Protein AF-0000000067348324 (afdb_homodimer)

Foldseek 3Di:
DPDPPCPVQNAFQWDADPVQWIWGWDDQVPDIATQAIHNHRVLSLLSNQLLCLLLVHDPVRHGDPVDDHSVRSVVSRDHHDDDDPVSVVVNVVSVVVSVVSSVVSVVVVVVCVVCVVVVVVVVVVVVVVVVVVVVVVVVLVVLLVLLVVQVVCVVVVHDRPQDPPNVSNVCSCVVDVVPPDDPPVPPPPPPD/DPDPPCPVQNAFQWDADPVQWIWGWDDQVPDIATQAIHNHRVLSLLSNQLLCLLLVHDPVRHGDPVDDHSVRSVVSRDHHDDDDPVSVVVNVVSVVVSVVSSVVSVVVVVVCVVCVVVVVVVVVVVVVVVVVVVVVVVVLVVLLVLLVVQVVCVVVVHDRPQDPPNPSNVCSCVVDVVPPDDPPVPPPPPPD

InterPro domains:
  IPR001471 AP2/ERF domain [PS51032] (10-65)
  IPR001471 AP2/ERF domain [SM00380] (10-71)
  IPR016177 DNA-binding domain superfamily [SSF54171] (9-65)
  IPR036955 AP2/ERF domain superfamily [G3DSA:3.30.730.10] (10-66)
  IPR050913 AP2/ERF ethylene-responsive transcription factor [PTHR31194] (11-127)

Sequence (384 aa):
MPPRRRGASGFHGVRERPNGWYSAEIRAGDVRLGLGTFRSAREAARAYDAAAWRLDRPRSQMNFWDVFTREEAQRLAPPPRLITDMDRADHARRQRRLLVAEEDERAMAEWRRRHPEDVDAEHAYWAERTARRRSERADRRQRKAVANEQCDIVSAGGRSFFTSDDERWDDDWLSTSDDTDEDDDGDGSDLEMPPRRRGASGFHGVRERPNGWYSAEIRAGDVRLGLGTFRSAREAARAYDAAAWRLDRPRSQMNFWDVFTREEAQRLAPPPRLITDMDRADHARRQRRLLVAEEDERAMAEWRRRHPEDVDAEHAYWAERTARRRSERADRRQRKAVANEQCDIVSAGGRSFFTSDDERWDDDWLSTSDDTDEDDDGDGSDLE

Structure (mmCIF, N/CA/C/O backbone):
data_AF-0000000067348324-model_v1
#
loop_
_entity.id
_entity.type
_entity.pdbx_description
1 polymer 'AP2/ERF domain-containing protein'
#
loop_
_atom_site.group_PDB
_atom_site.id
_atom_site.type_symbol
_atom_site.label_atom_id
_atom_site.label_alt_id
_atom_site.label_comp_id
_atom_site.label_asym_id
_atom_site.label_entity_id
_atom_site.label_seq_id
_atom_site.pdbx_PDB_ins_code
_atom_site.Cartn_x
_atom_site.Cartn_y
_atom_site.Cartn_z
_atom_site.occupancy
_atom_site.B_iso_or_equiv
_atom_site.auth_seq_id
_atom_site.auth_comp_id
_atom_site.auth_asym_id
_atom_site.auth_atom_id
_atom_site.pdbx_PDB_model_num
ATOM 1 N N . MET A 1 1 ? -13.977 1.644 -15.547 1 30.59 1 MET A N 1
ATOM 2 C CA . MET A 1 1 ? -13.82 1.517 -14.102 1 30.59 1 MET A CA 1
ATOM 3 C C . MET A 1 1 ? -14.219 2.805 -13.391 1 30.59 1 MET A C 1
ATOM 5 O O . MET A 1 1 ? -13.797 3.893 -13.781 1 30.59 1 MET A O 1
ATOM 9 N N . PRO A 1 2 ? -15.281 2.789 -12.758 1 34.06 2 PRO A N 1
ATOM 10 C CA . PRO A 1 2 ? -15.602 4.109 -12.211 1 34.06 2 PRO A CA 1
ATOM 11 C C . PRO A 1 2 ? -14.398 4.777 -11.547 1 34.06 2 PRO A C 1
ATOM 13 O O . PRO A 1 2 ? -13.477 4.094 -11.102 1 34.06 2 PRO A O 1
ATOM 16 N N . PRO A 1 3 ? -14.117 5.941 -11.867 1 39 3 PRO A N 1
ATOM 17 C CA . PRO A 1 3 ? -13.023 6.664 -11.211 1 39 3 PRO A CA 1
ATOM 18 C C . PRO A 1 3 ? -12.883 6.305 -9.734 1 39 3 PRO A C 1
ATOM 20 O O . PRO A 1 3 ? -13.883 5.988 -9.078 1 39 3 PRO A O 1
ATOM 23 N N . ARG A 1 4 ? -11.852 5.586 -9.312 1 44.06 4 ARG A N 1
ATOM 24 C CA . ARG A 1 4 ? -11.57 5.359 -7.902 1 44.06 4 ARG A CA 1
ATOM 25 C C . ARG A 1 4 ? -12.023 6.543 -7.055 1 44.06 4 ARG A C 1
ATOM 27 O O . ARG A 1 4 ? -11.914 7.695 -7.48 1 44.06 4 ARG A O 1
ATOM 34 N N . ARG A 1 5 ? -12.906 6.348 -6.25 1 45.56 5 ARG A N 1
ATOM 35 C CA . ARG A 1 5 ? -13.438 7.316 -5.297 1 45.56 5 ARG A CA 1
ATOM 36 C C . ARG A 1 5 ? -12.312 8.133 -4.664 1 45.56 5 ARG A C 1
ATOM 38 O O . ARG A 1 5 ? -11.305 7.574 -4.223 1 45.56 5 ARG A O 1
ATOM 45 N N . ARG A 1 6 ? -12.062 9.336 -5.207 1 53.19 6 ARG A N 1
ATOM 46 C CA . ARG A 1 6 ? -11.289 10.344 -4.5 1 53.19 6 ARG A CA 1
ATOM 47 C C . ARG A 1 6 ? -11.492 10.242 -2.992 1 53.19 6 ARG A C 1
ATOM 49 O O . ARG A 1 6 ? -12.617 10.023 -2.527 1 53.19 6 ARG A O 1
ATOM 56 N N . GLY A 1 7 ? -10.461 9.609 -2.35 1 54.41 7 GLY A N 1
ATOM 57 C CA . GLY A 1 7 ? -10.625 9.57 -0.904 1 54.41 7 GLY A CA 1
ATOM 58 C C . GLY A 1 7 ? -11.273 10.82 -0.341 1 54.41 7 GLY A C 1
ATOM 59 O O . GLY A 1 7 ? -11.773 11.664 -1.095 1 54.41 7 GLY A O 1
ATOM 60 N N . ALA A 1 8 ? -11.414 10.898 0.952 1 60.25 8 ALA A N 1
ATOM 61 C CA . ALA A 1 8 ? -11.992 12.008 1.71 1 60.25 8 ALA A CA 1
ATOM 62 C C . ALA A 1 8 ? -11.336 13.328 1.334 1 60.25 8 ALA A C 1
ATOM 64 O O . ALA A 1 8 ? -11.914 14.398 1.544 1 60.25 8 ALA A O 1
ATOM 65 N N . SER A 1 9 ? -10.148 13.289 0.543 1 69.25 9 SER A N 1
ATOM 66 C CA . SER A 1 9 ? -9.438 14.523 0.234 1 69.25 9 SER A CA 1
ATOM 67 C C . SER A 1 9 ? -9.898 15.109 -1.099 1 69.25 9 SER A C 1
ATOM 69 O O . SER A 1 9 ? -9.703 16.297 -1.362 1 69.25 9 SER A O 1
ATOM 71 N N . GLY A 1 10 ? -10.477 14.211 -1.983 1 82.69 10 GLY A N 1
ATOM 72 C CA . GLY A 1 10 ? -10.875 14.648 -3.312 1 82.69 10 GLY A CA 1
ATOM 73 C C . GLY A 1 10 ? -9.75 14.57 -4.328 1 82.69 10 GLY A C 1
ATOM 74 O O . GLY A 1 10 ? -9.938 14.914 -5.496 1 82.69 10 GLY A O 1
ATOM 75 N N . PHE A 1 11 ? -8.57 14.219 -3.859 1 93.38 11 PHE A N 1
ATOM 76 C CA . PHE A 1 11 ? -7.414 14.172 -4.738 1 93.38 11 PHE A CA 1
ATOM 77 C C . PHE A 1 11 ? -6.898 12.742 -4.879 1 93.38 11 PHE A C 1
ATOM 79 O O . PHE A 1 11 ? -6.98 11.953 -3.934 1 93.38 11 PHE A O 1
ATOM 86 N N . HIS A 1 12 ? -6.316 12.477 -6.082 1 93.56 12 HIS A N 1
ATOM 87 C CA . HIS A 1 12 ? -5.633 11.211 -6.277 1 93.56 12 HIS A CA 1
ATOM 88 C C . HIS A 1 12 ? -4.461 11.055 -5.309 1 93.56 12 HIS A C 1
ATOM 90 O O . HIS A 1 12 ? -3.65 11.969 -5.164 1 93.56 12 HIS A O 1
ATOM 96 N N . GLY A 1 13 ? -4.48 9.883 -4.648 1 95.5 13 GLY A N 1
ATOM 97 C CA . GLY A 1 13 ? -3.303 9.508 -3.885 1 95.5 13 GLY A CA 1
ATOM 98 C C . GLY A 1 13 ? -3.137 10.312 -2.609 1 95.5 13 GLY A C 1
ATOM 99 O O . GLY A 1 13 ? -2.041 10.375 -2.049 1 95.5 13 GLY A O 1
ATOM 100 N N . VAL A 1 14 ? -4.18 11.031 -2.184 1 95.75 14 VAL A N 1
ATOM 101 C CA . VAL A 1 14 ? -4.074 11.891 -1.009 1 95.75 14 VAL A CA 1
ATOM 102 C C . VAL A 1 14 ? -5.074 11.438 0.054 1 95.75 14 VAL A C 1
ATOM 104 O O . VAL A 1 14 ? -6.227 11.125 -0.26 1 95.75 14 VAL A O 1
ATOM 107 N N . ARG A 1 15 ? -4.594 11.359 1.315 1 92.75 15 ARG A N 1
ATOM 108 C CA . ARG A 1 15 ? -5.453 11.008 2.439 1 92.75 15 ARG A CA 1
ATOM 109 C C . ARG A 1 15 ? -5.238 11.953 3.615 1 92.75 15 ARG A C 1
ATOM 111 O O . ARG A 1 15 ? -4.109 12.352 3.898 1 92.75 15 ARG A O 1
ATOM 118 N N . GLU A 1 16 ? -6.273 12.266 4.219 1 89 16 GLU A N 1
ATOM 119 C CA . GLU A 1 16 ? -6.176 13.055 5.445 1 89 16 GLU A CA 1
ATOM 120 C C . GLU A 1 16 ? -5.895 12.164 6.652 1 89 16 GLU A C 1
ATOM 122 O O . GLU A 1 16 ? -6.527 11.125 6.824 1 89 16 GLU A O 1
ATOM 127 N N . ARG A 1 17 ? -4.957 12.633 7.457 1 85.62 17 ARG A N 1
ATOM 128 C CA . ARG A 1 17 ? -4.617 11.914 8.68 1 85.62 17 ARG A CA 1
ATOM 129 C C . ARG A 1 17 ? -5.387 12.477 9.875 1 85.62 17 ARG A C 1
ATOM 131 O O . ARG A 1 17 ? -5.871 13.609 9.836 1 85.62 17 ARG A O 1
ATOM 138 N N . PRO A 1 18 ? -5.504 11.695 10.93 1 75.94 18 PRO A N 1
ATOM 139 C CA . PRO A 1 18 ? -6.27 12.148 12.086 1 75.94 18 PRO A CA 1
ATOM 140 C C . PRO A 1 18 ? -5.695 13.414 12.719 1 75.94 18 PRO A C 1
ATOM 142 O O . PRO A 1 18 ? -6.434 14.211 13.305 1 75.94 18 PRO A O 1
ATOM 145 N N . ASN A 1 19 ? -4.434 13.578 12.57 1 78.38 19 ASN A N 1
ATOM 146 C CA . ASN A 1 19 ? -3.783 14.742 13.156 1 78.38 19 ASN A CA 1
ATOM 147 C C . ASN A 1 19 ? -3.953 15.977 12.289 1 78.38 19 ASN A C 1
ATOM 149 O O . ASN A 1 19 ? -3.408 17.047 12.594 1 78.38 19 ASN A O 1
ATOM 153 N N . GLY A 1 20 ? -4.609 15.805 11.133 1 81.5 20 GLY A N 1
ATOM 154 C CA . GLY A 1 20 ? -4.922 16.953 10.305 1 81.5 20 GLY A CA 1
ATOM 155 C C . GLY A 1 20 ? -3.963 17.125 9.141 1 81.5 20 GLY A C 1
ATOM 156 O O . GLY A 1 20 ? -4.168 18 8.281 1 81.5 20 GLY A O 1
ATOM 157 N N . TRP A 1 21 ? -2.934 16.359 9.195 1 89.06 21 TRP A N 1
ATOM 158 C CA . TRP A 1 21 ? -1.999 16.406 8.078 1 89.06 21 TRP A CA 1
ATOM 159 C C . TRP A 1 21 ? -2.471 15.523 6.93 1 89.06 21 TRP A C 1
ATOM 161 O O . TRP A 1 21 ? -3.387 14.711 7.102 1 89.06 21 TRP A O 1
ATOM 171 N N . TYR A 1 22 ? -1.864 15.781 5.793 1 93 22 TYR A N 1
ATOM 172 C CA . TYR A 1 22 ? -2.236 15.039 4.598 1 93 22 TYR A CA 1
ATOM 173 C C . TYR A 1 22 ? -1.067 14.203 4.094 1 93 22 TYR A C 1
ATOM 175 O O . TYR A 1 22 ? 0.064 14.688 4.012 1 93 22 TYR A O 1
ATOM 183 N N . SER A 1 23 ? -1.379 12.922 3.85 1 94.62 23 SER A N 1
ATOM 184 C CA . SER A 1 23 ? -0.349 12.039 3.307 1 94.62 23 SER A CA 1
ATOM 185 C C . SER A 1 23 ? -0.545 11.812 1.812 1 94.62 23 SER A C 1
ATOM 187 O O . SER A 1 23 ? -1.676 11.82 1.321 1 94.62 23 SER A O 1
ATOM 189 N N . ALA A 1 24 ? 0.521 11.75 1.067 1 96.56 24 ALA A N 1
ATOM 190 C CA . ALA A 1 24 ? 0.492 11.414 -0.354 1 96.56 24 ALA A CA 1
ATOM 191 C C . ALA A 1 24 ? 1.174 10.078 -0.617 1 96.56 24 ALA A C 1
ATOM 193 O O . ALA A 1 24 ? 2.182 9.75 0.015 1 96.56 24 ALA A O 1
ATOM 194 N N . GLU A 1 25 ? 0.601 9.32 -1.509 1 96.75 25 GLU A N 1
ATOM 195 C CA . GLU A 1 25 ? 1.168 8.039 -1.915 1 96.75 25 GLU A CA 1
ATOM 196 C C . GLU A 1 25 ? 0.892 7.754 -3.389 1 96.75 25 GLU A C 1
ATOM 198 O O . GLU A 1 25 ? -0.066 8.281 -3.959 1 96.75 25 GLU A O 1
ATOM 203 N N . ILE A 1 26 ? 1.76 6.941 -3.975 1 96.75 26 ILE A N 1
ATOM 204 C CA . ILE A 1 26 ? 1.554 6.582 -5.375 1 96.75 26 ILE A CA 1
ATOM 205 C C . ILE A 1 26 ? 1.932 5.117 -5.594 1 96.75 26 ILE A C 1
ATOM 207 O O . ILE A 1 26 ? 2.893 4.625 -4.996 1 96.75 26 ILE A O 1
ATOM 211 N N . ARG A 1 27 ? 1.142 4.477 -6.418 1 94.75 27 ARG A N 1
ATOM 212 C CA . ARG A 1 27 ? 1.419 3.088 -6.781 1 94.75 27 ARG A CA 1
ATOM 213 C C . ARG A 1 27 ? 2.303 3.014 -8.023 1 94.75 27 ARG A C 1
ATOM 215 O O . ARG A 1 27 ? 2.105 3.768 -8.977 1 94.75 27 ARG A O 1
ATOM 222 N N . ALA A 1 28 ? 3.322 2.213 -7.973 1 93.75 28 ALA A N 1
ATOM 223 C CA . ALA A 1 28 ? 4.18 1.882 -9.109 1 93.75 28 ALA A CA 1
ATOM 224 C C . ALA A 1 28 ? 4.348 0.372 -9.25 1 93.75 28 ALA A C 1
ATOM 226 O O . ALA A 1 28 ? 5.195 -0.229 -8.586 1 93.75 28 ALA A O 1
ATOM 227 N N . GLY A 1 29 ? 3.545 -0.166 -10.172 1 88.12 29 GLY A N 1
ATOM 228 C CA . GLY A 1 29 ? 3.539 -1.617 -10.258 1 88.12 29 GLY A CA 1
ATOM 229 C C . GLY A 1 29 ? 3.016 -2.291 -9.008 1 88.12 29 GLY A C 1
ATOM 230 O O . GLY A 1 29 ? 1.903 -2.004 -8.562 1 88.12 29 GLY A O 1
ATOM 231 N N . ASP A 1 30 ? 3.893 -3.109 -8.414 1 88.94 30 ASP A N 1
ATOM 232 C CA . ASP A 1 30 ? 3.445 -3.855 -7.238 1 88.94 30 ASP A CA 1
ATOM 233 C C . ASP A 1 30 ? 3.951 -3.209 -5.949 1 88.94 30 ASP A C 1
ATOM 235 O O . ASP A 1 30 ? 4.066 -3.875 -4.918 1 88.94 30 ASP A O 1
ATOM 239 N N . VAL A 1 31 ? 4.281 -1.9 -6.113 1 94.38 31 VAL A N 1
ATOM 240 C CA . VAL A 1 31 ? 4.754 -1.185 -4.93 1 94.38 31 VAL A CA 1
ATOM 241 C C . VAL A 1 31 ? 3.924 0.08 -4.727 1 94.38 31 VAL A C 1
ATOM 243 O O . VAL A 1 31 ? 3.529 0.735 -5.695 1 94.38 31 VAL A O 1
ATOM 246 N N . ARG A 1 32 ? 3.672 0.386 -3.48 1 95.44 32 ARG A N 1
ATOM 247 C CA . ARG A 1 32 ? 3.082 1.66 -3.082 1 95.44 32 ARG A CA 1
ATOM 248 C C . ARG A 1 32 ? 4.086 2.512 -2.312 1 95.44 32 ARG A C 1
ATOM 250 O O . ARG A 1 32 ? 4.645 2.064 -1.309 1 95.44 32 ARG A O 1
ATOM 257 N N . LEU A 1 33 ? 4.301 3.668 -2.816 1 96.94 33 LEU A N 1
ATOM 258 C CA . LEU A 1 33 ? 5.324 4.547 -2.264 1 96.94 33 LEU A CA 1
ATOM 259 C C . LEU A 1 33 ? 4.691 5.715 -1.514 1 96.94 33 LEU A C 1
ATOM 261 O O . LEU A 1 33 ? 3.83 6.41 -2.055 1 96.94 33 LEU A O 1
ATOM 265 N N . GLY A 1 34 ? 5.121 5.844 -0.309 1 96.19 34 GLY A N 1
ATOM 266 C CA . GLY A 1 34 ? 4.781 7.066 0.398 1 96.19 34 GLY A CA 1
ATOM 267 C C . GLY A 1 34 ? 5.59 8.266 -0.057 1 96.19 34 GLY A C 1
ATOM 268 O O . GLY A 1 34 ? 6.801 8.164 -0.266 1 96.19 34 GLY A O 1
ATOM 269 N N . LEU A 1 35 ? 4.906 9.352 -0.191 1 96.75 35 LEU A N 1
ATOM 270 C CA . LEU A 1 35 ? 5.578 10.531 -0.724 1 96.75 35 LEU A CA 1
ATOM 271 C C . LEU A 1 35 ? 5.777 11.578 0.364 1 96.75 35 LEU A C 1
ATOM 273 O O . LEU A 1 35 ? 6.441 12.594 0.139 1 96.75 35 LEU A O 1
ATOM 277 N N . GLY A 1 36 ? 5.16 11.344 1.53 1 94.81 36 GLY A N 1
ATOM 278 C CA . GLY A 1 36 ? 5.344 12.258 2.645 1 94.81 36 GLY A CA 1
ATOM 279 C C . GLY A 1 36 ? 4.035 12.805 3.189 1 94.81 36 GLY A C 1
ATOM 280 O O . GLY A 1 36 ? 2.957 12.383 2.766 1 94.81 36 GLY A O 1
ATOM 281 N N . THR A 1 37 ? 4.23 13.617 4.203 1 93.56 37 THR A N 1
ATOM 282 C CA . THR A 1 37 ? 3.104 14.273 4.859 1 93.56 37 THR A CA 1
ATOM 283 C C . THR A 1 37 ? 3.162 15.781 4.66 1 93.56 37 THR A C 1
ATOM 285 O O . THR A 1 37 ? 4.238 16.391 4.727 1 93.56 37 THR A O 1
ATOM 288 N N . PHE A 1 38 ? 1.957 16.344 4.473 1 95.31 38 PHE A N 1
ATOM 289 C CA . PHE A 1 38 ? 1.865 17.75 4.102 1 95.31 38 PHE A CA 1
ATOM 290 C C . PHE A 1 38 ? 0.803 18.469 4.93 1 95.31 38 PHE A C 1
ATOM 292 O O . PHE A 1 38 ? -0.027 17.812 5.574 1 95.31 38 PHE A O 1
ATOM 299 N N . ARG A 1 39 ? 0.81 19.812 4.84 1 90.88 39 ARG A N 1
ATOM 300 C CA . ARG A 1 39 ? -0.092 20.609 5.66 1 90.88 39 ARG A CA 1
ATOM 301 C C . ARG A 1 39 ? -1.47 20.719 5.012 1 90.88 39 ARG A C 1
ATOM 303 O O . ARG A 1 39 ? -2.479 20.859 5.707 1 90.88 39 ARG A O 1
ATOM 310 N N . SER A 1 40 ? -1.436 20.609 3.684 1 93.44 40 SER A N 1
ATOM 311 C CA . SER A 1 40 ? -2.703 20.766 2.977 1 93.44 40 SER A CA 1
ATOM 312 C C . SER A 1 40 ? -2.873 19.672 1.921 1 93.44 40 SER A C 1
ATOM 314 O O . SER A 1 40 ? -1.89 19.094 1.462 1 93.44 40 SER A O 1
ATOM 316 N N . ALA A 1 41 ? -4.125 19.438 1.619 1 94.25 41 ALA A N 1
ATOM 317 C CA . ALA A 1 41 ? -4.438 18.453 0.582 1 94.25 41 ALA A CA 1
ATOM 318 C C . ALA A 1 41 ? -3.832 18.859 -0.758 1 94.25 41 ALA A C 1
ATOM 320 O O . ALA A 1 41 ? -3.359 18.016 -1.516 1 94.25 41 ALA A O 1
ATOM 321 N N . ARG A 1 42 ? -3.867 20.125 -0.981 1 95.06 42 ARG A N 1
ATOM 322 C CA . ARG A 1 42 ? -3.34 20.641 -2.24 1 95.06 42 ARG A CA 1
ATOM 323 C C . ARG A 1 42 ? -1.847 20.359 -2.365 1 95.06 42 ARG A C 1
ATOM 325 O O . ARG A 1 42 ? -1.375 19.953 -3.426 1 95.06 42 ARG A O 1
ATOM 332 N N . GLU A 1 43 ? -1.141 20.578 -1.312 1 96.62 43 GLU A N 1
ATOM 333 C CA . GLU A 1 43 ? 0.294 20.297 -1.319 1 96.62 43 G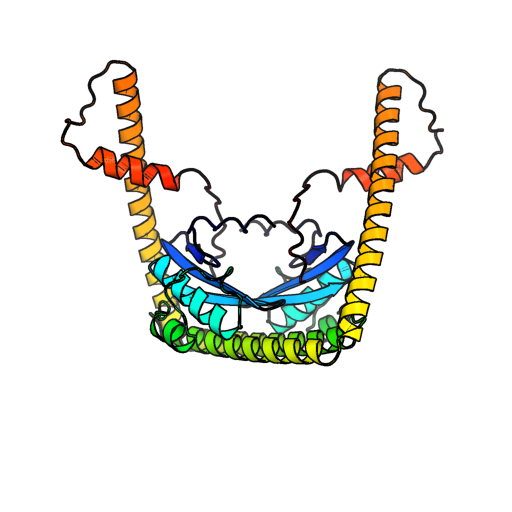LU A CA 1
ATOM 334 C C . GLU A 1 43 ? 0.578 18.828 -1.543 1 96.62 43 GLU A C 1
ATOM 336 O O . GLU A 1 43 ? 1.46 18.469 -2.326 1 96.62 43 GLU A O 1
ATOM 341 N N . ALA A 1 44 ? -0.123 17.969 -0.861 1 97.44 44 ALA A N 1
ATOM 342 C CA . ALA A 1 44 ? 0.021 16.531 -1.038 1 97.44 44 ALA A CA 1
ATOM 343 C C . ALA A 1 44 ? -0.294 16.125 -2.473 1 97.44 44 ALA A C 1
ATOM 345 O O . ALA A 1 44 ? 0.389 15.266 -3.047 1 97.44 44 ALA A O 1
ATOM 346 N N . ALA A 1 45 ? -1.296 16.766 -3.027 1 97.25 45 ALA A N 1
ATOM 347 C CA . ALA A 1 45 ? -1.71 16.469 -4.395 1 97.25 45 ALA A CA 1
ATOM 348 C C . ALA A 1 45 ? -0.631 16.875 -5.395 1 97.25 45 ALA A C 1
ATOM 350 O O . ALA A 1 45 ? -0.404 16.172 -6.391 1 97.25 45 ALA A O 1
ATOM 351 N N . ARG A 1 46 ? -0.024 17.969 -5.086 1 97.5 46 ARG A N 1
ATOM 352 C CA . ARG A 1 46 ? 1.064 18.406 -5.949 1 97.5 46 ARG A CA 1
ATOM 353 C C . ARG A 1 46 ? 2.236 17.438 -5.895 1 97.5 46 ARG A C 1
ATOM 355 O O . ARG A 1 46 ? 2.873 17.156 -6.914 1 97.5 46 ARG A O 1
ATOM 362 N N . ALA A 1 47 ? 2.504 16.969 -4.715 1 97.56 47 ALA A N 1
ATOM 363 C CA . ALA A 1 47 ? 3.555 15.961 -4.57 1 97.56 47 ALA A CA 1
ATOM 364 C C . ALA A 1 47 ? 3.215 14.695 -5.352 1 97.56 47 ALA A C 1
ATOM 366 O O . ALA A 1 47 ? 4.082 14.109 -6.004 1 97.56 47 ALA A O 1
ATOM 367 N N . TYR A 1 48 ? 1.967 14.289 -5.328 1 97.88 48 TYR A N 1
ATOM 368 C CA . TYR A 1 48 ? 1.499 13.141 -6.094 1 97.88 48 TYR A CA 1
ATOM 369 C C . TYR A 1 48 ? 1.711 13.367 -7.59 1 97.88 48 TYR A C 1
ATOM 371 O O . TYR A 1 48 ? 2.24 12.492 -8.281 1 97.88 48 TYR A O 1
ATOM 379 N N . ASP A 1 49 ? 1.34 14.5 -8.039 1 98 49 ASP A N 1
ATOM 380 C CA . ASP A 1 49 ? 1.452 14.789 -9.469 1 98 49 ASP A CA 1
ATOM 381 C C . ASP A 1 49 ? 2.912 14.781 -9.914 1 98 49 ASP A C 1
ATOM 383 O O . ASP A 1 49 ? 3.229 14.312 -11.008 1 98 49 ASP A O 1
ATOM 387 N N . ALA A 1 50 ? 3.746 15.359 -9.141 1 97.94 50 ALA A N 1
ATOM 388 C CA . ALA A 1 50 ? 5.168 15.352 -9.469 1 97.94 50 ALA A CA 1
ATOM 389 C C . ALA A 1 50 ? 5.688 13.922 -9.609 1 97.94 50 ALA A C 1
ATOM 391 O O . ALA A 1 50 ? 6.438 13.617 -10.539 1 97.94 50 ALA A O 1
ATOM 392 N N . ALA A 1 51 ? 5.34 13.055 -8.688 1 97.75 51 ALA A N 1
ATOM 393 C CA . ALA A 1 51 ? 5.734 11.648 -8.758 1 97.75 51 ALA A CA 1
ATOM 394 C C . ALA A 1 51 ? 5.086 10.961 -9.961 1 97.75 51 ALA A C 1
ATOM 396 O O . ALA A 1 51 ? 5.707 10.117 -10.602 1 97.75 51 ALA A O 1
ATOM 397 N N . ALA A 1 52 ? 3.857 11.312 -10.258 1 97.19 52 ALA A N 1
ATOM 398 C CA . ALA A 1 52 ? 3.139 10.742 -11.391 1 97.19 52 ALA A CA 1
ATOM 399 C C . ALA A 1 52 ? 3.854 11.055 -12.703 1 97.19 52 ALA A C 1
ATOM 401 O O . ALA A 1 52 ? 3.973 10.188 -13.57 1 97.19 52 ALA A O 1
ATOM 402 N N . TRP A 1 53 ? 4.305 12.297 -12.82 1 96.94 53 TRP A N 1
ATOM 403 C CA . TRP A 1 53 ? 5.062 12.688 -14 1 96.94 53 TRP A CA 1
ATOM 404 C C . TRP A 1 53 ? 6.336 11.852 -14.133 1 96.94 53 TRP A C 1
ATOM 406 O O . TRP A 1 53 ? 6.68 11.406 -15.227 1 96.94 53 TRP A O 1
ATOM 416 N N . ARG A 1 54 ? 7.008 11.578 -13.062 1 96.31 54 ARG A N 1
ATOM 417 C CA . ARG A 1 54 ? 8.242 10.797 -13.07 1 96.31 54 ARG A CA 1
ATOM 418 C C . ARG A 1 54 ? 7.973 9.367 -13.523 1 96.31 54 ARG A C 1
ATOM 420 O O . ARG A 1 54 ? 8.82 8.742 -14.164 1 96.31 54 ARG A O 1
ATOM 427 N N . LEU A 1 55 ? 6.84 8.867 -13.188 1 96.19 55 LEU A N 1
ATOM 428 C CA . LEU A 1 55 ? 6.488 7.484 -13.5 1 96.19 55 LEU A CA 1
ATOM 429 C C . LEU A 1 55 ? 5.762 7.398 -14.836 1 96.19 55 LEU A C 1
ATOM 431 O O . LEU A 1 55 ? 5.227 6.348 -15.195 1 96.19 55 LEU A O 1
ATOM 435 N N . ASP A 1 56 ? 5.621 8.516 -15.539 1 94.44 56 ASP A N 1
ATOM 436 C CA . ASP A 1 56 ? 5.012 8.617 -16.859 1 94.44 56 ASP A CA 1
ATOM 437 C C . ASP A 1 56 ? 3.549 8.172 -16.828 1 94.44 56 ASP A C 1
ATOM 439 O O . ASP A 1 56 ? 3.098 7.43 -17.703 1 94.44 56 ASP A O 1
ATOM 443 N N . ARG A 1 57 ? 2.836 8.656 -15.852 1 94.56 57 ARG A N 1
ATOM 444 C CA . ARG A 1 57 ? 1.41 8.359 -15.75 1 94.56 57 ARG A CA 1
ATOM 445 C C . ARG A 1 57 ? 0.606 9.195 -16.734 1 94.56 57 ARG A C 1
ATOM 447 O O . ARG A 1 57 ? 1.014 10.297 -17.109 1 94.56 57 ARG A O 1
ATOM 454 N N . PRO A 1 58 ? -0.485 8.586 -17.203 1 93.31 58 PRO A N 1
ATOM 455 C CA . PRO A 1 58 ? -1.35 9.383 -18.062 1 93.31 58 PRO A CA 1
ATOM 456 C C . PRO A 1 58 ? -1.973 10.578 -17.359 1 93.31 58 PRO A C 1
ATOM 458 O O . PRO A 1 58 ? -2.111 10.562 -16.125 1 93.31 58 PRO A O 1
ATOM 461 N N . ARG A 1 59 ? -2.412 11.555 -18.047 1 93.5 59 ARG A N 1
ATOM 462 C CA . ARG A 1 59 ? -2.953 12.797 -17.5 1 93.5 59 ARG A CA 1
ATOM 463 C C . ARG A 1 59 ? -4.23 12.531 -16.703 1 93.5 59 ARG A C 1
ATOM 465 O O . ARG A 1 59 ? -4.535 13.258 -15.758 1 93.5 59 ARG A O 1
ATOM 472 N N . SER A 1 60 ? -4.926 11.484 -17.047 1 92.5 60 SER A N 1
ATOM 473 C CA . SER A 1 60 ? -6.176 11.141 -16.375 1 92.5 60 SER A CA 1
ATOM 474 C C . SER A 1 60 ? -5.93 10.742 -14.93 1 92.5 60 SER A C 1
ATOM 476 O O . SER A 1 60 ? -6.859 10.727 -14.117 1 92.5 60 SER A O 1
ATOM 478 N N . GLN A 1 61 ? -4.688 10.461 -14.586 1 92.62 61 GLN A N 1
ATOM 479 C CA . GLN A 1 61 ? -4.359 10.047 -13.227 1 92.62 61 GLN A CA 1
ATOM 480 C C . GLN A 1 61 ? -3.73 11.188 -12.438 1 92.62 61 GLN A C 1
ATOM 482 O O . GLN A 1 61 ? -3.176 10.969 -11.359 1 92.62 61 GLN A O 1
ATOM 487 N N . MET A 1 62 ? -3.777 12.352 -12.977 1 94.75 62 MET A N 1
ATOM 488 C CA . MET A 1 62 ? -3.162 13.492 -12.312 1 94.75 62 MET A CA 1
ATOM 489 C C . MET A 1 62 ? -4.227 14.422 -11.727 1 94.75 62 MET A C 1
ATOM 491 O O . MET A 1 62 ? -5.387 14.383 -12.141 1 94.75 62 MET A O 1
ATOM 495 N N . ASN A 1 63 ? -3.854 15.18 -10.828 1 95.31 63 ASN A N 1
ATOM 496 C CA . ASN A 1 63 ? -4.809 16 -10.094 1 95.31 63 ASN A CA 1
ATOM 497 C C . ASN A 1 63 ? -4.945 17.391 -10.711 1 95.31 63 ASN A C 1
ATOM 499 O O . ASN A 1 63 ? -6.031 17.969 -10.695 1 95.31 63 ASN A O 1
ATOM 503 N N . PHE A 1 64 ? -3.896 17.938 -11.195 1 95.06 64 PHE A N 1
ATOM 504 C CA . PHE A 1 64 ? -3.9 19.312 -11.695 1 95.06 64 PHE A CA 1
ATOM 505 C C . PHE A 1 64 ? -3.615 19.328 -13.195 1 95.06 64 PHE A C 1
ATOM 507 O O . PHE A 1 64 ? -2.631 18.75 -13.656 1 95.06 64 PHE A O 1
ATOM 514 N N . TRP A 1 65 ? -4.418 20.031 -13.891 1 91.94 65 TRP A N 1
ATOM 515 C CA . TRP A 1 65 ? -4.324 20.031 -15.352 1 91.94 65 TRP A CA 1
ATOM 516 C C . TRP A 1 65 ? -3.57 21.266 -15.844 1 91.94 65 TRP A C 1
ATOM 518 O O . TRP A 1 65 ? -3.328 21.406 -17.047 1 91.94 65 TRP A O 1
ATOM 528 N N . ASP A 1 66 ? -3.156 22.078 -14.93 1 91.75 66 ASP A N 1
ATOM 529 C CA . ASP A 1 66 ? -2.447 23.297 -15.289 1 91.75 66 ASP A CA 1
ATOM 530 C C . ASP A 1 66 ? -0.948 23.047 -15.422 1 91.75 66 ASP A C 1
ATOM 532 O O . ASP A 1 66 ? -0.174 23.984 -15.656 1 91.75 66 ASP A O 1
ATOM 536 N N . VAL A 1 67 ? -0.471 21.844 -15.266 1 91.5 67 VAL A N 1
ATOM 537 C CA . VAL A 1 67 ? 0.94 21.484 -15.359 1 91.5 67 VAL A CA 1
ATOM 538 C C . VAL A 1 67 ? 1.171 20.609 -16.578 1 91.5 67 VAL A C 1
ATOM 540 O O . VAL A 1 67 ? 0.513 19.578 -16.75 1 91.5 67 VAL A O 1
ATOM 543 N N . PHE A 1 68 ? 2.176 21.031 -17.406 1 91.44 68 PHE A N 1
ATOM 544 C CA . PHE A 1 68 ? 2.275 20.359 -18.703 1 91.44 68 PHE A CA 1
ATOM 545 C C . PHE A 1 68 ? 3.617 19.641 -18.828 1 91.44 68 PHE A C 1
ATOM 547 O O . PHE A 1 68 ? 3.84 18.922 -19.797 1 91.44 68 PHE A O 1
ATOM 554 N N . THR A 1 69 ? 4.527 19.938 -17.891 1 95 69 THR A N 1
ATOM 555 C CA . THR A 1 69 ? 5.828 19.281 -17.984 1 95 69 THR A CA 1
ATOM 556 C C . THR A 1 69 ? 6.242 18.688 -16.641 1 95 69 THR A C 1
ATOM 558 O O . THR A 1 69 ? 5.773 19.125 -15.594 1 95 69 THR A O 1
ATOM 561 N N . ARG A 1 70 ? 7.133 17.672 -16.734 1 94.94 70 ARG A N 1
ATOM 562 C CA . ARG A 1 70 ? 7.723 17.047 -15.562 1 94.94 70 ARG A CA 1
ATOM 563 C C . ARG A 1 70 ? 8.469 18.062 -14.711 1 94.94 70 ARG A C 1
ATOM 565 O O . ARG A 1 70 ? 8.336 18.062 -13.484 1 94.94 70 ARG A O 1
ATOM 572 N N . GLU A 1 71 ? 9.25 18.875 -15.352 1 96 71 GLU A N 1
ATOM 573 C CA . GLU A 1 71 ? 10.047 19.891 -14.664 1 96 71 GLU A CA 1
ATOM 574 C C . GLU A 1 71 ? 9.164 20.859 -13.891 1 96 71 GLU A C 1
ATOM 576 O O . GLU A 1 71 ? 9.469 21.219 -12.75 1 96 71 GLU A O 1
ATOM 581 N N . GLU A 1 72 ? 8.125 21.25 -14.555 1 96.31 72 GLU A N 1
ATOM 582 C CA . GLU A 1 72 ? 7.191 22.172 -13.906 1 96.31 72 GLU A CA 1
ATOM 583 C C . GLU A 1 72 ? 6.523 21.531 -12.695 1 96.31 72 GLU A C 1
ATOM 585 O O . GLU A 1 72 ? 6.375 22.156 -11.648 1 96.31 72 GLU A O 1
ATOM 590 N N . ALA A 1 73 ? 6.117 20.281 -12.844 1 96.62 73 ALA A N 1
ATOM 591 C CA . ALA A 1 73 ? 5.484 19.547 -11.742 1 96.62 73 ALA A CA 1
ATOM 592 C C . ALA A 1 73 ? 6.418 19.438 -10.547 1 96.62 73 ALA A C 1
ATOM 594 O O . ALA A 1 73 ? 5.992 19.625 -9.398 1 96.62 73 ALA A O 1
ATOM 595 N N . GLN A 1 74 ? 7.711 19.203 -10.82 1 95.31 74 GLN A N 1
ATOM 596 C CA . GLN A 1 74 ? 8.703 19.062 -9.758 1 95.31 74 GLN A CA 1
ATOM 597 C C . GLN A 1 74 ? 8.945 20.391 -9.055 1 95.31 74 GLN A C 1
ATOM 599 O O . GLN A 1 74 ? 9.148 20.422 -7.836 1 95.31 74 GLN A O 1
ATOM 604 N N . ARG A 1 75 ? 8.898 21.438 -9.766 1 95.25 75 ARG A N 1
ATOM 605 C CA . ARG A 1 75 ? 9.109 22.766 -9.203 1 95.25 75 ARG A CA 1
ATOM 606 C C . ARG A 1 75 ? 7.953 23.172 -8.289 1 95.25 75 ARG A C 1
ATOM 608 O O . ARG A 1 75 ? 8.156 23.812 -7.258 1 95.25 75 ARG A O 1
ATOM 615 N N . LEU A 1 76 ? 6.785 22.75 -8.672 1 94.69 76 LEU A N 1
ATOM 616 C CA . LEU A 1 76 ? 5.578 23.156 -7.953 1 94.69 76 LEU A CA 1
ATOM 617 C C . LEU A 1 76 ? 5.348 22.266 -6.742 1 94.69 76 LEU A C 1
ATOM 619 O O . LEU A 1 76 ? 4.555 22.594 -5.859 1 94.69 76 LEU A O 1
ATOM 623 N N . ALA A 1 77 ? 5.992 21.078 -6.672 1 94.94 77 ALA A N 1
ATOM 624 C CA . ALA A 1 77 ? 5.809 20.141 -5.566 1 94.94 77 ALA A CA 1
ATOM 625 C C . ALA A 1 77 ? 6.555 20.609 -4.32 1 94.94 77 ALA A C 1
ATOM 627 O O . ALA A 1 77 ? 7.777 20.766 -4.344 1 94.94 77 ALA A O 1
ATOM 628 N N . PRO A 1 78 ? 5.801 20.844 -3.297 1 91.94 78 PRO A N 1
ATOM 629 C CA . PRO A 1 78 ? 6.484 21.25 -2.062 1 91.94 78 PRO A CA 1
ATOM 630 C C . PRO A 1 78 ? 7.176 20.078 -1.372 1 91.94 78 PRO A C 1
ATOM 632 O O . PRO A 1 78 ? 6.801 18.922 -1.582 1 91.94 78 PRO A O 1
ATOM 635 N N . PRO A 1 79 ? 8.219 20.438 -0.608 1 90.25 79 PRO A N 1
ATOM 636 C CA . PRO A 1 79 ? 8.766 19.359 0.232 1 90.25 79 PRO A CA 1
ATOM 637 C C . PRO A 1 79 ? 7.801 18.922 1.325 1 90.25 79 PRO A C 1
ATOM 639 O O . PRO A 1 79 ? 6.945 19.703 1.752 1 90.25 79 PRO A O 1
ATOM 642 N N . PRO A 1 80 ? 7.906 17.656 1.705 1 93.38 80 PRO A N 1
ATOM 643 C CA . PRO A 1 80 ? 7.109 17.219 2.855 1 93.38 80 PRO A CA 1
ATOM 644 C C . PRO A 1 80 ? 7.555 17.859 4.16 1 93.38 80 PRO A C 1
ATOM 646 O O . PRO A 1 80 ? 8.5 18.656 4.168 1 93.38 80 PRO A O 1
ATOM 649 N N . ARG A 1 81 ? 6.773 17.578 5.133 1 84.88 81 ARG A N 1
ATOM 650 C CA . ARG A 1 81 ? 7.133 18.078 6.461 1 84.88 81 ARG A CA 1
ATOM 651 C C . ARG A 1 81 ? 8.477 17.516 6.906 1 84.88 81 ARG A C 1
ATOM 653 O O . ARG A 1 81 ? 8.641 16.297 7.016 1 84.88 81 ARG A O 1
ATOM 660 N N . LEU A 1 82 ? 9.461 18.438 7.117 1 86.62 82 LEU A N 1
ATOM 661 C CA . LEU A 1 82 ? 10.797 18.031 7.559 1 86.62 82 LEU A CA 1
ATOM 662 C C . LEU A 1 82 ? 11.18 18.75 8.852 1 86.62 82 LEU A C 1
ATOM 664 O O . LEU A 1 82 ? 11.906 19.75 8.82 1 86.62 82 LEU A O 1
ATOM 668 N N . ILE A 1 83 ? 10.734 18.219 9.93 1 78.44 83 ILE A N 1
ATOM 669 C CA . ILE A 1 83 ? 10.922 18.875 11.219 1 78.44 83 ILE A CA 1
ATOM 670 C C . ILE A 1 83 ? 12.227 18.406 11.859 1 78.44 83 ILE A C 1
ATOM 672 O O . ILE A 1 83 ? 13.008 19.234 12.352 1 78.44 83 ILE A O 1
ATOM 676 N N . THR A 1 84 ? 12.5 17.141 11.781 1 80.56 84 THR A N 1
ATOM 677 C CA . THR A 1 84 ? 13.672 16.562 12.43 1 80.56 84 THR A CA 1
ATOM 678 C C . THR A 1 84 ? 14.68 16.062 11.391 1 80.56 84 THR A C 1
ATOM 680 O O . THR A 1 84 ? 14.367 16 10.195 1 80.56 84 THR A O 1
ATOM 683 N N . ASP A 1 85 ? 15.859 15.781 11.852 1 83.75 85 ASP A N 1
ATOM 684 C CA . ASP A 1 85 ? 16.875 15.195 10.984 1 83.75 85 ASP A CA 1
ATOM 685 C C . ASP A 1 85 ? 16.438 13.82 10.484 1 83.75 85 ASP A C 1
ATOM 687 O O . ASP A 1 85 ? 16.781 13.414 9.375 1 83.75 85 ASP A O 1
ATOM 691 N N . MET A 1 86 ? 15.688 13.25 11.266 1 82.12 86 MET A N 1
ATOM 692 C CA . MET A 1 86 ? 15.148 11.953 10.867 1 82.12 86 MET A CA 1
ATOM 693 C C . MET A 1 86 ? 14.195 12.102 9.68 1 82.12 86 MET A C 1
ATOM 695 O O . MET A 1 86 ? 14.227 11.289 8.75 1 82.12 86 MET A O 1
ATOM 699 N N . ASP A 1 87 ? 13.469 13.117 9.734 1 84.12 87 ASP A N 1
ATOM 700 C CA . ASP A 1 87 ? 12.555 13.383 8.625 1 84.12 87 ASP A CA 1
ATOM 701 C C . ASP A 1 87 ? 13.328 13.594 7.32 1 84.12 87 ASP A C 1
ATOM 703 O O . ASP A 1 87 ? 12.922 13.109 6.266 1 84.12 87 ASP A O 1
ATOM 707 N N . ARG A 1 88 ? 14.344 14.281 7.508 1 88.19 88 ARG A N 1
ATOM 708 C CA . ARG A 1 88 ? 15.164 14.578 6.336 1 88.19 88 ARG A CA 1
ATOM 709 C C . ARG A 1 88 ? 15.789 13.312 5.77 1 88.19 88 ARG A C 1
ATOM 711 O O . ARG A 1 88 ? 15.836 13.125 4.551 1 88.19 88 ARG A O 1
ATOM 718 N N . ALA A 1 89 ? 16.266 12.516 6.668 1 86.94 89 ALA A N 1
ATOM 719 C CA . ALA A 1 89 ? 16.844 11.242 6.242 1 86.94 89 ALA A CA 1
ATOM 720 C C . ALA A 1 89 ? 15.789 10.359 5.574 1 86.94 89 ALA A C 1
ATOM 722 O O . ALA A 1 89 ? 16.062 9.727 4.551 1 86.94 89 ALA A O 1
ATOM 723 N N . ASP A 1 90 ? 14.625 10.375 6.109 1 87.75 90 ASP A N 1
ATOM 724 C CA . ASP A 1 90 ? 13.523 9.594 5.547 1 87.75 90 ASP A CA 1
ATOM 725 C C . ASP A 1 90 ? 13.125 10.117 4.168 1 87.75 90 ASP A C 1
ATOM 727 O O . ASP A 1 90 ? 12.82 9.336 3.27 1 87.75 90 ASP A O 1
ATOM 731 N N . HIS A 1 91 ? 13.117 11.359 4.078 1 91.88 91 HIS A N 1
ATOM 732 C CA . HIS A 1 91 ? 12.773 11.961 2.793 1 91.88 91 HIS A CA 1
ATOM 733 C C . HIS A 1 91 ? 13.789 11.578 1.721 1 91.88 91 HIS A C 1
ATOM 735 O O . HIS A 1 91 ? 13.414 11.297 0.581 1 91.88 91 HIS A O 1
ATOM 741 N N . ALA A 1 92 ? 15.023 11.578 2.107 1 92.19 92 ALA A N 1
ATOM 742 C CA . ALA A 1 92 ? 16.078 11.164 1.172 1 92.19 92 ALA A CA 1
ATOM 743 C C . ALA A 1 92 ? 15.859 9.727 0.71 1 92.19 92 ALA A C 1
ATOM 745 O O . ALA A 1 92 ? 16.047 9.414 -0.469 1 92.19 92 ALA A O 1
ATOM 746 N N . ARG A 1 93 ? 15.469 8.93 1.6 1 91.69 93 ARG A N 1
ATOM 747 C CA . ARG A 1 93 ? 15.211 7.531 1.271 1 91.69 93 ARG A CA 1
ATOM 748 C C . ARG A 1 93 ? 14.008 7.402 0.345 1 91.69 93 ARG A C 1
ATOM 750 O O . ARG A 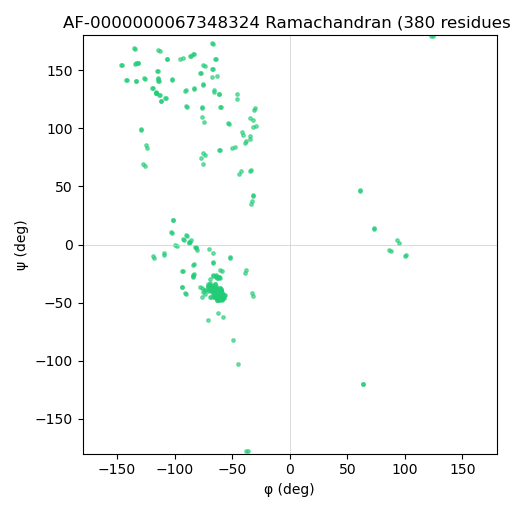1 93 ? 14.016 6.598 -0.585 1 91.69 93 ARG A O 1
ATOM 757 N N . ARG A 1 94 ? 12.969 8.188 0.564 1 93 94 ARG A N 1
ATOM 758 C CA . ARG A 1 94 ? 11.789 8.203 -0.302 1 93 94 ARG A CA 1
ATOM 759 C C . ARG A 1 94 ? 12.172 8.562 -1.733 1 93 94 ARG A C 1
ATOM 761 O O . ARG A 1 94 ? 11.695 7.945 -2.684 1 93 94 ARG A O 1
ATOM 768 N N . GLN A 1 95 ? 13.031 9.516 -1.796 1 92.88 95 GLN A N 1
ATOM 769 C CA . GLN A 1 95 ? 13.477 9.953 -3.117 1 92.88 95 GLN A CA 1
ATOM 770 C C . GLN A 1 95 ? 14.242 8.836 -3.834 1 92.88 95 GLN A C 1
ATOM 772 O O . GLN A 1 95 ? 14.078 8.648 -5.039 1 92.88 95 GLN A O 1
ATOM 777 N N . ARG A 1 96 ? 15 8.117 -3.117 1 92.62 96 ARG A N 1
ATOM 778 C CA . ARG A 1 96 ? 15.75 7 -3.689 1 92.62 96 ARG A CA 1
ATOM 779 C C . ARG A 1 96 ? 14.805 5.902 -4.172 1 92.62 96 ARG A C 1
ATOM 781 O O . ARG A 1 96 ? 14.977 5.367 -5.27 1 92.62 96 ARG A O 1
ATOM 788 N N . ARG A 1 97 ? 13.852 5.617 -3.357 1 93.62 97 ARG A N 1
ATOM 789 C CA . ARG A 1 97 ? 12.891 4.582 -3.725 1 93.62 97 ARG A CA 1
ATOM 790 C C . ARG A 1 97 ? 12.094 4.992 -4.957 1 93.62 97 ARG A C 1
ATOM 792 O O . ARG A 1 97 ? 11.789 4.156 -5.812 1 93.62 97 ARG A O 1
ATOM 799 N N . LEU A 1 98 ? 11.781 6.234 -4.992 1 94.38 98 LEU A N 1
ATOM 800 C CA . LEU A 1 98 ? 11.07 6.738 -6.16 1 94.38 98 LEU A CA 1
ATOM 801 C C . LEU A 1 98 ? 11.93 6.625 -7.414 1 94.38 98 LEU A C 1
ATOM 803 O O . LEU A 1 98 ? 11.422 6.301 -8.492 1 94.38 98 LEU A O 1
ATOM 807 N N . LEU A 1 99 ? 13.195 6.895 -7.293 1 94.25 99 LEU A N 1
ATOM 808 C CA . LEU A 1 99 ? 14.117 6.754 -8.414 1 94.25 99 LEU A CA 1
ATOM 809 C C . LEU A 1 99 ? 14.172 5.309 -8.891 1 94.25 99 LEU A C 1
ATOM 811 O O . LEU A 1 99 ? 14.156 5.047 -10.094 1 94.25 99 LEU A O 1
ATOM 815 N N . VAL A 1 100 ? 14.242 4.418 -7.953 1 92.94 100 VAL A N 1
ATOM 816 C CA . VAL A 1 100 ? 14.266 2.996 -8.289 1 92.94 100 VAL A CA 1
ATOM 817 C C . VAL A 1 100 ? 12.969 2.611 -9.008 1 92.94 100 VAL A C 1
ATOM 819 O O . VAL A 1 100 ? 13 1.897 -10.008 1 92.94 100 VAL A O 1
ATOM 822 N N . ALA A 1 101 ? 11.883 3.062 -8.5 1 94.38 101 ALA A N 1
ATOM 823 C CA . ALA A 1 101 ? 10.594 2.771 -9.117 1 94.38 101 ALA A CA 1
ATOM 824 C C . ALA A 1 101 ? 10.523 3.322 -10.531 1 94.38 101 ALA A C 1
ATOM 826 O O . ALA A 1 101 ? 9.969 2.678 -11.43 1 94.38 101 ALA A O 1
ATOM 827 N N . GLU A 1 102 ? 11.023 4.484 -10.719 1 94.88 102 GLU A N 1
ATOM 828 C CA . GLU A 1 102 ? 11.07 5.113 -12.039 1 94.88 102 GLU A CA 1
ATOM 829 C C . GLU A 1 102 ? 11.852 4.254 -13.031 1 94.88 102 GLU A C 1
ATOM 831 O O . GLU A 1 102 ? 11.383 4.004 -14.141 1 94.88 102 GLU A O 1
ATOM 836 N N . GLU A 1 103 ? 12.969 3.822 -12.609 1 94 103 GLU A N 1
ATOM 837 C CA . GLU A 1 103 ? 13.805 2.979 -13.453 1 94 103 GLU A CA 1
ATOM 838 C C . GLU A 1 103 ? 13.117 1.653 -13.773 1 94 103 GLU A C 1
ATOM 840 O O . GLU A 1 103 ? 13.172 1.172 -14.906 1 94 103 GLU A O 1
ATOM 845 N N . ASP A 1 104 ? 12.539 1.131 -12.773 1 92.88 104 ASP A N 1
ATOM 846 C CA . ASP A 1 104 ? 11.836 -0.136 -12.945 1 92.88 104 ASP A CA 1
ATOM 847 C C . ASP A 1 104 ? 10.695 0.004 -13.953 1 92.88 104 ASP A C 1
ATOM 849 O O . ASP A 1 104 ? 10.516 -0.855 -14.82 1 92.88 104 ASP A O 1
ATOM 853 N N . GLU A 1 105 ? 9.945 1.051 -13.797 1 92.56 105 GLU A N 1
ATOM 854 C CA . GLU A 1 105 ? 8.828 1.28 -14.711 1 92.56 105 GLU A CA 1
ATOM 855 C C . GLU A 1 105 ? 9.312 1.438 -16.141 1 92.56 105 GLU A C 1
ATOM 857 O O . GLU A 1 105 ? 8.703 0.906 -17.078 1 92.56 105 GLU A O 1
ATOM 862 N N . ARG A 1 106 ? 10.328 2.137 -16.312 1 92.94 106 ARG A N 1
ATOM 863 C CA . ARG A 1 106 ? 10.906 2.326 -17.641 1 92.94 106 ARG A CA 1
ATOM 864 C C . ARG A 1 106 ? 11.375 1.001 -18.234 1 92.94 106 ARG A C 1
ATOM 866 O O . ARG A 1 106 ? 11.125 0.707 -19.406 1 92.94 106 ARG A O 1
ATOM 873 N N . ALA A 1 107 ? 12.094 0.274 -17.422 1 91 107 ALA A N 1
ATOM 874 C CA . ALA A 1 107 ? 12.617 -1.019 -17.859 1 91 107 ALA A CA 1
ATOM 875 C C . ALA A 1 107 ? 11.484 -1.964 -18.25 1 91 107 ALA A C 1
ATOM 877 O O . ALA A 1 107 ? 11.578 -2.674 -19.25 1 91 107 ALA A O 1
ATOM 878 N N . MET A 1 108 ? 10.477 -1.948 -17.5 1 88.75 108 MET A N 1
ATOM 879 C CA . MET A 1 108 ? 9.352 -2.838 -17.75 1 88.75 108 MET A CA 1
ATOM 880 C C . MET A 1 108 ? 8.594 -2.406 -19 1 88.75 108 MET A C 1
ATOM 882 O O . MET A 1 108 ? 8.125 -3.248 -19.766 1 88.75 108 MET A O 1
ATOM 886 N N . ALA A 1 109 ? 8.445 -1.131 -19.156 1 89.44 109 ALA A N 1
ATOM 887 C CA . ALA A 1 109 ? 7.809 -0.615 -20.359 1 89.44 109 ALA A CA 1
ATOM 888 C C . ALA A 1 109 ? 8.594 -1.019 -21.609 1 89.44 109 ALA A C 1
ATOM 890 O O . ALA A 1 109 ? 8.008 -1.427 -22.609 1 89.44 109 ALA A O 1
ATOM 891 N N . GLU A 1 110 ? 9.867 -0.873 -21.516 1 91.44 110 GLU A N 1
ATOM 892 C CA . GLU A 1 110 ? 10.727 -1.28 -22.625 1 91.44 110 GLU A CA 1
ATOM 893 C C . GLU A 1 110 ? 10.617 -2.779 -22.891 1 91.44 110 GLU A C 1
ATOM 895 O O . GLU A 1 110 ? 10.586 -3.209 -24.047 1 91.44 110 GLU A O 1
ATOM 900 N N . TRP A 1 111 ? 10.656 -3.547 -21.844 1 89.12 111 TRP A N 1
ATOM 901 C CA . TRP A 1 111 ? 10.523 -4.996 -21.984 1 89.12 111 TRP A CA 1
ATOM 902 C C . TRP A 1 111 ? 9.234 -5.363 -22.703 1 89.12 111 TRP A C 1
ATOM 904 O O . TRP A 1 111 ? 9.25 -6.184 -23.625 1 89.12 111 TRP A O 1
ATOM 914 N N . ARG A 1 112 ? 8.141 -4.758 -22.391 1 87.75 112 ARG A N 1
ATOM 915 C CA . ARG A 1 112 ? 6.84 -5.02 -23 1 87.75 112 ARG A CA 1
ATOM 916 C C . ARG A 1 112 ? 6.848 -4.641 -24.484 1 87.75 112 ARG A C 1
ATOM 918 O O . ARG A 1 112 ? 6.223 -5.312 -25.297 1 87.75 112 ARG A O 1
ATOM 925 N N . ARG A 1 113 ? 7.496 -3.551 -24.75 1 91.31 113 ARG A N 1
ATOM 926 C CA . ARG A 1 113 ? 7.594 -3.104 -26.125 1 91.31 113 ARG A CA 1
ATOM 927 C C . ARG A 1 113 ? 8.391 -4.094 -26.969 1 91.31 113 ARG A C 1
ATOM 929 O O . ARG A 1 113 ? 8.039 -4.371 -28.109 1 91.31 113 ARG A O 1
ATOM 936 N N . ARG A 1 114 ? 9.383 -4.652 -26.406 1 92.12 114 ARG A N 1
ATOM 937 C CA . ARG A 1 114 ? 10.297 -5.527 -27.141 1 92.12 114 ARG A CA 1
ATOM 938 C C . ARG A 1 114 ? 9.75 -6.949 -27.219 1 92.12 114 ARG A C 1
ATOM 940 O O . ARG A 1 114 ? 10.102 -7.703 -28.125 1 92.12 114 ARG A O 1
ATOM 947 N N . HIS A 1 115 ? 8.922 -7.328 -26.266 1 91.31 115 HIS A N 1
ATOM 948 C CA . HIS A 1 115 ? 8.43 -8.695 -26.188 1 91.31 115 HIS A CA 1
ATOM 949 C C . HIS A 1 115 ? 6.906 -8.734 -26.141 1 91.31 115 HIS A C 1
ATOM 951 O O . HIS A 1 115 ? 6.324 -9.219 -25.172 1 91.31 115 HIS A O 1
ATOM 957 N N . PRO A 1 116 ? 6.309 -8.344 -27.25 1 89.25 116 PRO A N 1
ATOM 958 C CA . PRO A 1 116 ? 4.844 -8.336 -27.25 1 89.25 116 PRO A CA 1
ATOM 959 C C . PRO A 1 116 ? 4.246 -9.734 -27.141 1 89.25 116 PRO A C 1
ATOM 961 O O . PRO A 1 116 ? 3.131 -9.898 -26.625 1 89.25 116 PRO A O 1
ATOM 964 N N . GLU A 1 117 ? 4.957 -10.68 -27.562 1 88.94 117 GLU A N 1
ATOM 965 C CA . GLU A 1 117 ? 4.484 -12.062 -27.484 1 88.94 117 GLU A CA 1
ATOM 966 C C . GLU A 1 117 ? 4.324 -12.508 -26.031 1 88.94 117 GLU A C 1
ATOM 968 O O . GLU A 1 117 ? 3.414 -13.281 -25.719 1 88.94 117 GLU A O 1
ATOM 973 N N . ASP A 1 118 ? 5.191 -12.055 -25.234 1 85.5 118 ASP A N 1
ATOM 974 C CA . ASP A 1 118 ? 5.109 -12.406 -23.812 1 85.5 118 ASP A CA 1
ATOM 975 C C . ASP A 1 118 ? 3.875 -11.789 -23.172 1 85.5 118 ASP A C 1
ATOM 977 O O . ASP A 1 118 ? 3.215 -12.422 -22.344 1 85.5 118 ASP A O 1
ATOM 981 N N . VAL A 1 119 ? 3.607 -10.625 -23.547 1 83.06 119 VAL A N 1
ATOM 982 C CA . VAL A 1 119 ? 2.436 -9.93 -23.016 1 83.06 119 VAL A CA 1
ATOM 983 C C . VAL A 1 119 ? 1.167 -10.672 -23.422 1 83.06 119 VAL A C 1
ATOM 985 O O . VAL A 1 119 ? 0.277 -10.891 -22.594 1 83.06 119 VAL A O 1
ATOM 988 N N . ASP A 1 120 ? 1.118 -11.055 -24.594 1 87.81 120 ASP A N 1
ATOM 989 C CA . ASP A 1 120 ? -0.038 -11.781 -25.094 1 87.81 120 ASP A CA 1
ATOM 990 C C . ASP A 1 120 ? -0.207 -13.117 -24.375 1 87.81 120 ASP A C 1
ATOM 992 O O . ASP A 1 120 ? -1.326 -13.516 -24.047 1 87.81 120 ASP A O 1
ATOM 996 N N . ALA A 1 121 ? 0.898 -13.781 -24.234 1 85.31 121 ALA A N 1
ATOM 997 C CA . ALA A 1 121 ? 0.872 -15.07 -23.562 1 85.31 121 ALA A CA 1
ATOM 998 C C . ALA A 1 121 ? 0.343 -14.93 -22.141 1 85.31 121 ALA A C 1
ATOM 1000 O O . ALA A 1 121 ? -0.428 -15.773 -21.672 1 85.31 121 ALA A O 1
ATOM 1001 N N . GLU A 1 122 ? 0.729 -13.914 -21.469 1 82.12 122 GLU A N 1
ATOM 1002 C CA . GLU A 1 122 ? 0.268 -13.656 -20.109 1 82.12 122 GLU A CA 1
ATOM 1003 C C . GLU A 1 122 ? -1.229 -13.359 -20.078 1 82.12 122 GLU A C 1
ATOM 1005 O O . GLU A 1 122 ? -1.954 -13.891 -19.234 1 82.12 122 GLU A O 1
ATOM 1010 N N . HIS A 1 123 ? -1.613 -12.578 -20.938 1 84.88 123 HIS A N 1
ATOM 1011 C CA . HIS A 1 123 ? -3.033 -12.25 -21.031 1 84.88 123 HIS A CA 1
ATOM 1012 C C . HIS A 1 123 ? -3.871 -13.5 -21.266 1 84.88 123 HIS A C 1
ATOM 1014 O O . HIS A 1 123 ? -4.934 -13.672 -20.672 1 84.88 123 HIS A O 1
ATOM 1020 N N . ALA A 1 124 ? -3.43 -14.297 -22.188 1 86.25 124 ALA A N 1
ATOM 1021 C CA . ALA A 1 124 ? -4.129 -15.539 -22.531 1 86.25 124 ALA A CA 1
ATOM 1022 C C . ALA A 1 124 ? -4.215 -16.453 -21.312 1 86.25 124 ALA A C 1
ATOM 1024 O O . ALA A 1 124 ? -5.266 -17.062 -21.062 1 86.25 124 ALA A O 1
ATOM 1025 N N . TYR A 1 125 ? -3.143 -16.531 -20.641 1 82.44 125 TYR A N 1
ATOM 1026 C CA . TYR A 1 125 ? -3.09 -17.375 -19.469 1 82.44 125 TYR A CA 1
ATOM 1027 C C . TYR A 1 125 ? -4.109 -16.922 -18.422 1 82.44 125 TYR A C 1
ATOM 1029 O O . TYR A 1 125 ? -4.859 -17.75 -17.891 1 82.44 125 TYR A O 1
ATOM 1037 N N . TRP A 1 126 ? -4.113 -15.617 -18.172 1 83.25 126 TRP A N 1
ATOM 1038 C CA . TRP A 1 126 ? -5.008 -15.102 -17.141 1 83.25 126 TRP A CA 1
ATOM 1039 C C . TRP A 1 126 ? -6.461 -15.172 -17.594 1 83.25 126 TRP A C 1
ATOM 1041 O O . TRP A 1 126 ? -7.363 -15.398 -16.781 1 83.25 126 TRP A O 1
ATOM 1051 N N . ALA A 1 127 ? -6.684 -14.969 -18.797 1 86.12 127 ALA A N 1
ATOM 1052 C CA . ALA A 1 127 ? -8.039 -15.094 -19.328 1 86.12 127 ALA A CA 1
ATOM 1053 C C . ALA A 1 127 ? -8.57 -16.516 -19.141 1 86.12 127 ALA A C 1
ATOM 1055 O O . ALA A 1 127 ? -9.719 -16.703 -18.734 1 86.12 127 ALA A O 1
ATOM 1056 N N . GLU A 1 128 ? -7.781 -17.422 -19.453 1 86.62 128 GLU A N 1
ATOM 1057 C CA . GLU A 1 128 ? -8.164 -18.812 -19.297 1 86.62 128 GLU A CA 1
ATOM 1058 C C . GLU A 1 128 ? -8.406 -19.156 -17.828 1 86.62 128 GLU A C 1
ATOM 1060 O O . GLU A 1 128 ? -9.391 -19.828 -17.484 1 86.62 128 GLU A O 1
ATOM 1065 N N . ARG A 1 129 ? -7.516 -18.719 -17.047 1 82.94 129 ARG A N 1
ATOM 1066 C CA . ARG A 1 129 ? -7.625 -19 -15.625 1 82.94 129 ARG A CA 1
ATOM 1067 C C . ARG A 1 129 ? -8.875 -18.375 -15.031 1 82.94 129 ARG A C 1
ATOM 1069 O O . ARG A 1 129 ? -9.57 -18.984 -14.219 1 82.94 129 ARG A O 1
ATOM 1076 N N . THR A 1 130 ? -9.078 -17.141 -15.367 1 84.12 130 THR A N 1
ATOM 1077 C CA . THR A 1 130 ? -10.266 -16.438 -14.906 1 84.12 130 THR A CA 1
ATOM 1078 C C . THR A 1 130 ? -11.531 -17.156 -15.367 1 84.12 130 THR A C 1
ATOM 1080 O O . THR A 1 130 ? -12.484 -17.297 -14.602 1 84.12 130 THR A O 1
ATOM 1083 N N . ALA A 1 131 ? -11.57 -17.594 -16.594 1 88.81 131 ALA A N 1
ATOM 1084 C CA . ALA A 1 131 ? -12.711 -18.328 -17.141 1 88.81 131 ALA A CA 1
ATOM 1085 C C . ALA A 1 131 ? -12.945 -19.625 -16.359 1 88.81 131 ALA A C 1
ATOM 1087 O O . ALA A 1 131 ? -14.078 -19.953 -16.031 1 88.81 131 ALA A O 1
ATOM 1088 N N . ARG A 1 132 ? -11.883 -20.266 -16.109 1 86.75 132 ARG A N 1
ATOM 1089 C CA . ARG A 1 132 ? -11.969 -21.516 -15.367 1 86.75 132 ARG A CA 1
ATOM 1090 C C . ARG A 1 132 ? -12.523 -21.281 -13.969 1 86.75 132 ARG A C 1
ATOM 1092 O O . ARG A 1 132 ? -13.398 -22.031 -13.508 1 86.75 132 ARG A O 1
ATOM 1099 N N . ARG A 1 133 ? -12.023 -20.266 -13.305 1 84.5 133 ARG A N 1
ATOM 1100 C CA . ARG A 1 133 ? -12.469 -19.953 -11.953 1 84.5 133 ARG A CA 1
ATOM 1101 C C . ARG A 1 133 ? -13.938 -19.531 -11.938 1 84.5 133 ARG A C 1
ATOM 1103 O O . ARG A 1 133 ? -14.68 -19.891 -11.023 1 84.5 133 ARG A O 1
ATOM 1110 N N . ARG A 1 134 ? -14.281 -18.75 -12.867 1 84.12 134 ARG A N 1
ATOM 1111 C CA . ARG A 1 134 ? -15.672 -18.328 -12.977 1 84.12 134 ARG A CA 1
ATOM 1112 C C . ARG A 1 134 ? -16.609 -19.531 -13.133 1 84.12 134 ARG A C 1
ATOM 1114 O O . ARG A 1 134 ? -17.672 -19.578 -12.531 1 84.12 134 ARG A O 1
ATOM 1121 N N . SER A 1 135 ? -16.25 -20.422 -13.961 1 88.12 135 SER A N 1
ATOM 1122 C CA . SER A 1 135 ? -17.016 -21.641 -14.156 1 88.12 135 SER A CA 1
ATOM 1123 C C . SER A 1 135 ? -17.125 -22.438 -12.859 1 88.12 135 SER A C 1
ATOM 1125 O O . SER A 1 135 ? -18.203 -22.922 -12.516 1 88.12 135 SER A O 1
ATOM 1127 N N . GLU A 1 136 ? -15.977 -22.562 -12.18 1 84.06 136 GLU A N 1
ATOM 1128 C CA . GLU A 1 136 ? -15.945 -23.281 -10.906 1 84.06 136 GLU A CA 1
ATOM 1129 C C . GLU A 1 136 ? -16.859 -22.609 -9.883 1 84.06 136 GLU A C 1
ATOM 1131 O O . GLU A 1 136 ? -17.578 -23.281 -9.141 1 84.06 136 GLU A O 1
ATOM 1136 N N . ARG A 1 137 ? -16.812 -21.312 -9.859 1 82.06 137 ARG A N 1
ATOM 1137 C CA . ARG A 1 137 ? -17.641 -20.562 -8.922 1 82.06 137 ARG A CA 1
ATOM 1138 C C . ARG A 1 137 ? -19.109 -20.688 -9.266 1 82.06 137 ARG A C 1
ATOM 1140 O O . ARG A 1 137 ? -19.953 -20.797 -8.375 1 82.06 137 ARG A O 1
ATOM 1147 N N . ALA A 1 138 ? -19.438 -20.656 -10.523 1 84.75 138 ALA A N 1
ATOM 1148 C CA . ALA A 1 138 ? -20.828 -20.844 -10.977 1 84.75 138 ALA A CA 1
ATOM 1149 C C . ALA A 1 138 ? -21.359 -22.219 -10.57 1 84.75 138 ALA A C 1
ATOM 1151 O O . ALA A 1 138 ? -22.5 -22.328 -10.117 1 84.75 138 ALA A O 1
ATOM 1152 N N . ASP A 1 139 ? -20.516 -23.109 -10.766 1 86.56 139 ASP A N 1
ATOM 1153 C CA . ASP A 1 139 ? -20.891 -24.469 -10.383 1 86.56 139 ASP A CA 1
ATOM 1154 C C . ASP A 1 139 ? -21.141 -24.562 -8.875 1 86.56 139 ASP A C 1
ATOM 1156 O O . ASP A 1 139 ? -22.109 -25.188 -8.438 1 86.56 139 ASP A O 1
ATOM 1160 N N . ARG A 1 140 ? -20.281 -23.953 -8.133 1 80.75 140 ARG A N 1
ATOM 1161 C CA . ARG A 1 140 ? -20.438 -23.953 -6.68 1 80.75 140 ARG A CA 1
ATOM 1162 C C . ARG A 1 140 ? -21.703 -23.234 -6.25 1 80.75 140 ARG A C 1
ATOM 1164 O O . ARG A 1 140 ? -22.422 -23.703 -5.355 1 80.75 140 ARG A O 1
ATOM 1171 N N . ARG A 1 141 ? -21.891 -22.125 -6.863 1 81.88 141 ARG A N 1
ATOM 1172 C CA . ARG A 1 141 ? -23.094 -21.359 -6.57 1 81.88 141 ARG A CA 1
ATOM 1173 C C . ARG A 1 141 ? -24.344 -22.172 -6.891 1 81.88 141 ARG A C 1
ATOM 1175 O O . ARG A 1 141 ? -25.328 -22.141 -6.145 1 81.88 141 ARG A O 1
ATOM 1182 N N . GLN A 1 142 ? -24.297 -22.859 -7.996 1 85.06 142 GLN A N 1
ATOM 1183 C CA . GLN A 1 142 ? -25.422 -23.703 -8.391 1 85.06 142 GLN A CA 1
ATOM 1184 C C . GLN A 1 142 ? -25.641 -24.828 -7.383 1 85.06 142 GLN A C 1
ATOM 1186 O O . GLN A 1 142 ? -26.781 -25.094 -6.984 1 85.06 142 GLN A O 1
ATOM 1191 N N . ARG A 1 143 ? -24.547 -25.406 -6.984 1 82.38 143 ARG A N 1
ATOM 1192 C CA . ARG A 1 143 ? -24.641 -26.484 -6.004 1 82.38 143 ARG A CA 1
ATOM 1193 C C . ARG A 1 143 ? -25.188 -25.984 -4.676 1 82.38 143 ARG A C 1
ATOM 1195 O O . ARG A 1 143 ? -26.031 -26.625 -4.051 1 82.38 143 ARG A O 1
ATOM 1202 N N . LYS A 1 144 ? -24.719 -24.844 -4.324 1 79.88 144 LYS A N 1
ATOM 1203 C CA . LYS A 1 144 ? -25.219 -24.234 -3.09 1 79.88 144 LYS A CA 1
ATOM 1204 C C . LYS A 1 144 ? -26.703 -23.891 -3.195 1 79.88 144 LYS A C 1
ATOM 1206 O O . LYS A 1 144 ? -27.453 -24.109 -2.248 1 79.88 144 LYS A O 1
ATOM 1211 N N . ALA A 1 145 ? -27.031 -23.328 -4.328 1 82.19 145 ALA A N 1
ATOM 1212 C CA . ALA A 1 145 ? -28.438 -22.984 -4.555 1 82.19 145 ALA A CA 1
ATOM 1213 C C . ALA A 1 145 ? -29.328 -24.234 -4.477 1 82.19 145 ALA A C 1
ATOM 1215 O O . ALA A 1 145 ? -30.391 -24.188 -3.867 1 82.19 145 ALA A O 1
ATOM 1216 N N . VAL A 1 146 ? -28.859 -25.266 -5.055 1 81.31 146 VAL A N 1
ATOM 1217 C CA . VAL A 1 146 ? -29.594 -26.531 -5.023 1 81.31 146 VAL A CA 1
ATOM 1218 C C . VAL A 1 146 ? -29.688 -27.047 -3.588 1 81.31 146 VAL A C 1
ATOM 1220 O O . VAL A 1 146 ? -30.734 -27.5 -3.15 1 81.31 146 VAL A O 1
ATOM 1223 N N . ALA A 1 147 ? -28.578 -26.938 -2.887 1 79 147 ALA A N 1
ATOM 1224 C CA . ALA A 1 147 ? -28.562 -27.375 -1.493 1 79 147 ALA A CA 1
ATOM 1225 C C . ALA A 1 147 ? -29.531 -26.562 -0.646 1 79 147 ALA A C 1
ATOM 1227 O O . ALA A 1 147 ? -30.266 -27.109 0.174 1 79 147 ALA A O 1
ATOM 1228 N N . ASN A 1 148 ? -29.484 -25.297 -0.813 1 80.56 148 ASN A N 1
ATOM 1229 C CA . ASN A 1 148 ? -30.391 -24.422 -0.081 1 80.56 148 ASN A CA 1
ATOM 1230 C C . ASN A 1 148 ? -31.844 -24.734 -0.405 1 80.56 148 ASN A C 1
ATOM 1232 O O . ASN A 1 148 ? -32.688 -24.734 0.483 1 80.56 148 ASN A O 1
ATOM 1236 N N . GLU A 1 149 ? -32.125 -24.969 -1.677 1 80.94 149 GLU A N 1
ATOM 1237 C CA . GLU A 1 149 ? -33.469 -25.328 -2.102 1 80.94 149 GLU A CA 1
ATOM 1238 C C . GLU A 1 149 ? -33.938 -26.625 -1.441 1 80.94 149 GLU A C 1
ATOM 1240 O O . GLU A 1 149 ? -35.062 -26.734 -0.993 1 80.94 149 GLU A O 1
ATOM 1245 N N . GLN A 1 150 ? -33.031 -27.516 -1.346 1 79.31 150 GLN A N 1
ATOM 1246 C CA . GLN A 1 150 ? -33.344 -28.797 -0.719 1 79.31 150 GLN A CA 1
ATOM 1247 C C . GLN A 1 150 ? -33.594 -28.625 0.78 1 79.31 150 GLN A C 1
ATOM 1249 O O . GLN A 1 150 ? -34.438 -29.281 1.356 1 79.31 150 GLN A O 1
ATOM 1254 N N . CYS A 1 151 ? -32.781 -27.781 1.354 1 79.94 151 CYS A N 1
ATOM 1255 C CA . CYS A 1 151 ? -33 -27.5 2.77 1 79.94 151 CYS A CA 1
ATOM 1256 C C . CYS A 1 151 ? -34.375 -26.891 3.008 1 79.94 151 CYS A C 1
ATOM 1258 O O . CYS A 1 151 ? -35.062 -27.25 3.971 1 79.94 151 CYS A O 1
ATOM 1260 N N . ASP A 1 152 ? -34.719 -26.031 2.129 1 81.31 152 ASP A N 1
ATOM 1261 C CA . ASP A 1 152 ? -36.031 -25.406 2.227 1 81.31 152 ASP A CA 1
ATOM 1262 C C . ASP A 1 152 ? -37.156 -26.453 2.066 1 81.31 152 ASP A C 1
ATOM 1264 O O . ASP A 1 152 ? -38.156 -26.406 2.783 1 81.31 152 ASP A O 1
ATOM 1268 N N . ILE A 1 153 ? -36.938 -27.375 1.168 1 80.44 153 ILE A N 1
ATOM 1269 C CA . ILE A 1 153 ? -37.938 -28.422 0.914 1 80.44 153 ILE A CA 1
ATOM 1270 C C . ILE A 1 153 ? -38.062 -29.312 2.152 1 80.44 153 ILE A C 1
ATOM 1272 O O . ILE A 1 153 ? -39.188 -29.609 2.572 1 80.44 153 ILE A O 1
ATOM 1276 N N . VAL A 1 154 ? -37 -29.531 2.801 1 78.88 154 VAL A N 1
ATOM 1277 C CA . VAL A 1 154 ? -37.031 -30.391 3.984 1 78.88 154 VAL A CA 1
ATOM 1278 C C . VAL A 1 154 ? -37.656 -29.641 5.152 1 78.88 154 VAL A C 1
ATOM 1280 O O . VAL A 1 154 ? -38.438 -30.203 5.918 1 78.88 154 VAL A O 1
ATOM 1283 N N . SER A 1 155 ? -37.281 -28.469 5.207 1 82.75 155 SER A N 1
ATOM 1284 C CA . SER A 1 155 ? -37.844 -27.656 6.273 1 82.75 155 SER A CA 1
ATOM 1285 C C . SER A 1 155 ? -39.375 -27.531 6.113 1 82.75 155 SER A C 1
ATOM 1287 O O . SER A 1 155 ? -40.094 -27.375 7.098 1 82.75 155 SER A O 1
ATOM 1289 N N . ALA A 1 156 ? -39.781 -27.609 4.926 1 86.25 156 ALA A N 1
ATOM 1290 C CA . ALA A 1 156 ? -41.219 -27.516 4.637 1 86.25 156 ALA A CA 1
ATOM 1291 C C . ALA A 1 156 ? -41.875 -28.891 4.668 1 86.25 156 ALA A C 1
ATOM 1293 O O . ALA A 1 156 ? -43.062 -29.031 4.336 1 86.25 156 ALA A O 1
ATOM 1294 N N . GLY A 1 157 ? -41.188 -29.844 5.074 1 82.31 157 GLY A N 1
ATOM 1295 C CA . GLY A 1 157 ? -41.75 -31.172 5.27 1 82.31 157 GLY A CA 1
ATOM 1296 C C . GLY A 1 157 ? -41.594 -32.062 4.062 1 82.31 157 GLY A C 1
ATOM 1297 O O . GLY A 1 157 ? -42.156 -33.156 4.012 1 82.31 157 GLY A O 1
ATOM 1298 N N . GLY A 1 158 ? -40.938 -31.531 3.104 1 78.69 158 GLY A N 1
ATOM 1299 C CA . GLY A 1 158 ? -40.75 -32.312 1.892 1 78.69 158 GLY A CA 1
ATOM 1300 C C . GLY A 1 158 ? -39.531 -33.219 1.96 1 78.69 158 GLY A C 1
ATOM 1301 O O . GLY A 1 158 ? -38.844 -33.281 2.982 1 78.69 158 GLY A O 1
ATOM 1302 N N . ARG A 1 159 ? -39.5 -34.219 1.062 1 73.69 159 ARG A N 1
ATOM 1303 C CA . ARG A 1 159 ? -38.375 -35.125 1.012 1 73.69 159 ARG A CA 1
ATOM 1304 C C . ARG A 1 159 ? -37.281 -34.625 0.072 1 73.69 159 ARG A C 1
ATOM 1306 O O . ARG A 1 159 ? -37.562 -34.188 -1.048 1 73.69 159 ARG A O 1
ATOM 1313 N N . SER A 1 160 ? -36.125 -34.375 0.592 1 66.38 160 SER A N 1
ATOM 1314 C CA . SER A 1 160 ? -35 -33.969 -0.214 1 66.38 160 SER A CA 1
ATOM 1315 C C . SER A 1 160 ? -34.531 -35.062 -1.157 1 66.38 160 SER A C 1
ATOM 1317 O O . SER A 1 160 ? -34.719 -36.25 -0.855 1 66.38 160 SER A O 1
ATOM 1319 N N . PHE A 1 161 ? -34.344 -34.75 -2.361 1 68.56 161 PHE A N 1
ATOM 1320 C CA . PHE A 1 161 ? -33.844 -35.812 -3.232 1 68.56 161 PHE A CA 1
ATOM 1321 C C . PHE A 1 161 ? -32.438 -36.219 -2.848 1 68.56 161 PHE A C 1
ATOM 1323 O O . PHE A 1 161 ? -31.859 -37.156 -3.406 1 68.56 161 PHE A O 1
ATOM 1330 N N . PHE A 1 162 ? -31.859 -35.531 -1.982 1 63.16 162 PHE A N 1
ATOM 1331 C CA . PHE A 1 162 ? -30.531 -35.906 -1.531 1 63.16 162 PHE A CA 1
ATOM 1332 C C . PHE A 1 162 ? -30.594 -37.125 -0.619 1 63.16 162 PHE A C 1
ATOM 1334 O O . PHE A 1 162 ? -31.453 -37.188 0.275 1 63.16 162 PHE A O 1
ATOM 1341 N N . THR A 1 163 ? -30.203 -38.25 -1.108 1 55.91 163 THR A N 1
ATOM 1342 C CA . THR A 1 163 ? -30.188 -39.438 -0.248 1 55.91 163 THR A CA 1
ATOM 1343 C C . THR A 1 163 ? -29.203 -39.25 0.905 1 55.91 163 THR A C 1
ATOM 1345 O O . THR A 1 163 ? -28.328 -38.375 0.846 1 55.91 163 THR A O 1
ATOM 1348 N N . SER A 1 164 ? -29.453 -39.781 2.154 1 52.12 164 SER A N 1
ATOM 1349 C CA . SER A 1 164 ? -28.625 -39.719 3.361 1 52.12 164 SER A CA 1
ATOM 1350 C C . SER A 1 164 ? -27.141 -39.719 3.021 1 52.12 164 SER A C 1
ATOM 1352 O O . SER A 1 164 ? -26.344 -39.156 3.768 1 52.12 164 SER A O 1
ATOM 1354 N N . ASP A 1 165 ? -26.719 -40.5 2.107 1 48.12 165 ASP A N 1
ATOM 1355 C CA . ASP A 1 165 ? -25.328 -40.75 1.729 1 48.12 165 ASP A CA 1
ATOM 1356 C C . ASP A 1 165 ? -24.797 -39.688 0.786 1 48.12 165 ASP A C 1
ATOM 1358 O O . ASP A 1 165 ? -23.703 -39.812 0.237 1 48.12 165 ASP A O 1
ATOM 1362 N N . ASP A 1 166 ? -25.578 -38.781 0.427 1 51.28 166 ASP A N 1
ATOM 1363 C CA . ASP A 1 166 ? -25.109 -37.844 -0.569 1 51.28 166 ASP A CA 1
ATOM 1364 C C . ASP A 1 166 ? -24.125 -36.844 0.047 1 51.28 166 ASP A C 1
ATOM 1366 O O . ASP A 1 166 ? -24.516 -36.031 0.898 1 51.28 166 ASP A O 1
ATOM 1370 N N . GLU A 1 167 ? -22.906 -37.219 0.258 1 48.5 167 GLU A N 1
ATOM 1371 C CA . GLU A 1 167 ? -21.734 -36.5 0.732 1 48.5 167 GLU A CA 1
ATOM 1372 C C . GLU A 1 167 ? -21.688 -35.062 0.165 1 48.5 167 GLU A C 1
ATOM 1374 O O . GLU A 1 167 ? -20.844 -34.25 0.558 1 48.5 167 GLU A O 1
ATOM 1379 N N . ARG A 1 168 ? -22.328 -34.906 -0.854 1 51.5 168 ARG A N 1
ATOM 1380 C CA . ARG A 1 168 ? -22.312 -33.562 -1.444 1 51.5 168 ARG A CA 1
ATOM 1381 C C . ARG A 1 168 ? -22.891 -32.531 -0.479 1 51.5 168 ARG A C 1
ATOM 1383 O O . ARG A 1 168 ? -22.859 -31.344 -0.746 1 51.5 168 ARG A O 1
ATOM 1390 N N . TRP A 1 169 ? -23.703 -33.062 0.454 1 50.09 169 TRP A N 1
ATOM 1391 C CA . TRP A 1 169 ? -24.25 -32.125 1.422 1 50.09 169 TRP A CA 1
ATOM 1392 C C . TRP A 1 169 ? -23.141 -31.391 2.178 1 50.09 169 TRP A C 1
ATOM 1394 O O . TR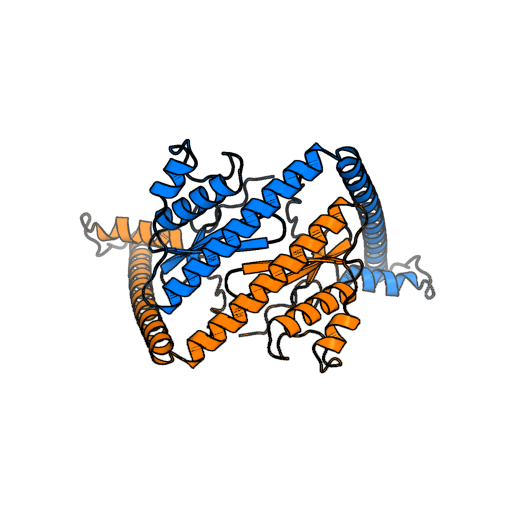P A 1 169 ? -23.203 -30.172 2.346 1 50.09 169 TRP A O 1
ATOM 1404 N N . ASP A 1 170 ? -22.391 -32.25 2.887 1 48.06 170 ASP A N 1
ATOM 1405 C CA . ASP A 1 170 ? -21.438 -31.672 3.824 1 48.06 170 ASP A CA 1
ATOM 1406 C C . ASP A 1 170 ? -20.438 -30.781 3.104 1 48.06 170 ASP A C 1
ATOM 1408 O O . ASP A 1 170 ? -20.094 -29.703 3.596 1 48.06 170 ASP A O 1
ATOM 1412 N N . ASP A 1 171 ? -20 -31.266 2.029 1 49.59 171 ASP A N 1
ATOM 1413 C CA . ASP A 1 171 ? -18.938 -30.516 1.354 1 49.59 171 ASP A CA 1
ATOM 1414 C C . ASP A 1 171 ? -19.5 -29.266 0.664 1 49.59 171 ASP A C 1
ATOM 1416 O O . ASP A 1 171 ? -18.844 -28.234 0.613 1 49.59 171 ASP A O 1
ATOM 1420 N N . ASP A 1 172 ? -20.641 -29.359 0.074 1 46.22 172 ASP A N 1
ATOM 1421 C CA . ASP A 1 172 ? -21.234 -28.219 -0.614 1 46.22 172 ASP A CA 1
ATOM 1422 C C . ASP A 1 172 ? -21.656 -27.141 0.38 1 46.22 172 ASP A C 1
ATOM 1424 O O . ASP A 1 172 ? -21.516 -25.953 0.11 1 46.22 172 ASP A O 1
ATOM 1428 N N . TRP A 1 173 ? -22.328 -27.625 1.472 1 47.72 173 TRP A N 1
ATOM 1429 C CA . TRP A 1 173 ? -22.672 -26.625 2.473 1 47.72 173 TRP A CA 1
ATOM 1430 C C . TRP A 1 173 ? -21.406 -26 3.072 1 47.72 173 TRP A C 1
ATOM 1432 O O . TRP A 1 173 ? -21.359 -24.797 3.318 1 47.72 173 TRP A O 1
ATOM 1442 N N . LEU A 1 174 ? -20.469 -26.75 3.457 1 47.75 174 LEU A N 1
ATOM 1443 C CA . LEU A 1 174 ? -19.281 -26.25 4.117 1 47.75 174 LEU A CA 1
ATOM 1444 C C . LEU A 1 174 ? -18.469 -25.375 3.168 1 47.75 174 LEU A C 1
ATOM 1446 O O . LEU A 1 174 ? -17.859 -24.375 3.594 1 47.75 174 LEU A O 1
ATOM 1450 N N . SER A 1 175 ? -18.359 -25.828 1.95 1 47.59 175 SER A N 1
ATOM 1451 C CA . SER A 1 175 ? -17.531 -25 1.072 1 47.59 175 SER A CA 1
ATOM 1452 C C . SER A 1 175 ? -18.234 -23.688 0.74 1 47.59 175 SER A C 1
ATOM 1454 O O . SER A 1 175 ? -17.578 -22.703 0.4 1 47.59 175 SER A O 1
ATOM 1456 N N . THR A 1 176 ? -19.578 -23.719 0.62 1 44.06 176 THR A N 1
ATOM 1457 C CA . THR A 1 176 ? -20.312 -22.516 0.22 1 44.06 176 THR A CA 1
ATOM 1458 C C . THR A 1 176 ? -20.453 -21.562 1.396 1 44.06 176 THR A C 1
ATOM 1460 O O . THR A 1 176 ? -20.75 -20.375 1.206 1 44.06 176 THR A O 1
ATOM 1463 N N . SER A 1 177 ? -20.641 -22.094 2.559 1 41.94 177 SER A N 1
ATOM 1464 C CA . SER A 1 177 ? -20.938 -21.188 3.656 1 41.94 177 SER A CA 1
ATOM 1465 C C . SER A 1 177 ? -19.812 -20.172 3.861 1 41.94 177 SER A C 1
ATOM 1467 O O . SER A 1 177 ? -20.016 -19.125 4.477 1 41.94 177 SER A O 1
ATOM 1469 N N . ASP A 1 178 ? -18.609 -20.625 3.783 1 39.41 178 ASP A N 1
ATOM 1470 C CA . ASP A 1 178 ? -17.594 -19.641 4.184 1 39.41 178 ASP A CA 1
ATOM 1471 C C . ASP A 1 178 ? -17.5 -18.516 3.166 1 39.41 178 ASP A C 1
ATOM 1473 O O . ASP A 1 178 ? -16.844 -17.5 3.428 1 39.41 178 ASP A O 1
ATOM 1477 N N . ASP A 1 179 ? -17.797 -18.812 1.846 1 39.19 179 ASP A N 1
ATOM 1478 C CA . ASP A 1 179 ? -17.469 -17.781 0.858 1 39.19 179 ASP A CA 1
ATOM 1479 C C . ASP A 1 179 ? -18.609 -16.797 0.698 1 39.19 179 ASP A C 1
ATOM 1481 O O . ASP A 1 179 ? -18.672 -16.062 -0.292 1 39.19 179 ASP A O 1
ATOM 1485 N N . THR A 1 180 ? -19.703 -16.922 1.421 1 35.09 180 THR A N 1
ATOM 1486 C CA . THR A 1 180 ? -20.812 -16.078 0.977 1 35.09 180 THR A CA 1
ATOM 1487 C C . THR A 1 180 ? -20.359 -14.641 0.786 1 35.09 180 THR A C 1
ATOM 1489 O O . THR A 1 180 ? -20.703 -14 -0.212 1 35.09 180 THR A O 1
ATOM 1492 N N . ASP A 1 181 ? -20.297 -13.812 1.941 1 33.34 181 ASP A N 1
ATOM 1493 C CA . ASP A 1 181 ? -20.891 -12.477 1.851 1 33.34 181 ASP A CA 1
ATOM 1494 C C . ASP A 1 181 ? -20.062 -11.57 0.955 1 33.34 181 ASP A C 1
ATOM 1496 O O . ASP A 1 181 ? -20.562 -10.594 0.398 1 33.34 181 ASP A O 1
ATOM 1500 N N . GLU A 1 182 ? -18.719 -11.195 1.317 1 32.88 182 GLU A N 1
ATOM 1501 C CA . GLU A 1 182 ? -18.438 -9.82 0.913 1 32.88 182 GLU A CA 1
ATOM 1502 C C . GLU A 1 182 ? -18.172 -9.734 -0.586 1 32.88 182 GLU A C 1
ATOM 1504 O O . GLU A 1 182 ? -17.172 -10.281 -1.08 1 32.88 182 GLU A O 1
ATOM 1509 N N . ASP A 1 183 ? -19.141 -9.82 -1.466 1 31.36 183 ASP A N 1
ATOM 1510 C CA . ASP A 1 183 ? -19.109 -9.305 -2.834 1 31.36 183 ASP A CA 1
ATOM 1511 C C . ASP A 1 183 ? -18.266 -8.039 -2.934 1 31.36 183 ASP A C 1
ATOM 1513 O O . ASP A 1 183 ? -18.766 -6.934 -2.732 1 31.36 183 ASP A O 1
ATOM 1517 N N . ASP A 1 184 ? -17.172 -7.891 -2.244 1 30.06 184 ASP A N 1
ATOM 1518 C CA . ASP A 1 184 ? -16.531 -6.66 -2.686 1 30.06 184 ASP A CA 1
ATOM 1519 C C . ASP A 1 184 ? -16.156 -6.734 -4.164 1 30.06 184 ASP A C 1
ATOM 1521 O O . ASP A 1 184 ? -15.359 -7.582 -4.566 1 30.06 184 ASP A O 1
ATOM 1525 N N . ASP A 1 185 ? -17.094 -6.5 -5.082 1 28.97 185 ASP A N 1
ATOM 1526 C CA . ASP A 1 185 ? -16.844 -6.121 -6.469 1 28.97 185 ASP A CA 1
ATOM 1527 C C . ASP A 1 185 ? -15.57 -5.285 -6.586 1 28.97 185 ASP A C 1
ATOM 1529 O O . ASP A 1 185 ? -15.609 -4.062 -6.453 1 28.97 185 ASP A O 1
ATOM 1533 N N . GLY A 1 186 ? -14.531 -5.68 -5.895 1 28.77 186 GLY A N 1
ATOM 1534 C CA . GLY A 1 186 ? -13.344 -4.902 -6.223 1 28.77 186 GLY A CA 1
ATOM 1535 C C . GLY A 1 186 ? -13.039 -4.871 -7.707 1 28.77 186 GLY A C 1
ATOM 1536 O O . GLY A 1 186 ? -13.117 -5.898 -8.383 1 28.77 186 GLY A O 1
ATOM 1537 N N . ASP A 1 187 ? -13.32 -3.748 -8.375 1 28.48 187 ASP A N 1
ATOM 1538 C CA . ASP A 1 187 ? -13.031 -3.283 -9.727 1 28.48 187 ASP A CA 1
ATOM 1539 C C . ASP A 1 187 ? -11.625 -3.707 -10.164 1 28.48 187 ASP A C 1
ATOM 1541 O O . ASP A 1 187 ? -10.648 -3.467 -9.453 1 28.48 187 ASP A O 1
ATOM 1545 N N . GLY A 1 188 ? -11.461 -4.906 -10.781 1 27.59 188 GLY A N 1
ATOM 1546 C CA . GLY A 1 188 ? -10.359 -5.359 -11.609 1 27.59 188 GLY A CA 1
ATOM 1547 C C . GLY A 1 188 ? -9.742 -4.25 -12.445 1 27.59 188 GLY A C 1
ATOM 1548 O O . GLY A 1 188 ? -10.344 -3.789 -13.414 1 27.59 188 GLY A O 1
ATOM 1549 N N . SER A 1 189 ? -9.148 -3.229 -11.812 1 30.17 189 SER A N 1
ATOM 1550 C CA . SER A 1 189 ? -8.328 -2.453 -12.734 1 30.17 189 SER A CA 1
ATOM 1551 C C . SER A 1 189 ? -7.398 -3.355 -13.539 1 30.17 189 SER A C 1
ATOM 1553 O O . SER A 1 189 ? -6.559 -4.059 -12.977 1 30.17 189 SER A O 1
ATOM 1555 N N . ASP A 1 190 ? -7.906 -3.953 -14.625 1 25.92 190 ASP A N 1
ATOM 1556 C CA . ASP A 1 190 ? -7.16 -4.527 -15.742 1 25.92 190 ASP A CA 1
ATOM 1557 C C . ASP A 1 190 ? -5.898 -3.719 -16.031 1 25.92 190 ASP A C 1
ATOM 1559 O O . ASP A 1 190 ? -5.965 -2.502 -16.219 1 25.92 190 ASP A O 1
ATOM 1563 N N . LEU A 1 191 ? -4.805 -4.109 -15.461 1 25.28 191 LEU A N 1
ATOM 1564 C CA . LEU A 1 191 ? -3.551 -3.777 -16.125 1 25.28 191 LEU A CA 1
ATOM 1565 C C . LEU A 1 191 ? -3.648 -4.031 -17.625 1 25.28 191 LEU A C 1
ATOM 1567 O O . LEU A 1 191 ? -3.754 -5.18 -18.062 1 25.28 191 LEU A O 1
ATOM 1571 N N . GLU A 1 192 ? -4.613 -3.314 -18.375 1 22.44 192 GLU A N 1
ATOM 1572 C CA . GLU A 1 192 ? -4.191 -3.227 -19.766 1 22.44 192 GLU A CA 1
ATOM 1573 C C . GLU A 1 192 ? -2.82 -2.572 -19.891 1 22.44 192 GLU A C 1
ATOM 1575 O O . GLU A 1 192 ? -2.504 -1.639 -19.156 1 22.44 192 GLU A O 1
ATOM 1580 N N . MET B 1 1 ? -3.975 -2.592 19.75 1 31.45 1 MET B N 1
ATOM 1581 C CA . MET B 1 1 ? -4.59 -2.498 18.438 1 31.45 1 MET B CA 1
ATOM 1582 C C . MET B 1 1 ? -5.211 -3.832 18.031 1 31.45 1 MET B C 1
ATOM 1584 O O . MET B 1 1 ? -4.562 -4.875 18.125 1 31.45 1 MET B O 1
ATOM 1588 N N . PRO B 1 2 ? -6.422 -3.885 18.062 1 33.62 2 PRO B N 1
ATOM 1589 C CA . PRO B 1 2 ? -6.891 -5.238 17.75 1 33.62 2 PRO B CA 1
ATOM 1590 C C . PRO B 1 2 ? -6.188 -5.84 16.531 1 33.62 2 PRO B C 1
ATOM 1592 O O . PRO B 1 2 ? -5.684 -5.105 15.68 1 33.62 2 PRO B O 1
ATOM 1595 N N . PRO B 1 3 ? -5.621 -6.965 16.656 1 40.22 3 PRO B N 1
ATOM 1596 C CA . PRO B 1 3 ? -4.973 -7.594 15.508 1 40.22 3 PRO B CA 1
ATOM 1597 C C . PRO B 1 3 ? -5.652 -7.254 14.188 1 40.22 3 PRO B C 1
ATOM 1599 O O . PRO B 1 3 ? -6.871 -7.074 14.141 1 40.22 3 PRO B O 1
ATOM 1602 N N . ARG B 1 4 ? -5.109 -6.418 13.305 1 42.22 4 ARG B N 1
ATOM 1603 C CA . ARG B 1 4 ? -5.633 -6.152 11.969 1 42.22 4 ARG B CA 1
ATOM 1604 C C . ARG B 1 4 ? -6.352 -7.371 11.406 1 42.22 4 ARG B C 1
ATOM 1606 O O . ARG B 1 4 ? -5.945 -8.508 11.656 1 42.22 4 ARG B O 1
ATOM 1613 N N . ARG B 1 5 ? -7.535 -7.227 11.18 1 46.56 5 ARG B N 1
ATOM 1614 C CA . ARG B 1 5 ? -8.422 -8.242 10.617 1 46.56 5 ARG B CA 1
ATOM 1615 C C . ARG B 1 5 ? -7.73 -9.016 9.5 1 46.56 5 ARG B C 1
ATOM 1617 O O . ARG B 1 5 ? -7.141 -8.422 8.594 1 46.56 5 ARG B O 1
ATOM 1624 N N . ARG B 1 6 ? -7.105 -10.211 9.836 1 53.84 6 ARG B N 1
ATOM 1625 C CA . ARG B 1 6 ? -6.746 -11.195 8.82 1 53.84 6 ARG B CA 1
ATOM 1626 C C . ARG B 1 6 ? -7.703 -11.133 7.637 1 53.84 6 ARG B C 1
ATOM 1628 O O . ARG B 1 6 ? -8.914 -11.039 7.816 1 53.84 6 ARG B O 1
ATOM 1635 N N . GLY B 1 7 ? -7.156 -10.453 6.555 1 56.06 7 GLY B N 1
ATOM 1636 C CA . GLY B 1 7 ? -8.023 -10.453 5.387 1 56.06 7 GLY B CA 1
ATOM 1637 C C . GLY B 1 7 ? -8.758 -11.766 5.188 1 56.06 7 GLY B C 1
ATOM 1638 O O . GLY B 1 7 ? -8.758 -12.625 6.074 1 56.06 7 GLY B O 1
ATOM 1639 N N . ALA B 1 8 ? -9.5 -11.898 4.195 1 61.69 8 ALA B N 1
ATOM 1640 C CA . ALA B 1 8 ? -10.297 -13.062 3.805 1 61.69 8 ALA B CA 1
ATOM 1641 C C . ALA B 1 8 ? -9.438 -14.328 3.768 1 61.69 8 ALA B C 1
ATOM 1643 O O . ALA B 1 8 ? -9.953 -15.438 3.84 1 61.69 8 ALA B O 1
ATOM 1644 N N . SER B 1 9 ? -8.016 -14.141 3.875 1 70.56 9 SER B N 1
ATOM 1645 C CA . SER B 1 9 ? -7.156 -15.312 3.752 1 70.56 9 SER B CA 1
ATOM 1646 C C . SER B 1 9 ? -6.832 -15.906 5.117 1 70.56 9 SER B C 1
ATOM 1648 O O . SER B 1 9 ? -6.43 -17.062 5.219 1 70.56 9 SER B O 1
ATOM 1650 N N . GLY B 1 10 ? -6.949 -15.031 6.18 1 83.31 10 GLY B N 1
ATOM 1651 C CA . GLY B 1 10 ? -6.586 -15.477 7.52 1 83.31 10 GLY B CA 1
ATOM 1652 C C . GLY B 1 10 ? -5.117 -15.281 7.832 1 83.31 10 GLY B C 1
ATOM 1653 O O . GL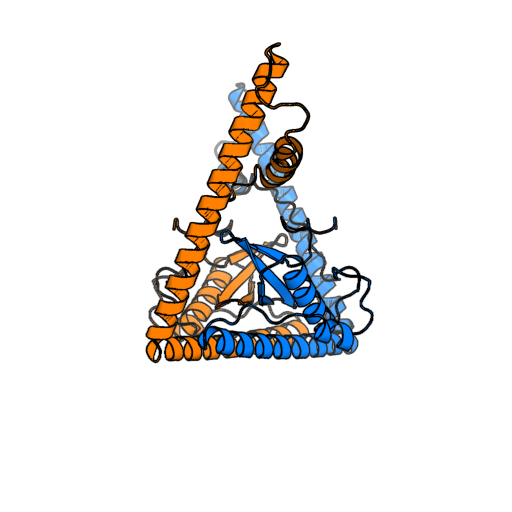Y B 1 10 ? -4.66 -15.617 8.93 1 83.31 10 GLY B O 1
ATOM 1654 N N . PHE B 1 11 ? -4.371 -14.859 6.844 1 93.69 11 PHE B N 1
ATOM 1655 C CA . PHE B 1 11 ? -2.934 -14.695 7.023 1 93.69 11 PHE B CA 1
ATOM 1656 C C . PHE B 1 11 ? -2.539 -13.227 6.918 1 93.69 11 PHE B C 1
ATOM 1658 O O . PHE B 1 11 ? -3.156 -12.461 6.168 1 93.69 11 PHE B O 1
ATOM 1665 N N . HIS B 1 12 ? -1.458 -12.891 7.668 1 93.56 12 HIS B N 1
ATOM 1666 C CA . HIS B 1 12 ? -0.882 -11.555 7.527 1 93.56 12 HIS B CA 1
ATOM 1667 C C . HIS B 1 12 ? -0.375 -11.328 6.109 1 93.56 12 HIS B C 1
ATOM 1669 O O . HIS B 1 12 ? 0.329 -12.172 5.551 1 93.56 12 HIS B O 1
ATOM 1675 N N . GLY B 1 13 ? -0.821 -10.18 5.574 1 95.44 13 GLY B N 1
ATOM 1676 C CA . GLY B 1 13 ? -0.227 -9.719 4.332 1 95.44 13 GLY B CA 1
ATOM 1677 C C . GLY B 1 13 ? -0.662 -10.531 3.125 1 95.44 13 GLY B C 1
ATOM 1678 O O . GLY B 1 13 ? -0.003 -10.508 2.084 1 95.44 13 GLY B O 1
ATOM 1679 N N . VAL B 1 14 ? -1.706 -11.359 3.268 1 95.94 14 VAL B N 1
ATOM 1680 C CA . VAL B 1 14 ? -2.137 -12.234 2.18 1 95.94 14 VAL B CA 1
ATOM 1681 C C . VAL B 1 14 ? -3.57 -11.891 1.779 1 95.94 14 VAL B C 1
ATOM 1683 O O . VAL B 1 14 ? -4.426 -11.68 2.641 1 95.94 14 VAL B O 1
ATOM 1686 N N . ARG B 1 15 ? -3.803 -11.797 0.448 1 93.12 15 ARG B N 1
ATOM 1687 C CA . ARG B 1 15 ? -5.141 -11.547 -0.075 1 93.12 15 ARG B CA 1
ATOM 1688 C C . ARG B 1 15 ? -5.469 -12.5 -1.222 1 93.12 15 ARG B C 1
ATOM 1690 O O . ARG B 1 15 ? -4.605 -12.805 -2.045 1 93.12 15 ARG B O 1
ATOM 1697 N N . GLU B 1 16 ? -6.641 -12.922 -1.235 1 89.31 16 GLU B N 1
ATOM 1698 C CA . GLU B 1 16 ? -7.109 -13.727 -2.359 1 89.31 16 GLU B CA 1
ATOM 1699 C C . GLU B 1 16 ? -7.559 -12.852 -3.521 1 89.31 16 GLU B C 1
ATOM 1701 O O . GLU B 1 16 ? -8.289 -11.875 -3.324 1 89.31 16 GLU B O 1
ATOM 1706 N N . ARG B 1 17 ? -7.105 -13.227 -4.691 1 85.81 17 ARG B N 1
ATOM 1707 C CA . ARG B 1 17 ? -7.496 -12.516 -5.902 1 85.81 17 ARG B CA 1
ATOM 1708 C C . ARG B 1 17 ? -8.719 -13.164 -6.547 1 85.81 17 ARG B C 1
ATOM 1710 O O . ARG B 1 17 ? -9.023 -14.32 -6.281 1 85.81 17 ARG B O 1
ATOM 1717 N N . PRO B 1 18 ? -9.406 -12.406 -7.398 1 76.25 18 PRO B N 1
ATOM 1718 C CA . PRO B 1 18 ? -10.617 -12.953 -8.016 1 76.25 18 PRO B CA 1
ATOM 1719 C C . PRO B 1 18 ? -10.344 -14.188 -8.875 1 76.25 18 PRO B C 1
ATOM 1721 O O . PRO B 1 18 ? -11.211 -15.055 -9.016 1 76.25 18 PRO B O 1
ATOM 1724 N N . ASN B 1 19 ? -9.172 -14.25 -9.391 1 78.81 19 ASN B N 1
ATOM 1725 C CA . ASN B 1 19 ? -8.82 -15.375 -10.25 1 78.81 19 ASN B CA 1
ATOM 1726 C C . ASN B 1 19 ? -8.422 -16.594 -9.43 1 78.81 19 ASN B C 1
ATOM 1728 O O . ASN B 1 19 ? -8.023 -17.625 -9.992 1 78.81 19 ASN B O 1
ATOM 1732 N N . GLY B 1 20 ? -8.398 -16.453 -8.117 1 81.94 20 GLY B N 1
ATOM 1733 C CA . GLY B 1 20 ? -8.148 -17.594 -7.258 1 81.94 20 GLY B CA 1
ATOM 1734 C C . GLY B 1 20 ? -6.719 -17.656 -6.746 1 81.94 20 GLY B C 1
ATOM 1735 O O . GLY B 1 20 ? -6.387 -18.516 -5.914 1 81.94 20 GLY B O 1
ATOM 1736 N N . TRP B 1 21 ? -5.945 -16.812 -7.301 1 89.38 21 TRP B N 1
ATOM 1737 C CA . TRP B 1 21 ? -4.57 -16.766 -6.816 1 89.38 21 TRP B CA 1
ATOM 1738 C C . TRP B 1 21 ? -4.465 -15.883 -5.57 1 89.38 21 TRP B C 1
ATOM 1740 O O . TRP B 1 21 ? -5.398 -15.156 -5.238 1 89.38 21 TRP B O 1
ATOM 1750 N N . TYR B 1 22 ? -3.34 -16.062 -4.898 1 93.12 22 TYR B N 1
ATOM 1751 C CA . TYR B 1 22 ? -3.117 -15.328 -3.662 1 93.12 22 TYR B CA 1
ATOM 1752 C C . TYR B 1 22 ? -1.932 -14.375 -3.797 1 93.12 22 TYR B C 1
ATOM 1754 O O . TYR B 1 22 ? -0.874 -14.766 -4.301 1 93.12 22 TYR B O 1
ATOM 1762 N N . SER B 1 23 ? -2.189 -13.133 -3.404 1 94.69 23 SER B N 1
ATOM 1763 C CA . SER B 1 23 ? -1.107 -12.156 -3.436 1 94.69 23 SER B CA 1
ATOM 1764 C C . SER B 1 23 ? -0.542 -11.906 -2.041 1 94.69 23 SER B C 1
ATOM 1766 O O . SER B 1 23 ? -1.264 -12.008 -1.046 1 94.69 23 SER B O 1
ATOM 1768 N N . ALA B 1 24 ? 0.746 -11.719 -1.938 1 96.56 24 ALA B N 1
ATOM 1769 C CA . ALA B 1 24 ? 1.408 -11.359 -0.687 1 96.56 24 ALA B CA 1
ATOM 1770 C C . ALA B 1 24 ? 2.016 -9.961 -0.77 1 96.56 24 ALA B C 1
ATOM 1772 O O . ALA B 1 24 ? 2.533 -9.562 -1.816 1 96.56 24 ALA B O 1
ATOM 1773 N N . GLU B 1 25 ? 1.908 -9.242 0.305 1 96.75 25 GLU B N 1
ATOM 1774 C CA . GLU B 1 25 ? 2.492 -7.91 0.401 1 96.75 25 GLU B CA 1
ATOM 1775 C C . GLU B 1 25 ? 2.979 -7.621 1.818 1 96.75 25 GLU B C 1
ATOM 1777 O O . GLU B 1 25 ? 2.49 -8.211 2.781 1 96.75 25 GLU B O 1
ATOM 1782 N N . ILE B 1 26 ? 3.959 -6.727 1.905 1 96.75 26 ILE B N 1
ATOM 1783 C CA . ILE B 1 26 ? 4.461 -6.359 3.225 1 96.75 26 ILE B CA 1
ATOM 1784 C C . ILE B 1 26 ? 4.773 -4.863 3.258 1 96.75 26 ILE B C 1
ATOM 1786 O O . ILE B 1 26 ? 5.262 -4.305 2.273 1 96.75 26 ILE B O 1
ATOM 1790 N N . ARG B 1 27 ? 4.457 -4.273 4.383 1 94.81 27 ARG B N 1
ATOM 1791 C CA . ARG B 1 27 ? 4.754 -2.861 4.586 1 94.81 27 ARG B CA 1
ATOM 1792 C C . ARG B 1 27 ? 6.133 -2.678 5.215 1 94.81 27 ARG B C 1
ATOM 1794 O O . ARG B 1 27 ? 6.508 -3.42 6.125 1 94.81 27 ARG B O 1
ATOM 1801 N N . ALA B 1 28 ? 6.914 -1.799 4.676 1 93.81 28 ALA B N 1
ATOM 1802 C CA . ALA B 1 28 ? 8.195 -1.372 5.227 1 93.81 28 ALA B CA 1
ATOM 1803 C C . ALA B 1 28 ? 8.281 0.15 5.297 1 93.81 28 ALA B C 1
ATOM 1805 O O . ALA B 1 28 ? 8.633 0.805 4.312 1 93.81 28 ALA B O 1
ATOM 1806 N N . GLY B 1 29 ? 8.023 0.639 6.508 1 88.06 29 GLY B N 1
ATOM 1807 C CA . GLY B 1 29 ? 7.938 2.086 6.617 1 88.06 29 GLY B CA 1
ATOM 1808 C C . GLY B 1 29 ? 6.793 2.682 5.816 1 88.06 29 GLY B C 1
ATOM 1809 O O . GLY B 1 29 ? 5.637 2.291 5.988 1 88.06 29 GLY B O 1
ATOM 1810 N N . ASP B 1 30 ? 7.18 3.559 4.887 1 88.88 30 ASP B N 1
ATOM 1811 C CA . ASP B 1 30 ? 6.137 4.234 4.117 1 88.88 30 ASP B CA 1
ATOM 1812 C C . ASP B 1 30 ? 5.977 3.602 2.738 1 88.88 30 ASP B C 1
ATOM 1814 O O . ASP B 1 30 ? 5.496 4.246 1.806 1 88.88 30 ASP B O 1
ATOM 1818 N N . VAL B 1 31 ? 6.469 2.33 2.682 1 94.31 31 VAL B N 1
ATOM 1819 C CA . VAL B 1 31 ? 6.344 1.628 1.408 1 94.31 31 VAL B CA 1
ATOM 1820 C C . VAL B 1 31 ? 5.629 0.296 1.621 1 94.31 31 VAL B C 1
ATOM 1822 O O . VAL B 1 31 ? 5.82 -0.363 2.646 1 94.31 31 VAL B O 1
ATOM 1825 N N . ARG B 1 32 ? 4.809 -0.048 0.664 1 95.44 32 ARG B N 1
ATOM 1826 C CA . ARG B 1 32 ? 4.207 -1.375 0.588 1 95.44 32 ARG B CA 1
ATOM 1827 C C . ARG B 1 32 ? 4.754 -2.156 -0.602 1 95.44 32 ARG B C 1
ATOM 1829 O O . ARG B 1 32 ? 4.691 -1.688 -1.74 1 95.44 32 ARG B O 1
ATOM 1836 N N . LEU B 1 33 ? 5.277 -3.281 -0.295 1 96.94 33 LEU B N 1
ATOM 1837 C CA . LEU B 1 33 ? 5.953 -4.086 -1.309 1 96.94 33 LEU B CA 1
ATOM 1838 C C . LEU B 1 33 ? 5.129 -5.32 -1.66 1 96.94 33 LEU B C 1
ATOM 1840 O O . LEU B 1 33 ? 4.727 -6.078 -0.773 1 96.94 33 LEU B O 1
ATOM 1844 N N . GLY B 1 34 ? 4.895 -5.434 -2.93 1 96.19 34 GLY B N 1
ATOM 1845 C CA . GLY B 1 34 ? 4.348 -6.695 -3.396 1 96.19 34 GLY B CA 1
ATOM 1846 C C . GLY B 1 34 ? 5.375 -7.812 -3.438 1 96.19 34 GLY B C 1
ATOM 1847 O O . GLY B 1 34 ? 6.512 -7.602 -3.859 1 96.19 34 GLY B O 1
ATOM 1848 N N . LEU B 1 35 ? 4.941 -8.953 -3.012 1 96.81 35 LEU B N 1
ATOM 1849 C CA . LEU B 1 35 ? 5.883 -10.062 -2.918 1 96.81 35 LEU B CA 1
ATOM 1850 C C . LEU B 1 35 ? 5.594 -11.117 -3.98 1 96.81 35 LEU B C 1
ATOM 1852 O O . LEU B 1 35 ? 6.352 -12.078 -4.133 1 96.81 35 LEU B O 1
ATOM 1856 N N . GLY B 1 36 ? 4.473 -10.945 -4.688 1 94.94 36 GLY B N 1
ATOM 1857 C CA . GLY B 1 36 ? 4.145 -11.875 -5.762 1 94.94 36 GLY B CA 1
ATOM 1858 C C . GLY B 1 36 ? 2.797 -12.547 -5.574 1 94.94 36 GLY B C 1
ATOM 1859 O O . GLY B 1 36 ? 2.051 -12.211 -4.652 1 94.94 36 GLY B O 1
ATOM 1860 N N . THR B 1 37 ? 2.516 -13.367 -6.562 1 93.75 37 THR B N 1
ATOM 1861 C CA . THR B 1 37 ? 1.272 -14.133 -6.562 1 93.75 37 THR B CA 1
ATOM 1862 C C . THR B 1 37 ? 1.557 -15.625 -6.453 1 93.75 37 THR B C 1
ATOM 1864 O O . THR B 1 37 ? 2.496 -16.141 -7.07 1 93.75 37 THR B O 1
ATOM 1867 N N . PHE B 1 38 ? 0.659 -16.281 -5.707 1 95.5 38 PHE B N 1
ATOM 1868 C CA . PHE B 1 38 ? 0.886 -17.688 -5.371 1 95.5 38 PHE B CA 1
ATOM 1869 C C . PHE B 1 38 ? -0.385 -18.5 -5.57 1 95.5 38 PHE B C 1
ATOM 1871 O O . PHE B 1 38 ? -1.476 -17.938 -5.695 1 95.5 38 PHE B O 1
ATOM 1878 N N . ARG B 1 39 ? -0.227 -19.844 -5.516 1 91.19 39 ARG B N 1
ATOM 1879 C CA . ARG B 1 39 ? -1.348 -20.734 -5.785 1 91.19 39 ARG B CA 1
ATOM 1880 C C . ARG B 1 39 ? -2.195 -20.938 -4.531 1 91.19 39 ARG B C 1
ATOM 1882 O O . ARG B 1 39 ? -3.4 -21.172 -4.625 1 91.19 39 ARG B O 1
ATOM 1889 N N . SER B 1 40 ? -1.498 -20.812 -3.393 1 93.75 40 SER B N 1
ATOM 1890 C CA . SER B 1 40 ? -2.219 -21.031 -2.145 1 93.75 40 SER B CA 1
ATOM 1891 C C . SER B 1 40 ? -1.925 -19.938 -1.124 1 93.75 40 SER B C 1
ATOM 1893 O O . SER B 1 40 ? -0.899 -19.266 -1.213 1 93.75 40 SER B O 1
ATOM 1895 N N . ALA B 1 41 ? -2.873 -19.812 -0.239 1 94.5 41 ALA B N 1
ATOM 1896 C CA . ALA B 1 41 ? -2.703 -18.828 0.835 1 94.5 41 ALA B CA 1
ATOM 1897 C C . ALA B 1 41 ? -1.471 -19.156 1.676 1 94.5 41 ALA B C 1
ATOM 1899 O O . ALA B 1 41 ? -0.756 -18.25 2.111 1 94.5 41 ALA B O 1
ATOM 1900 N N . ARG B 1 42 ? -1.284 -20.391 1.864 1 95.44 42 ARG B N 1
ATOM 1901 C CA . ARG B 1 42 ? -0.154 -20.828 2.678 1 95.44 42 ARG B CA 1
ATOM 1902 C C . ARG B 1 42 ? 1.17 -20.422 2.039 1 95.44 42 ARG B C 1
ATOM 1904 O O . ARG B 1 42 ? 2.074 -19.953 2.725 1 95.44 42 ARG B O 1
ATOM 1911 N N . GLU B 1 43 ? 1.269 -20.609 0.777 1 96.69 43 GLU B N 1
ATOM 1912 C CA . GLU B 1 43 ? 2.482 -20.219 0.065 1 96.69 43 GLU B CA 1
ATOM 1913 C C . GLU B 1 43 ? 2.713 -18.719 0.144 1 96.69 43 GLU B C 1
ATOM 1915 O O . GLU B 1 43 ? 3.834 -18.266 0.382 1 96.69 43 GLU B O 1
ATOM 1920 N N . ALA B 1 44 ? 1.695 -17.953 -0.074 1 97.5 44 ALA B N 1
ATOM 1921 C CA . ALA B 1 44 ? 1.785 -16.5 0.035 1 97.5 44 ALA B CA 1
ATOM 1922 C C . ALA B 1 44 ? 2.203 -16.078 1.442 1 97.5 44 ALA B C 1
ATOM 1924 O O . ALA B 1 44 ? 3.008 -15.164 1.609 1 97.5 44 ALA B O 1
ATOM 1925 N N . ALA B 1 45 ? 1.686 -16.797 2.4 1 97.31 45 ALA B N 1
ATOM 1926 C CA . ALA B 1 45 ? 1.994 -16.5 3.797 1 97.31 45 ALA B CA 1
ATOM 1927 C C . ALA B 1 45 ? 3.459 -16.797 4.109 1 97.31 45 ALA B C 1
ATOM 1929 O O . ALA B 1 45 ? 4.098 -16.062 4.867 1 97.31 45 ALA B O 1
ATOM 1930 N N . ARG B 1 46 ? 3.914 -17.844 3.523 1 97.62 46 ARG B N 1
ATOM 1931 C CA . ARG B 1 46 ? 5.324 -18.172 3.711 1 97.62 46 ARG B CA 1
ATOM 1932 C C . ARG B 1 46 ? 6.223 -17.109 3.096 1 97.62 46 ARG B C 1
ATOM 1934 O O . ARG B 1 46 ? 7.258 -16.75 3.662 1 97.62 46 ARG B O 1
ATOM 1941 N N . ALA B 1 47 ? 5.812 -16.641 1.953 1 97.62 47 ALA B N 1
ATOM 1942 C CA . ALA B 1 47 ? 6.559 -15.555 1.32 1 97.62 47 ALA B CA 1
ATOM 1943 C C . ALA B 1 47 ? 6.555 -14.305 2.191 1 97.62 47 ALA B C 1
ATOM 1945 O O . ALA B 1 47 ? 7.578 -13.633 2.332 1 97.62 47 ALA B O 1
ATOM 1946 N N . TYR B 1 48 ? 5.43 -14.016 2.801 1 97.88 48 TYR B N 1
ATOM 1947 C CA . TYR B 1 48 ? 5.316 -12.891 3.727 1 97.88 48 TYR B CA 1
ATOM 1948 C C . TYR B 1 48 ? 6.27 -13.062 4.906 1 97.88 48 TYR B C 1
ATOM 1950 O O . TYR B 1 48 ? 7 -12.133 5.262 1 97.88 48 TYR B O 1
ATOM 1958 N N . ASP B 1 49 ? 6.285 -14.203 5.453 1 98.06 49 ASP B N 1
ATOM 1959 C CA . ASP B 1 49 ? 7.121 -14.445 6.621 1 98.06 49 ASP B CA 1
ATOM 1960 C C . ASP B 1 49 ? 8.602 -14.312 6.273 1 98.06 49 ASP B C 1
ATOM 1962 O O . ASP B 1 49 ? 9.391 -13.789 7.07 1 98.06 49 ASP B O 1
ATOM 1966 N N . ALA B 1 50 ? 8.969 -14.828 5.176 1 97.94 50 ALA B N 1
ATOM 1967 C CA . ALA B 1 50 ? 10.352 -14.695 4.742 1 97.94 50 ALA B CA 1
ATOM 1968 C C . ALA B 1 50 ? 10.758 -13.227 4.633 1 97.94 50 ALA B C 1
ATOM 1970 O O . ALA B 1 50 ? 11.844 -12.844 5.07 1 97.94 50 ALA B O 1
ATOM 1971 N N . ALA B 1 51 ? 9.914 -12.414 4.031 1 97.69 51 ALA B N 1
ATOM 1972 C CA . ALA B 1 51 ? 10.18 -10.984 3.928 1 97.69 51 ALA B CA 1
ATOM 1973 C C . ALA B 1 51 ? 10.172 -10.328 5.305 1 97.69 51 ALA B C 1
ATOM 1975 O O . ALA B 1 51 ? 10.953 -9.414 5.566 1 97.69 51 ALA B O 1
ATOM 1976 N N . ALA B 1 52 ? 9.297 -10.766 6.168 1 97.12 52 ALA B N 1
ATOM 1977 C CA . ALA B 1 52 ? 9.203 -10.234 7.527 1 97.12 52 ALA B CA 1
ATOM 1978 C C . ALA B 1 52 ? 10.5 -10.453 8.289 1 97.12 52 ALA B C 1
ATOM 1980 O O . ALA B 1 52 ? 10.969 -9.562 9 1 97.12 52 ALA B O 1
ATOM 1981 N N . TRP B 1 53 ? 11.055 -11.648 8.133 1 96.94 53 TRP B N 1
ATOM 1982 C CA . TRP B 1 53 ? 12.336 -11.953 8.766 1 96.94 53 TRP B CA 1
ATOM 1983 C C . TRP B 1 53 ? 13.43 -11.016 8.25 1 96.94 53 TRP B C 1
ATOM 1985 O O . TRP B 1 53 ? 14.242 -10.516 9.031 1 96.94 53 TRP B O 1
ATOM 1995 N N . ARG B 1 54 ? 13.438 -10.711 6.996 1 96.44 54 ARG B N 1
ATOM 1996 C CA . ARG B 1 54 ? 14.43 -9.828 6.398 1 96.44 54 ARG B CA 1
ATOM 1997 C C . ARG B 1 54 ? 14.312 -8.414 6.957 1 96.44 54 ARG B C 1
ATOM 1999 O O . ARG B 1 54 ? 15.312 -7.711 7.09 1 96.44 54 ARG B O 1
ATOM 2006 N N . LEU B 1 55 ? 13.133 -8.016 7.258 1 96.19 55 LEU B N 1
ATOM 2007 C CA . LEU B 1 55 ? 12.875 -6.66 7.738 1 96.19 55 LEU B CA 1
ATOM 2008 C C . LEU B 1 55 ? 12.914 -6.605 9.258 1 96.19 55 LEU B C 1
ATOM 2010 O O . LEU B 1 55 ? 12.539 -5.594 9.859 1 96.19 55 LEU B O 1
ATOM 2014 N N . ASP B 1 56 ? 13.25 -7.711 9.914 1 94.44 56 ASP B N 1
ATOM 2015 C CA . ASP B 1 56 ? 13.406 -7.832 11.359 1 94.44 56 ASP B CA 1
ATOM 2016 C C . ASP B 1 56 ? 12.094 -7.512 12.078 1 94.44 56 ASP B C 1
ATOM 2018 O O . ASP B 1 56 ? 12.086 -6.789 13.078 1 94.44 56 ASP B O 1
ATOM 2022 N N . ARG B 1 57 ? 11.023 -8.086 11.586 1 94.62 57 ARG B N 1
ATOM 2023 C CA . ARG B 1 57 ? 9.719 -7.906 12.219 1 94.62 57 ARG B CA 1
ATOM 2024 C C . ARG B 1 57 ? 9.594 -8.781 13.469 1 94.62 57 ARG B C 1
ATOM 2026 O O . ARG B 1 57 ? 10.227 -9.836 13.555 1 94.62 57 ARG B O 1
ATOM 2033 N N . PRO B 1 58 ? 8.836 -8.242 14.422 1 93.25 58 PRO B N 1
ATOM 2034 C CA . PRO B 1 58 ? 8.602 -9.086 15.594 1 93.25 58 PRO B CA 1
ATOM 2035 C C . PRO B 1 58 ? 7.797 -10.344 15.258 1 93.25 58 PRO B C 1
ATOM 2037 O O . PRO B 1 58 ? 7.055 -10.367 14.273 1 93.25 58 PRO B O 1
ATOM 2040 N N . ARG B 1 59 ? 7.855 -11.344 16.062 1 93.56 59 ARG B N 1
ATOM 2041 C CA . ARG B 1 59 ? 7.219 -12.641 15.828 1 93.56 59 ARG B CA 1
ATOM 2042 C C . ARG B 1 59 ? 5.699 -12.5 15.797 1 93.56 59 ARG B C 1
ATOM 2044 O O . ARG B 1 59 ? 5.02 -13.273 15.125 1 93.56 59 ARG B O 1
ATOM 2051 N N . SER B 1 60 ? 5.195 -11.508 16.453 1 92.56 60 SER B N 1
ATOM 2052 C CA . SER B 1 60 ? 3.754 -11.281 16.516 1 92.56 60 SER B CA 1
ATOM 2053 C C . SER B 1 60 ? 3.197 -10.906 15.148 1 92.56 60 SER B C 1
ATOM 2055 O O . SER B 1 60 ? 1.99 -10.992 14.922 1 92.56 60 SER B O 1
ATOM 2057 N N . GLN B 1 61 ? 4.07 -10.531 14.242 1 92.56 61 GLN B N 1
ATOM 2058 C CA . GLN B 1 61 ? 3.627 -10.125 12.914 1 92.56 61 GLN B CA 1
ATOM 2059 C C . GLN B 1 61 ? 3.857 -11.234 11.891 1 92.56 61 GLN B C 1
ATOM 2061 O O . GLN B 1 61 ? 3.76 -11 10.688 1 92.56 61 GLN B O 1
ATOM 2066 N N . MET B 1 62 ? 4.191 -12.383 12.359 1 94.81 62 MET B N 1
ATOM 2067 C CA . MET B 1 62 ? 4.48 -13.484 11.445 1 94.81 62 MET B CA 1
ATOM 2068 C C . MET B 1 62 ? 3.352 -14.508 11.461 1 94.81 62 MET B C 1
ATOM 2070 O O . MET B 1 62 ? 2.557 -14.555 12.398 1 94.81 62 MET B O 1
ATOM 2074 N N . ASN B 1 63 ? 3.287 -15.258 10.477 1 95.44 63 ASN B N 1
ATOM 2075 C CA . ASN B 1 63 ? 2.164 -16.172 10.297 1 95.44 63 ASN B CA 1
ATOM 2076 C C . ASN B 1 63 ? 2.475 -17.547 10.867 1 95.44 63 ASN B C 1
ATOM 2078 O O . ASN B 1 63 ? 1.584 -18.219 11.391 1 95.44 63 ASN B O 1
ATOM 2082 N N . PHE B 1 64 ? 3.678 -18 10.75 1 95.25 64 PHE B N 1
ATOM 2083 C CA . PHE B 1 64 ? 4.043 -19.359 11.156 1 95.25 64 PHE B CA 1
ATOM 2084 C C . PHE B 1 64 ? 5.047 -19.328 12.305 1 95.25 64 PHE B C 1
ATOM 2086 O O . PHE B 1 64 ? 6.078 -18.656 12.219 1 95.25 64 PHE B O 1
ATOM 2093 N N . TRP B 1 65 ? 4.754 -20.062 13.289 1 92.06 65 TRP B N 1
ATOM 2094 C CA . TRP B 1 65 ? 5.562 -20.016 14.5 1 92.06 65 TRP B CA 1
ATOM 2095 C C . TRP B 1 65 ? 6.574 -21.156 14.523 1 92.06 65 TRP B C 1
ATOM 2097 O O . TRP B 1 65 ? 7.402 -21.25 15.43 1 92.06 65 TRP B O 1
ATOM 2107 N N . ASP B 1 66 ? 6.531 -21.953 13.516 1 91.88 66 ASP B N 1
ATOM 2108 C CA . ASP B 1 66 ? 7.43 -23.109 13.445 1 91.88 66 ASP B CA 1
ATOM 2109 C C . ASP B 1 66 ? 8.766 -22.719 12.812 1 91.88 66 ASP B C 1
ATOM 2111 O O . ASP B 1 66 ? 9.625 -23.578 12.602 1 91.88 66 ASP B O 1
ATOM 2115 N N . VAL B 1 67 ? 8.984 -21.5 12.469 1 91.81 67 VAL B N 1
ATOM 2116 C CA . VAL B 1 67 ? 10.219 -21.031 11.836 1 91.81 67 VAL B CA 1
ATOM 2117 C C . VAL B 1 67 ? 10.961 -20.094 12.797 1 91.81 67 VAL B C 1
ATOM 2119 O O . VAL B 1 67 ? 10.391 -19.125 13.289 1 91.81 67 VAL B O 1
ATOM 2122 N N . PHE B 1 68 ? 12.273 -20.422 12.984 1 91.5 68 PHE B N 1
ATOM 2123 C CA . PHE B 1 68 ? 12.953 -19.703 14.062 1 91.5 68 PHE B CA 1
ATOM 2124 C C . PHE B 1 68 ? 14.117 -18.891 13.516 1 91.5 68 PHE B C 1
ATOM 2126 O O . PHE B 1 68 ? 14.734 -18.109 14.242 1 91.5 68 PHE B O 1
ATOM 2133 N N . THR B 1 69 ? 14.445 -19.125 12.227 1 95.06 69 THR B N 1
ATOM 2134 C CA . THR B 1 69 ? 15.562 -18.375 11.664 1 95.06 69 THR B CA 1
ATOM 2135 C C . THR B 1 69 ? 15.188 -17.781 10.312 1 95.06 69 THR B C 1
ATOM 2137 O O . THR B 1 69 ? 14.297 -18.281 9.633 1 95.06 69 THR B O 1
ATOM 2140 N N . ARG B 1 70 ? 15.922 -16.703 9.984 1 95.06 70 ARG B N 1
ATOM 2141 C CA . ARG B 1 70 ? 15.773 -16.047 8.688 1 95.06 70 ARG B CA 1
ATOM 2142 C C . ARG B 1 70 ? 16.062 -17.016 7.547 1 95.06 70 ARG B C 1
ATOM 2144 O O . ARG B 1 70 ? 15.336 -17.062 6.555 1 95.06 70 ARG B O 1
ATOM 2151 N N . GLU B 1 71 ? 17.141 -17.75 7.676 1 96.06 71 GLU B N 1
ATOM 2152 C CA . GLU B 1 71 ? 17.562 -18.703 6.652 1 96.06 71 GLU B CA 1
ATOM 2153 C C . GLU B 1 71 ? 16.484 -19.766 6.41 1 96.06 71 GLU B C 1
ATOM 2155 O O . GLU B 1 71 ? 16.203 -20.109 5.266 1 96.06 71 GLU B O 1
ATOM 2160 N N . GLU B 1 72 ? 15.969 -20.203 7.504 1 96.44 72 GLU B N 1
ATOM 2161 C CA . GLU B 1 72 ? 14.922 -21.219 7.395 1 96.44 72 GLU B CA 1
ATOM 2162 C C . GLU B 1 72 ? 13.68 -20.656 6.707 1 96.44 72 GLU B C 1
ATOM 2164 O O . GLU B 1 72 ? 13.078 -21.312 5.863 1 96.44 72 GLU B O 1
ATOM 2169 N N . ALA B 1 73 ? 13.297 -19.453 7.059 1 96.75 73 ALA B N 1
ATOM 2170 C CA . ALA B 1 73 ? 12.133 -18.797 6.449 1 96.75 73 ALA B CA 1
ATOM 2171 C C . ALA B 1 73 ? 12.32 -18.641 4.945 1 96.75 73 ALA B C 1
ATOM 2173 O O . ALA B 1 73 ? 11.391 -18.875 4.168 1 96.75 73 ALA B O 1
ATOM 2174 N N . GLN B 1 74 ? 13.555 -18.281 4.547 1 95.38 74 GLN B N 1
ATOM 2175 C CA . GLN B 1 74 ? 13.852 -18.078 3.133 1 95.38 74 GLN B CA 1
ATOM 2176 C C . GLN B 1 74 ? 13.82 -19.406 2.367 1 95.38 74 GLN B C 1
ATOM 2178 O O . GLN B 1 74 ? 13.383 -19.453 1.216 1 95.38 74 GLN B O 1
ATOM 2183 N N . ARG B 1 75 ? 14.234 -20.438 2.982 1 95.44 75 ARG B N 1
ATOM 2184 C CA . ARG B 1 75 ? 14.234 -21.75 2.355 1 95.44 75 ARG B CA 1
ATOM 2185 C C . ARG B 1 75 ? 12.812 -22.266 2.145 1 95.44 75 ARG B C 1
ATOM 2187 O O . ARG B 1 75 ? 12.523 -22.922 1.14 1 95.44 75 ARG B O 1
ATOM 2194 N N . LEU B 1 76 ? 11.969 -21.953 3.074 1 95 76 LEU B N 1
ATOM 2195 C CA . LEU B 1 76 ? 10.602 -22.469 3.053 1 95 76 LEU B CA 1
ATOM 2196 C C . LEU B 1 76 ? 9.719 -21.625 2.146 1 95 76 LEU B C 1
ATOM 2198 O O . LEU B 1 76 ? 8.617 -22.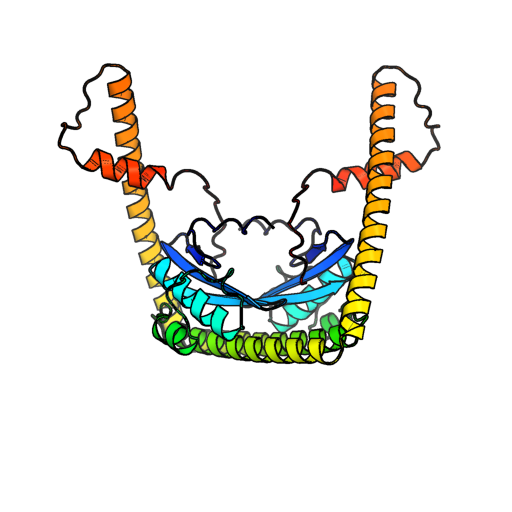047 1.778 1 95 76 LEU B O 1
ATOM 2202 N N . ALA B 1 77 ? 10.14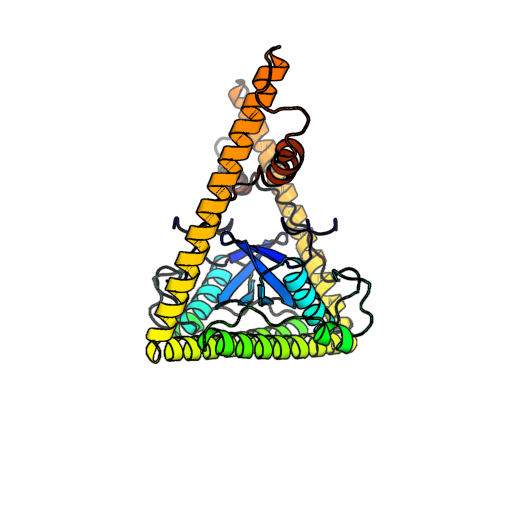8 -20.391 1.784 1 95.19 77 ALA B N 1
ATOM 2203 C CA . ALA B 1 77 ? 9.352 -19.5 0.944 1 95.19 77 ALA B CA 1
ATOM 2204 C C . ALA B 1 77 ? 9.406 -19.938 -0.52 1 95.19 77 ALA B C 1
ATOM 2206 O O . ALA B 1 77 ? 10.492 -19.969 -1.115 1 95.19 77 ALA B O 1
ATOM 2207 N N . PRO B 1 78 ? 8.266 -20.281 -1.035 1 92.12 78 PRO B N 1
ATOM 2208 C CA . PRO B 1 78 ? 8.266 -20.641 -2.455 1 92.12 78 PRO B CA 1
ATOM 2209 C C . PRO B 1 78 ? 8.414 -19.422 -3.371 1 92.12 78 PRO B C 1
ATOM 2211 O O . PRO B 1 78 ? 8.094 -18.297 -2.969 1 92.12 78 PRO B O 1
ATOM 2214 N N . PRO B 1 79 ? 8.961 -19.703 -4.57 1 90.44 79 PRO B N 1
ATOM 2215 C CA . PRO B 1 79 ? 8.906 -18.594 -5.543 1 90.44 79 PRO B CA 1
ATOM 2216 C C . PRO B 1 79 ? 7.484 -18.266 -5.984 1 90.44 79 PRO B C 1
ATOM 2218 O O . PRO B 1 79 ? 6.602 -19.125 -5.938 1 90.44 79 PRO B O 1
ATOM 2221 N N . PRO B 1 80 ? 7.266 -17 -6.336 1 93.56 80 PRO B N 1
ATOM 2222 C CA . PRO B 1 80 ? 5.961 -16.656 -6.914 1 93.56 80 PRO B CA 1
ATOM 2223 C C . PRO B 1 80 ? 5.738 -17.312 -8.281 1 93.56 80 PRO B C 1
ATOM 2225 O O . PRO B 1 80 ? 6.621 -18 -8.789 1 93.56 80 PRO B O 1
ATOM 2228 N N . ARG B 1 81 ? 4.551 -17.141 -8.711 1 85.25 81 ARG B N 1
ATOM 2229 C CA . ARG B 1 81 ? 4.23 -17.625 -10.047 1 85.25 81 ARG B CA 1
ATOM 2230 C C . ARG B 1 81 ? 5.102 -16.953 -11.102 1 85.25 81 ARG B C 1
ATOM 2232 O O . ARG B 1 81 ? 5.074 -15.727 -11.25 1 85.25 81 ARG B O 1
ATOM 2239 N N . LEU B 1 82 ? 5.914 -17.797 -11.82 1 87.44 82 LEU B N 1
ATOM 2240 C CA . LEU B 1 82 ? 6.785 -17.266 -12.867 1 87.44 82 LEU B CA 1
ATOM 2241 C C . LEU B 1 82 ? 6.516 -17.984 -14.195 1 87.44 82 LEU B C 1
ATOM 2243 O O . LEU B 1 82 ? 7.203 -18.938 -14.539 1 87.44 82 LEU B O 1
ATOM 2247 N N . ILE B 1 83 ? 5.555 -17.484 -14.891 1 78.81 83 ILE B N 1
ATOM 2248 C CA . ILE B 1 83 ? 5.102 -18.141 -16.109 1 78.81 83 ILE B CA 1
ATOM 2249 C C . ILE B 1 83 ? 5.875 -17.594 -17.312 1 78.81 83 ILE B C 1
ATOM 2251 O O . ILE B 1 83 ? 6.344 -18.359 -18.156 1 78.81 83 ILE B O 1
ATOM 2255 N N . THR B 1 84 ? 6.07 -16.312 -17.344 1 81.88 84 THR B N 1
ATOM 2256 C CA . THR B 1 84 ? 6.711 -15.664 -18.484 1 81.88 84 THR B CA 1
ATOM 2257 C C . THR B 1 84 ? 8.055 -15.07 -18.078 1 81.88 84 THR B C 1
ATOM 2259 O O . THR B 1 84 ? 8.391 -15.016 -16.891 1 81.88 84 THR B O 1
ATOM 2262 N N . ASP B 1 85 ? 8.805 -14.703 -19.062 1 84.25 85 ASP B N 1
ATOM 2263 C CA . ASP B 1 85 ? 10.07 -14.016 -18.812 1 84.25 85 ASP B CA 1
ATOM 2264 C C . ASP B 1 85 ? 9.836 -12.664 -18.141 1 84.25 85 ASP B C 1
ATOM 2266 O O . ASP B 1 85 ? 10.656 -12.211 -17.344 1 84.25 85 ASP B O 1
ATOM 2270 N N . MET B 1 86 ? 8.75 -12.164 -18.422 1 82.75 86 MET B N 1
ATOM 2271 C CA . MET B 1 86 ? 8.383 -10.906 -17.781 1 82.75 86 MET B CA 1
ATOM 2272 C C . MET B 1 86 ? 8.18 -11.109 -16.281 1 82.75 86 MET B C 1
ATOM 2274 O O . MET B 1 86 ? 8.609 -10.281 -15.477 1 82.75 86 MET B O 1
ATOM 2278 N N . ASP B 1 87 ? 7.609 -12.188 -15.984 1 84.81 87 ASP B N 1
ATOM 2279 C CA . ASP B 1 87 ? 7.41 -12.516 -14.57 1 84.81 87 ASP B CA 1
ATOM 2280 C C . ASP B 1 87 ? 8.742 -12.633 -13.844 1 84.81 87 ASP B C 1
ATOM 2282 O O . ASP B 1 87 ? 8.891 -12.164 -12.711 1 84.81 87 ASP B O 1
ATOM 2286 N N . ARG B 1 88 ? 9.57 -13.242 -14.531 1 88.62 88 ARG B N 1
ATOM 2287 C CA . ARG B 1 88 ? 10.891 -13.445 -13.945 1 88.62 88 ARG B CA 1
ATOM 2288 C C . ARG B 1 88 ? 11.609 -12.117 -13.734 1 88.62 88 ARG B C 1
ATOM 2290 O O . ARG B 1 88 ? 12.25 -11.906 -12.703 1 88.62 88 ARG B O 1
ATOM 2297 N N . ALA B 1 89 ? 11.5 -11.297 -14.734 1 87.44 89 ALA B N 1
ATOM 2298 C CA . ALA B 1 89 ? 12.102 -9.969 -14.617 1 87.44 89 ALA B CA 1
ATOM 2299 C C . ALA B 1 89 ? 11.461 -9.172 -13.484 1 87.44 89 ALA B C 1
ATOM 2301 O O . ALA B 1 89 ? 12.156 -8.5 -12.727 1 87.44 89 ALA B O 1
ATOM 2302 N N . ASP B 1 90 ? 10.195 -9.297 -13.367 1 88.12 90 ASP B N 1
ATOM 2303 C CA . ASP B 1 90 ? 9.469 -8.602 -12.312 1 88.12 90 ASP B CA 1
ATOM 2304 C C . ASP B 1 90 ? 9.867 -9.125 -10.938 1 88.12 90 ASP B C 1
ATOM 2306 O O . ASP B 1 90 ? 9.984 -8.352 -9.984 1 88.12 90 ASP B O 1
ATOM 2310 N N . HIS B 1 91 ? 10.008 -10.359 -10.883 1 92.12 91 HIS B N 1
ATOM 2311 C CA . HIS B 1 91 ? 10.414 -10.961 -9.609 1 92.12 91 HIS B CA 1
ATOM 2312 C C . HIS B 1 91 ? 11.797 -10.477 -9.188 1 92.12 91 HIS B C 1
ATOM 2314 O O . HIS B 1 91 ? 12.023 -10.195 -8.008 1 92.12 91 HIS B O 1
ATOM 2320 N N . ALA B 1 92 ? 12.664 -10.375 -10.133 1 92.56 92 ALA B N 1
ATOM 2321 C CA . ALA B 1 92 ? 13.992 -9.852 -9.844 1 92.56 92 ALA B CA 1
ATOM 2322 C C . ALA B 1 92 ? 13.922 -8.43 -9.305 1 92.56 92 ALA B C 1
ATOM 2324 O O . ALA B 1 92 ? 14.648 -8.078 -8.375 1 92.56 92 ALA B O 1
ATOM 2325 N N . ARG B 1 93 ? 13.086 -7.684 -9.875 1 91.88 93 ARG B N 1
ATOM 2326 C CA . ARG B 1 93 ? 12.914 -6.305 -9.43 1 91.88 93 ARG B CA 1
ATOM 2327 C C . ARG B 1 93 ? 12.328 -6.258 -8.023 1 91.88 93 ARG B C 1
ATOM 2329 O O . ARG B 1 93 ? 12.734 -5.43 -7.207 1 91.88 93 ARG B O 1
ATOM 2336 N N . ARG B 1 94 ? 11.391 -7.137 -7.707 1 93.06 94 ARG B N 1
ATOM 2337 C CA . ARG B 1 94 ? 10.82 -7.234 -6.367 1 93.06 94 ARG B CA 1
ATOM 2338 C C . ARG B 1 94 ? 11.898 -7.531 -5.332 1 93.06 94 ARG B C 1
ATOM 2340 O O . ARG B 1 94 ? 11.914 -6.93 -4.254 1 93.06 94 ARG B O 1
ATOM 2347 N N . GLN B 1 95 ? 12.742 -8.414 -5.73 1 93.12 95 GLN B N 1
ATOM 2348 C CA . GLN B 1 95 ? 13.828 -8.781 -4.824 1 93.12 95 GLN B CA 1
ATOM 2349 C C . GLN B 1 95 ? 14.758 -7.598 -4.566 1 93.12 95 GLN B C 1
ATOM 2351 O O . GLN B 1 95 ? 15.211 -7.391 -3.438 1 93.12 95 GLN B O 1
ATOM 2356 N N . ARG B 1 96 ? 14.992 -6.836 -5.547 1 92.81 96 ARG B N 1
ATOM 2357 C CA . ARG B 1 96 ? 15.836 -5.648 -5.402 1 92.81 96 ARG B CA 1
ATOM 2358 C C . ARG B 1 96 ? 15.18 -4.621 -4.484 1 92.81 96 ARG B C 1
ATOM 2360 O O . ARG B 1 96 ? 15.836 -4.047 -3.613 1 92.81 96 ARG B O 1
ATOM 2367 N N . ARG B 1 97 ? 13.922 -4.43 -4.699 1 93.62 97 ARG B N 1
ATOM 2368 C CA . ARG B 1 97 ? 13.195 -3.471 -3.873 1 93.62 97 ARG B CA 1
ATOM 2369 C C . ARG B 1 97 ? 13.164 -3.916 -2.414 1 93.62 97 ARG B C 1
ATOM 2371 O O . ARG B 1 97 ? 13.258 -3.088 -1.506 1 93.62 97 ARG B O 1
ATOM 2378 N N . LEU B 1 98 ? 13.031 -5.176 -2.256 1 94.44 98 LEU B N 1
ATOM 2379 C CA . LEU B 1 98 ? 13.047 -5.711 -0.9 1 94.44 98 LEU B CA 1
ATOM 2380 C C . LEU B 1 98 ? 14.414 -5.5 -0.248 1 94.44 98 LEU B C 1
ATOM 2382 O O . LEU B 1 98 ? 14.492 -5.195 0.944 1 94.44 98 LEU B O 1
ATOM 2386 N N . LEU B 1 99 ? 15.445 -5.664 -1.001 1 94.25 99 LEU B N 1
ATOM 2387 C CA . LEU B 1 99 ? 16.797 -5.422 -0.494 1 94.25 99 LEU B CA 1
ATOM 2388 C C . LEU B 1 99 ? 16.969 -3.967 -0.078 1 94.25 99 LEU B C 1
ATOM 2390 O O . LEU B 1 99 ? 17.531 -3.682 0.978 1 94.25 99 LEU B O 1
ATOM 2394 N N . VAL B 1 100 ? 16.484 -3.096 -0.899 1 92.81 100 VAL B N 1
ATOM 2395 C CA . VAL B 1 100 ? 16.562 -1.671 -0.593 1 92.81 100 VAL B CA 1
ATOM 2396 C C . VAL B 1 100 ? 15.773 -1.376 0.684 1 92.81 100 VAL B C 1
ATOM 2398 O O . VAL B 1 100 ? 16.25 -0.639 1.553 1 92.81 100 VAL B O 1
ATOM 2401 N N . ALA B 1 101 ? 14.617 -1.929 0.778 1 94.25 101 ALA B N 1
ATOM 2402 C CA . ALA B 1 101 ? 13.789 -1.728 1.964 1 94.25 101 ALA B CA 1
ATOM 2403 C C . ALA B 1 101 ? 14.492 -2.25 3.217 1 94.25 101 ALA B C 1
ATOM 2405 O O . ALA B 1 101 ? 14.414 -1.631 4.281 1 94.25 101 ALA B O 1
ATOM 2406 N N . GLU B 1 102 ? 15.117 -3.357 3.104 1 94.88 102 GLU B N 1
ATOM 2407 C CA . GLU B 1 102 ? 15.867 -3.947 4.207 1 94.88 102 GLU B CA 1
ATOM 2408 C C . GLU B 1 102 ? 16.969 -3.008 4.691 1 94.88 102 GLU B C 1
ATOM 2410 O O . GLU B 1 102 ? 17.109 -2.77 5.891 1 94.88 102 GLU B O 1
ATOM 2415 N N . GLU B 1 103 ? 17.672 -2.49 3.773 1 93.88 103 GLU B N 1
ATOM 2416 C CA . GLU B 1 103 ? 18.766 -1.563 4.098 1 93.88 103 GLU B CA 1
ATOM 2417 C C . GLU B 1 103 ? 18.219 -0.292 4.746 1 93.88 103 GLU B C 1
ATOM 2419 O O . GLU B 1 103 ? 18.797 0.216 5.707 1 93.88 103 GLU B O 1
ATOM 2424 N N . ASP B 1 104 ? 17.188 0.154 4.18 1 92.56 104 ASP B N 1
ATOM 2425 C CA . ASP B 1 104 ? 16.562 1.366 4.711 1 92.56 104 ASP B CA 1
ATOM 2426 C C . ASP B 1 104 ? 16.094 1.162 6.148 1 92.56 104 ASP B C 1
ATOM 2428 O O . ASP B 1 104 ? 16.312 2.023 7.004 1 92.56 104 ASP B O 1
ATOM 2432 N N . GLU B 1 105 ? 15.461 0.054 6.375 1 92.44 105 GLU B N 1
ATOM 2433 C CA . GLU B 1 105 ? 14.977 -0.243 7.719 1 92.44 105 GLU B CA 1
ATOM 2434 C C . GLU B 1 105 ? 16.125 -0.33 8.719 1 92.44 105 GLU B C 1
ATOM 2436 O O . GLU B 1 105 ? 16.031 0.173 9.836 1 92.44 105 GLU B O 1
ATOM 2441 N N . ARG B 1 106 ? 17.141 -0.939 8.344 1 93 106 ARG B N 1
ATOM 2442 C CA . ARG B 1 106 ? 18.312 -1.054 9.195 1 93 106 ARG B CA 1
ATOM 2443 C C . ARG B 1 106 ? 18.922 0.318 9.492 1 93 106 ARG B C 1
ATOM 2445 O O . ARG B 1 106 ? 19.266 0.619 10.641 1 93 106 ARG B O 1
ATOM 2452 N N . ALA B 1 107 ? 19.062 1.077 8.453 1 90.81 107 ALA B N 1
ATOM 2453 C CA . ALA B 1 107 ? 19.641 2.414 8.594 1 90.81 107 ALA B CA 1
ATOM 2454 C C . ALA B 1 107 ? 18.781 3.279 9.516 1 90.81 107 ALA B C 1
ATOM 2456 O O . ALA B 1 107 ? 19.312 4.02 10.344 1 90.81 107 ALA B O 1
ATOM 2457 N N . MET B 1 108 ? 17.547 3.168 9.352 1 88.62 108 MET B N 1
ATOM 2458 C CA . MET B 1 108 ? 16.641 3.975 10.164 1 88.62 108 MET B CA 1
ATOM 2459 C C . MET B 1 108 ? 16.641 3.516 11.617 1 88.62 108 MET B C 1
ATOM 2461 O O . MET B 1 108 ? 16.562 4.336 12.531 1 88.62 108 MET B O 1
ATOM 2465 N N . ALA B 1 109 ? 16.688 2.229 11.805 1 89.44 109 ALA B N 1
ATOM 2466 C CA . ALA B 1 109 ? 16.797 1.692 13.156 1 89.44 109 ALA B CA 1
ATOM 2467 C C . ALA B 1 109 ? 18.062 2.184 13.844 1 89.44 109 ALA B C 1
ATOM 2469 O O . ALA B 1 109 ? 18.031 2.568 15.016 1 89.44 109 ALA B O 1
ATOM 2470 N N . GLU B 1 110 ? 19.125 2.139 13.133 1 91.06 110 GLU B N 1
ATOM 2471 C CA . GLU B 1 110 ? 20.391 2.635 13.664 1 91.06 110 GLU B CA 1
ATOM 2472 C C . GLU B 1 110 ? 20.312 4.125 13.977 1 91.06 110 GLU B C 1
ATOM 2474 O O . GLU B 1 110 ? 20.828 4.578 15 1 91.06 110 GLU B O 1
ATOM 2479 N N . TRP B 1 111 ? 19.75 4.875 13.086 1 88.69 111 TRP B N 1
ATOM 2480 C CA . TRP B 1 111 ? 19.594 6.309 13.289 1 88.69 111 TRP B CA 1
ATOM 2481 C C . TRP B 1 111 ? 1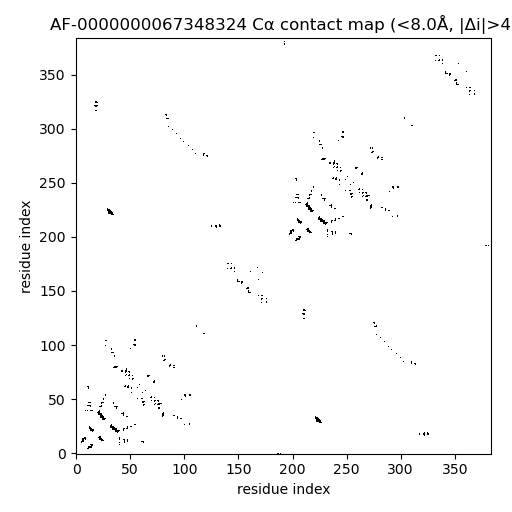8.812 6.59 14.578 1 88.69 111 TRP B C 1
ATOM 2483 O O . TRP B 1 111 ? 19.234 7.43 15.383 1 88.69 111 TRP B O 1
ATOM 2493 N N . ARG B 1 112 ? 17.766 5.895 14.82 1 87.56 112 ARG B N 1
ATOM 2494 C CA . ARG B 1 112 ? 16.938 6.07 16 1 87.56 112 ARG B CA 1
ATOM 2495 C C . ARG B 1 112 ? 17.703 5.727 17.281 1 87.56 112 ARG B C 1
ATOM 2497 O O . ARG B 1 112 ? 17.531 6.371 18.312 1 87.56 112 ARG B O 1
ATOM 2504 N N . ARG B 1 113 ? 18.484 4.711 17.156 1 91.25 113 ARG B N 1
ATOM 2505 C CA . ARG B 1 113 ? 19.297 4.305 18.312 1 91.25 113 ARG B CA 1
ATOM 2506 C C . ARG B 1 113 ? 20.328 5.375 18.656 1 91.25 113 ARG B C 1
ATOM 2508 O O . ARG B 1 113 ? 20.578 5.648 19.828 1 91.25 113 ARG B O 1
ATOM 2515 N N . ARG B 1 114 ? 20.859 6 17.688 1 91.94 114 ARG B N 1
ATOM 2516 C CA . ARG B 1 114 ? 21.938 6.965 17.875 1 91.94 114 ARG B CA 1
ATOM 2517 C C . ARG B 1 114 ? 21.391 8.336 18.25 1 91.94 114 ARG B C 1
ATOM 2519 O O . ARG B 1 114 ? 22.078 9.141 18.875 1 91.94 114 ARG B O 1
ATOM 2526 N N . HIS B 1 115 ? 20.172 8.617 17.875 1 90.69 115 HIS B N 1
ATOM 2527 C CA . HIS B 1 115 ? 19.594 9.938 18.094 1 90.69 115 HIS B CA 1
ATOM 2528 C C . HIS B 1 115 ? 18.25 9.844 18.812 1 90.69 115 HIS B C 1
ATOM 2530 O O . HIS B 1 115 ? 17.219 10.258 18.281 1 90.69 115 HIS B O 1
ATOM 2536 N N . PRO B 1 116 ? 18.328 9.445 20.078 1 88.94 116 PRO B N 1
ATOM 2537 C CA . PRO B 1 116 ? 17.078 9.312 20.812 1 88.94 116 PRO B CA 1
ATOM 2538 C C . PRO B 1 116 ? 16.375 10.656 21.031 1 88.94 116 PRO B C 1
ATOM 2540 O O . PRO B 1 116 ? 15.148 10.703 21.172 1 88.94 116 PRO B O 1
ATOM 2543 N N . GLU B 1 117 ? 17.125 11.672 21.062 1 88.5 117 GLU B N 1
ATOM 2544 C CA . GLU B 1 117 ? 16.547 13.008 21.25 1 88.5 117 GLU B CA 1
ATOM 2545 C C . GLU B 1 117 ? 15.641 13.391 20.094 1 88.5 117 GLU B C 1
ATOM 2547 O O . GLU B 1 117 ? 14.633 14.07 20.281 1 88.5 117 GLU B O 1
ATOM 2552 N N . ASP B 1 118 ? 16 12.984 18.938 1 84.94 118 ASP B N 1
ATOM 2553 C CA . ASP B 1 118 ? 15.188 13.281 17.766 1 84.94 118 ASP B CA 1
ATOM 2554 C C . ASP B 1 118 ? 13.859 12.539 17.812 1 84.94 118 ASP B C 1
ATOM 2556 O O . ASP B 1 118 ? 12.82 13.086 17.453 1 84.94 118 ASP B O 1
ATOM 2560 N N . VAL B 1 119 ? 13.922 11.367 18.281 1 82.94 119 VAL B N 1
ATOM 2561 C CA . VAL B 1 119 ? 12.719 10.562 18.406 1 82.94 119 VAL B CA 1
ATOM 2562 C C . VAL B 1 119 ? 11.766 11.211 19.406 1 82.94 119 VAL B C 1
ATOM 2564 O O . VAL B 1 119 ? 10.562 11.328 19.141 1 82.94 119 VAL B O 1
ATOM 2567 N N . ASP B 1 120 ? 12.281 11.617 20.438 1 87.56 120 ASP B N 1
ATOM 2568 C CA . ASP B 1 120 ? 11.477 12.266 21.469 1 87.56 120 ASP B CA 1
ATOM 2569 C C . ASP B 1 120 ? 10.852 13.562 20.953 1 87.56 120 ASP B C 1
ATOM 2571 O O . ASP B 1 120 ? 9.688 13.852 21.234 1 87.56 120 ASP B O 1
ATOM 2575 N N . ALA B 1 121 ? 11.68 14.305 20.281 1 85.06 121 ALA B N 1
ATOM 2576 C CA . ALA B 1 121 ? 11.203 15.57 19.719 1 85.06 121 ALA B CA 1
ATOM 2577 C C . ALA B 1 121 ? 10.047 15.344 18.75 1 85.06 121 ALA B C 1
ATOM 2579 O O . ALA B 1 121 ? 9.07 16.094 18.75 1 85.06 121 ALA B O 1
ATOM 2580 N N . GLU B 1 122 ? 10.125 14.336 17.969 1 82 122 GLU B N 1
ATOM 2581 C CA . GLU B 1 122 ? 9.07 13.992 17.031 1 82 122 GLU B CA 1
ATOM 2582 C C . GLU B 1 122 ? 7.793 13.57 17.75 1 82 122 GLU B C 1
ATOM 2584 O O . GLU B 1 122 ? 6.699 14.008 17.391 1 82 122 GLU B O 1
ATOM 2589 N N . HIS B 1 123 ? 7.965 12.797 18.672 1 84.69 123 HIS B N 1
ATOM 2590 C CA . HIS B 1 123 ? 6.812 12.359 19.453 1 84.69 123 HIS B CA 1
ATOM 2591 C C . HIS B 1 123 ? 6.105 13.539 20.109 1 84.69 123 HIS B C 1
ATOM 2593 O O . HIS B 1 123 ? 4.871 13.602 20.125 1 84.69 123 HIS B O 1
ATOM 2599 N N . ALA B 1 124 ? 6.867 14.398 20.703 1 85.94 124 ALA B N 1
ATOM 2600 C CA . ALA B 1 124 ? 6.32 15.578 21.359 1 85.94 124 ALA B CA 1
ATOM 2601 C C . ALA B 1 124 ? 5.559 16.453 20.375 1 85.94 124 ALA B C 1
ATOM 2603 O O . ALA B 1 124 ? 4.473 16.953 20.688 1 85.94 124 ALA B O 1
ATOM 2604 N N . TYR B 1 125 ? 6.152 16.594 19.266 1 81.75 125 TYR B N 1
ATOM 2605 C CA . TYR B 1 125 ? 5.527 17.422 18.234 1 81.75 125 TYR B CA 1
ATOM 2606 C C . TYR B 1 125 ? 4.172 16.844 17.828 1 81.75 125 TYR B C 1
ATOM 2608 O O . TYR B 1 125 ? 3.184 17.578 17.75 1 81.75 125 TYR B O 1
ATOM 2616 N N . TRP B 1 126 ? 4.152 15.547 17.594 1 82.94 126 TRP B N 1
ATOM 2617 C CA . TRP B 1 126 ? 2.914 14.922 17.141 1 82.94 126 TRP B CA 1
ATOM 2618 C C . TRP B 1 126 ? 1.886 14.883 18.266 1 82.94 126 TRP B C 1
ATOM 2620 O O . TRP B 1 126 ? 0.683 15.008 18.031 1 82.94 126 TRP B O 1
ATOM 2630 N N . ALA B 1 127 ? 2.314 14.695 19.406 1 85.94 127 ALA B N 1
ATOM 2631 C CA . ALA B 1 127 ? 1.409 14.711 20.547 1 85.94 127 ALA B CA 1
ATOM 2632 C C . ALA B 1 127 ? 0.729 16.078 20.688 1 85.94 127 ALA B C 1
ATOM 2634 O O . ALA B 1 127 ? -0.483 16.141 20.906 1 85.94 127 ALA B O 1
ATOM 2635 N N . GLU B 1 128 ? 1.489 17.047 20.578 1 86.19 128 GLU B N 1
ATOM 2636 C CA . GLU B 1 128 ? 0.957 18.406 20.656 1 86.19 128 GLU B CA 1
ATOM 2637 C C . GLU B 1 128 ? -0.019 18.688 19.516 1 86.19 128 GLU B C 1
ATOM 2639 O O . GLU B 1 128 ? -1.091 19.25 19.734 1 86.19 128 GLU B O 1
ATOM 2644 N N . ARG B 1 129 ? 0.379 18.312 18.375 1 82.81 129 ARG B N 1
ATOM 2645 C CA . ARG B 1 129 ? -0.454 18.547 17.203 1 82.81 129 ARG B CA 1
ATOM 2646 C C . ARG B 1 129 ? -1.773 17.797 17.297 1 82.81 129 ARG B C 1
ATOM 2648 O O . ARG B 1 129 ? -2.83 18.328 16.969 1 82.81 129 ARG B O 1
ATOM 2655 N N . THR B 1 130 ? -1.664 16.578 17.672 1 84.06 130 THR B N 1
ATOM 2656 C CA . THR B 1 130 ? -2.857 15.758 17.859 1 84.06 130 THR B CA 1
ATOM 2657 C C . THR B 1 130 ? -3.781 16.375 18.906 1 84.06 130 THR B C 1
ATOM 2659 O O . THR B 1 130 ? -5 16.406 18.719 1 84.06 130 THR B O 1
ATOM 2662 N N . ALA B 1 131 ? -3.242 16.812 20 1 88.75 131 ALA B N 1
ATOM 2663 C CA . ALA B 1 131 ? -4.02 17.469 21.062 1 88.75 131 ALA B CA 1
ATOM 2664 C C . ALA B 1 131 ? -4.715 18.719 20.531 1 88.75 131 ALA B C 1
ATOM 2666 O O . ALA B 1 131 ? -5.895 18.953 20.812 1 88.75 131 ALA B O 1
ATOM 2667 N N . ARG B 1 132 ? -3.977 19.453 19.797 1 86.5 132 ARG B N 1
ATOM 2668 C CA . ARG B 1 132 ? -4.531 20.672 19.219 1 86.5 132 ARG B CA 1
ATOM 2669 C C . ARG B 1 132 ? -5.684 20.359 18.281 1 86.5 132 ARG B C 1
ATOM 2671 O O . ARG B 1 132 ? -6.73 21 18.328 1 86.5 132 ARG B O 1
ATOM 2678 N N . ARG B 1 133 ? -5.496 19.375 17.438 1 84.25 133 ARG B N 1
ATOM 2679 C CA . ARG B 1 133 ? -6.527 18.984 16.469 1 84.25 133 ARG B CA 1
ATOM 2680 C C . ARG B 1 133 ? -7.762 18.438 17.188 1 84.25 133 ARG B C 1
ATOM 2682 O O . ARG B 1 133 ? -8.891 18.703 16.781 1 84.25 133 ARG B O 1
ATOM 2689 N N . ARG B 1 134 ? -7.535 17.656 18.141 1 83.75 134 ARG B N 1
ATOM 2690 C CA . ARG B 1 134 ? -8.641 17.125 18.922 1 83.75 134 ARG B CA 1
ATOM 2691 C C . ARG B 1 134 ? -9.469 18.234 19.547 1 83.75 134 ARG B C 1
ATOM 2693 O O . ARG B 1 134 ? -10.703 18.172 19.562 1 83.75 134 ARG B O 1
ATOM 2700 N N . SER B 1 135 ? -8.812 19.172 20.109 1 87.81 135 SER B N 1
ATOM 2701 C CA . SER B 1 135 ? -9.492 20.328 20.688 1 87.81 135 SER B CA 1
ATOM 2702 C C . SER B 1 135 ? -10.297 21.078 19.641 1 87.81 135 SER B C 1
ATOM 2704 O O . SER B 1 135 ? -11.445 21.469 19.891 1 87.81 135 SER B O 1
ATOM 2706 N N . GLU B 1 136 ? -9.664 21.297 18.469 1 83.25 136 GLU B N 1
ATOM 2707 C CA . GLU B 1 136 ? -10.336 21.969 17.359 1 83.25 136 GLU B CA 1
ATOM 2708 C C . GLU B 1 136 ? -11.57 21.203 16.906 1 83.25 136 GLU B C 1
ATOM 2710 O O . GLU B 1 136 ? -12.617 21.781 16.641 1 83.25 136 GLU B O 1
ATOM 2715 N N . ARG B 1 137 ? -11.422 19.922 16.844 1 81.31 137 ARG B N 1
ATOM 2716 C CA . ARG B 1 137 ? -12.531 19.062 16.438 1 81.31 137 ARG B CA 1
ATOM 2717 C C . ARG B 1 137 ? -13.648 19.094 17.469 1 81.31 137 ARG B C 1
ATOM 2719 O O . ARG B 1 137 ? -14.836 19.094 17.109 1 81.31 137 ARG B O 1
ATOM 2726 N N . ALA B 1 138 ? -13.297 19.047 18.719 1 83.81 138 ALA B N 1
ATOM 2727 C CA . ALA B 1 138 ? -14.281 19.125 19.797 1 83.81 138 ALA B CA 1
ATOM 2728 C C . ALA B 1 138 ? -15.055 20.438 19.75 1 83.81 138 ALA B C 1
ATOM 2730 O O . ALA B 1 138 ? -16.281 20.453 19.906 1 83.81 138 ALA B O 1
ATOM 2731 N N . ASP B 1 139 ? -14.312 21.406 19.531 1 85.38 139 ASP B N 1
ATOM 2732 C CA . ASP B 1 139 ? -14.945 22.719 19.406 1 85.38 139 ASP B CA 1
ATOM 2733 C C . ASP B 1 139 ? -15.914 22.75 18.234 1 85.38 139 ASP B C 1
ATOM 2735 O O . ASP B 1 139 ? -17.016 23.281 18.344 1 85.38 139 ASP B O 1
ATOM 2739 N N . ARG B 1 140 ? -15.516 22.203 17.125 1 79.75 140 ARG B N 1
ATOM 2740 C CA . ARG B 1 140 ? -16.359 22.156 15.938 1 79.75 140 ARG B CA 1
ATOM 2741 C C . ARG B 1 140 ? -17.609 21.328 16.188 1 79.75 140 ARG B C 1
ATOM 2743 O O . ARG B 1 140 ? -18.703 21.719 15.781 1 79.75 140 ARG B O 1
ATOM 2750 N N . ARG B 1 141 ? -17.375 20.203 16.781 1 80.75 141 ARG B N 1
ATOM 2751 C CA . ARG B 1 141 ? -18.484 19.344 17.109 1 80.75 141 ARG B CA 1
ATOM 2752 C C . ARG B 1 141 ? -19.484 20.047 18.031 1 80.75 141 ARG B C 1
ATOM 2754 O O . ARG B 1 141 ? -20.688 19.906 17.875 1 80.75 141 ARG B O 1
ATOM 2761 N N . GLN B 1 142 ? -18.938 20.75 19 1 84.31 142 GLN B N 1
ATOM 2762 C CA . GLN B 1 142 ? -19.797 21.5 19.922 1 84.31 142 GLN B CA 1
ATOM 2763 C C . GLN B 1 142 ? -20.578 22.578 19.172 1 84.31 142 GLN B C 1
ATOM 2765 O O . GLN B 1 142 ? -21.781 22.75 19.406 1 84.31 142 GLN B O 1
ATOM 2770 N N . ARG B 1 143 ? -19.875 23.25 18.312 1 80.94 143 ARG B N 1
ATOM 2771 C CA . ARG B 1 143 ? -20.531 24.297 17.531 1 80.94 143 ARG B CA 1
ATOM 2772 C C . ARG B 1 143 ? -21.609 23.703 16.641 1 80.94 143 ARG B C 1
ATOM 2774 O O . ARG B 1 143 ? -22.703 24.281 16.516 1 80.94 143 ARG B O 1
ATOM 2781 N N . LYS B 1 144 ? -21.297 22.625 16.062 1 79.44 144 LYS B N 1
ATOM 2782 C CA . LYS B 1 144 ? -22.281 21.938 15.211 1 79.44 144 LYS B CA 1
ATOM 2783 C C . LYS B 1 144 ? -23.484 21.484 16.031 1 79.44 144 LYS B C 1
ATOM 2785 O O . LYS B 1 144 ? -24.625 21.594 15.594 1 79.44 144 LYS B O 1
ATOM 2790 N N . ALA B 1 145 ? -23.172 20.891 17.156 1 81.31 145 ALA B N 1
ATOM 2791 C CA . ALA B 1 145 ? -24.234 20.438 18.047 1 81.31 145 ALA B CA 1
ATOM 2792 C C . ALA B 1 145 ? -25.141 21.594 18.438 1 81.31 145 ALA B C 1
ATOM 2794 O O . ALA B 1 145 ? -26.375 21.453 18.438 1 81.31 145 ALA B O 1
ATOM 2795 N N . VAL B 1 146 ? -24.547 22.688 18.75 1 80.31 146 VAL B N 1
ATOM 2796 C CA . VAL B 1 146 ? -25.312 23.875 19.125 1 80.31 146 VAL B CA 1
ATOM 2797 C C . VAL B 1 146 ? -26.141 24.344 17.938 1 80.31 146 VAL B C 1
ATOM 2799 O O . VAL B 1 146 ? -27.312 24.703 18.094 1 80.31 146 VAL B O 1
ATOM 2802 N N . ALA B 1 147 ? -25.547 24.328 16.766 1 78 147 ALA B N 1
ATOM 2803 C CA . ALA B 1 147 ? -26.25 24.734 15.555 1 78 147 ALA B CA 1
ATOM 2804 C C . ALA B 1 147 ? -27.438 23.812 15.281 1 78 147 ALA B C 1
ATOM 2806 O O . ALA B 1 147 ? -28.531 24.281 14.945 1 78 147 ALA B O 1
ATOM 2807 N N . ASN B 1 148 ? -27.172 22.562 15.359 1 79.81 148 ASN B N 1
ATOM 2808 C CA . ASN B 1 148 ? -28.25 21.609 15.156 1 79.81 148 ASN B CA 1
ATOM 2809 C C . ASN B 1 148 ? -29.375 21.797 16.172 1 79.81 148 ASN B C 1
ATOM 2811 O O . ASN B 1 148 ? -30.547 21.703 15.82 1 79.81 148 ASN B O 1
ATOM 2815 N N . GLU B 1 149 ? -29 22.016 17.422 1 80.44 149 GLU B N 1
ATOM 2816 C CA . GLU B 1 149 ? -29.984 22.266 18.469 1 80.44 149 GLU B CA 1
ATOM 2817 C C . GLU B 1 149 ? -30.828 23.516 18.156 1 80.44 149 GLU B C 1
ATOM 2819 O O . GLU B 1 149 ? -32.031 23.5 18.344 1 80.44 149 GLU B O 1
ATOM 2824 N N . GLN B 1 150 ? -30.172 24.469 17.641 1 78.19 150 GLN B N 1
ATOM 2825 C CA . GLN B 1 150 ? -30.875 25.688 17.297 1 78.19 150 GLN B CA 1
ATOM 2826 C C . GLN B 1 150 ? -31.797 25.484 16.094 1 78.19 150 GLN B C 1
ATOM 2828 O O . GLN B 1 150 ? -32.906 26.047 16.047 1 78.19 150 GLN B O 1
ATOM 2833 N N . CYS B 1 151 ? -31.328 24.719 15.188 1 79.31 151 CYS B N 1
ATOM 2834 C CA . CYS B 1 151 ? -32.188 24.375 14.055 1 79.31 151 CYS B CA 1
ATOM 2835 C C . CYS B 1 151 ? -33.438 23.641 14.516 1 79.31 151 CYS B C 1
ATOM 2837 O O . CYS B 1 151 ? -34.531 23.922 14.023 1 79.31 151 CYS B O 1
ATOM 2839 N N . ASP B 1 152 ? -33.219 22.781 15.422 1 80.44 152 ASP B N 1
ATOM 2840 C CA . ASP B 1 152 ? -34.344 22.047 15.969 1 80.44 152 ASP B CA 1
ATOM 2841 C C . ASP B 1 152 ? -35.312 22.984 16.688 1 80.44 152 ASP B C 1
ATOM 2843 O O . ASP B 1 152 ? -36.531 22.844 16.562 1 80.44 152 ASP B O 1
ATOM 2847 N N . ILE B 1 153 ? -34.781 23.938 17.391 1 79.88 153 ILE B N 1
ATOM 2848 C CA . ILE B 1 153 ? -35.594 24.906 18.125 1 79.88 153 ILE B CA 1
ATOM 2849 C C . ILE B 1 153 ? -36.438 25.734 17.141 1 79.88 153 ILE B C 1
ATOM 2851 O O . ILE B 1 153 ? -37.625 25.938 17.344 1 79.88 153 ILE B O 1
ATOM 2855 N N . VAL B 1 154 ? -35.844 26.047 16.047 1 77.88 154 VAL B N 1
ATOM 2856 C CA . VAL B 1 154 ? -36.531 26.859 15.047 1 77.88 154 VAL B CA 1
ATOM 2857 C C . VAL B 1 154 ? -37.594 26.031 14.336 1 77.88 154 VAL B C 1
ATOM 2859 O O . VAL B 1 154 ? -38.688 26.516 14.062 1 77.88 154 VAL B O 1
ATOM 2862 N N . SER B 1 155 ? -37.156 24.906 14.07 1 82.25 155 SER B N 1
ATOM 2863 C CA . SER B 1 155 ? -38.094 24.016 13.414 1 82.25 155 SER B CA 1
ATOM 2864 C C . SER B 1 155 ? -39.312 23.766 14.297 1 82.25 155 SER B C 1
ATOM 2866 O O . SER B 1 155 ? -40.406 23.516 13.789 1 82.25 155 SER B O 1
ATOM 2868 N N . ALA B 1 156 ? -39.094 23.844 15.539 1 85.81 156 ALA B N 1
ATOM 2869 C CA . ALA B 1 156 ? -40.188 23.641 16.5 1 85.81 156 ALA B CA 1
ATOM 2870 C C . ALA B 1 156 ? -40.906 24.938 16.828 1 85.81 156 ALA B C 1
ATOM 2872 O O . ALA B 1 156 ? -41.75 24.984 17.703 1 85.81 156 ALA B O 1
ATOM 2873 N N . GLY B 1 157 ? -40.594 25.953 16.156 1 81.81 157 GLY B N 1
ATOM 2874 C CA . GLY B 1 157 ? -41.312 27.219 16.297 1 81.81 157 GLY B CA 1
ATOM 2875 C C . GLY B 1 157 ? -40.625 28.172 17.297 1 81.81 157 GLY B C 1
ATOM 2876 O O . GLY B 1 157 ? -41.219 29.203 17.641 1 81.81 157 GLY B O 1
ATOM 2877 N N . GLY B 1 158 ? -39.562 27.703 17.781 1 78.06 158 GLY B N 1
ATOM 2878 C CA . GLY B 1 158 ? -38.875 28.531 18.75 1 78.06 158 GLY B CA 1
ATOM 2879 C C . GLY B 1 158 ? -37.938 29.547 18.109 1 78.06 158 GLY B C 1
ATOM 2880 O O . GLY B 1 158 ? -37.875 29.641 16.891 1 78.06 158 GLY B O 1
ATOM 2881 N N . ARG B 1 159 ? -37.562 30.562 18.891 1 73 159 ARG B N 1
ATOM 2882 C CA . ARG B 1 159 ? -36.625 31.578 18.375 1 73 159 ARG B CA 1
ATOM 2883 C C . ARG B 1 159 ? -35.188 31.188 18.656 1 73 159 ARG B C 1
ATOM 2885 O O . ARG B 1 159 ? -34.844 30.781 19.766 1 73 159 ARG B O 1
ATOM 2892 N N . SER B 1 160 ? -34.438 31.031 17.625 1 66.19 160 SER B N 1
ATOM 2893 C CA . SER B 1 160 ? -33 30.734 17.75 1 66.19 160 SER B CA 1
ATOM 2894 C C . SER B 1 160 ? -32.25 31.891 18.375 1 66.19 160 SER B C 1
ATOM 2896 O O . SER B 1 160 ? -32.656 33.062 18.234 1 66.19 160 SER B O 1
ATOM 2898 N N . PHE B 1 161 ? -31.438 31.625 19.312 1 68.56 161 PHE B N 1
ATOM 2899 C CA . PHE B 1 161 ? -30.688 32.75 19.859 1 68.56 161 PHE B CA 1
ATOM 2900 C C . PHE B 1 161 ? -29.672 33.25 18.844 1 68.56 161 PHE B C 1
ATOM 2902 O O . PHE B 1 161 ? -29 34.281 19.094 1 68.56 161 PHE B O 1
ATOM 2909 N N . PHE B 1 162 ? -29.547 32.625 17.75 1 63 162 PHE B N 1
ATOM 2910 C CA . PHE B 1 162 ? -28.625 33.094 16.734 1 63 162 PHE B CA 1
ATOM 2911 C C . PHE B 1 162 ? -29.234 34.312 16.016 1 63 162 PHE B C 1
ATOM 2913 O O . PHE B 1 162 ? -30.406 34.312 15.648 1 63 162 PHE B O 1
ATOM 2920 N N . THR B 1 163 ? -28.672 35.469 16.25 1 55.53 163 THR B N 1
ATOM 2921 C CA . THR B 1 163 ? -29.156 36.625 15.531 1 55.53 163 THR B CA 1
ATOM 2922 C C . THR B 1 163 ? -28.828 36.531 14.047 1 55.53 163 THR B C 1
ATOM 2924 O O . THR B 1 163 ? -27.984 35.719 13.648 1 55.53 163 THR B O 1
ATOM 2927 N N . SER B 1 164 ? -29.672 37 13.055 1 52.22 164 SER B N 1
ATOM 2928 C CA . SER B 1 164 ? -29.547 37 11.602 1 52.22 164 SER B CA 1
ATOM 2929 C C . SER B 1 164 ? -28.094 37.125 11.172 1 52.22 164 SER B C 1
ATOM 2931 O O . SER B 1 164 ? -27.703 36.656 10.109 1 52.22 164 SER B O 1
ATOM 2933 N N . ASP B 1 165 ? -27.297 37.969 11.719 1 47.38 165 ASP B N 1
ATOM 2934 C CA . ASP B 1 165 ? -25.938 38.375 11.383 1 47.38 165 ASP B CA 1
ATOM 2935 C C . ASP B 1 165 ? -24.938 37.344 11.922 1 47.38 165 ASP B C 1
ATOM 2937 O O . ASP B 1 165 ? -23.719 37.594 11.875 1 47.38 165 ASP B O 1
ATOM 2941 N N . ASP B 1 166 ? -25.359 36.406 12.617 1 51.28 166 ASP B N 1
ATOM 2942 C CA . ASP B 1 166 ? -24.375 35.531 13.227 1 51.28 166 ASP B CA 1
ATOM 2943 C C . ASP B 1 166 ? -23.734 34.594 12.188 1 51.28 166 ASP B C 1
ATOM 2945 O O . ASP B 1 166 ? -24.391 33.719 11.641 1 51.28 166 ASP B O 1
ATOM 2949 N N . GLU B 1 167 ? -22.859 35.062 11.414 1 50.47 167 GLU B N 1
ATOM 2950 C CA . GLU B 1 167 ? -21.984 34.438 10.414 1 50.47 167 GLU B CA 1
ATOM 2951 C C . GLU B 1 167 ? -21.469 33.094 10.875 1 50.47 167 GLU B C 1
ATOM 2953 O O . GLU B 1 167 ? -20.859 32.344 10.094 1 50.47 167 GLU B O 1
ATOM 2958 N N . ARG B 1 168 ? -21.422 32.875 12.117 1 51.81 168 ARG B N 1
ATOM 2959 C CA . ARG B 1 168 ? -20.984 31.578 12.633 1 51.81 168 ARG B CA 1
ATOM 2960 C C . ARG B 1 168 ? -21.859 30.438 12.117 1 51.81 168 ARG B C 1
ATOM 2962 O O . ARG B 1 168 ? -21.516 29.266 12.227 1 51.81 168 ARG B O 1
ATOM 2969 N N . TRP B 1 169 ? -23.062 30.797 11.719 1 49.31 169 TRP B N 1
ATOM 2970 C CA . TRP B 1 169 ? -23.984 29.797 11.203 1 49.31 169 TRP B CA 1
ATOM 2971 C C . TRP B 1 169 ? -23.438 29.141 9.945 1 49.31 169 TRP B C 1
ATOM 2973 O O . TRP B 1 169 ? -23.484 27.906 9.805 1 49.31 169 TRP B O 1
ATOM 2983 N N . ASP B 1 170 ? -23.219 30.047 8.992 1 48.5 170 ASP B N 1
ATOM 2984 C CA . ASP B 1 170 ? -22.844 29.531 7.68 1 48.5 170 ASP B CA 1
ATOM 2985 C C . ASP B 1 170 ? -21.547 28.719 7.758 1 48.5 170 ASP B C 1
ATOM 2987 O O . ASP B 1 170 ? -21.438 27.656 7.125 1 48.5 170 ASP B O 1
ATOM 2991 N N . ASP B 1 171 ? -20.656 29.281 8.5 1 49.81 171 ASP B N 1
ATOM 2992 C CA . ASP B 1 171 ? -19.359 28.594 8.539 1 49.81 171 ASP B CA 1
ATOM 2993 C C . ASP B 1 171 ? -19.438 27.312 9.375 1 49.81 171 ASP B C 1
ATOM 2995 O O . ASP B 1 171 ? -18.781 26.328 9.055 1 49.81 171 ASP B O 1
ATOM 2999 N N . ASP B 1 172 ? -20.156 27.344 10.461 1 46.25 172 ASP B N 1
ATOM 3000 C CA . ASP B 1 172 ? -20.25 26.172 11.312 1 46.25 172 ASP B CA 1
ATOM 3001 C C . ASP B 1 172 ? -21.047 25.062 10.609 1 46.25 172 ASP B C 1
ATOM 3003 O O . ASP B 1 172 ? -20.703 23.875 10.742 1 46.25 172 ASP B O 1
ATOM 3007 N N . TRP B 1 173 ? -22.188 25.484 10 1 48.19 173 TRP B N 1
ATOM 3008 C CA . TRP B 1 173 ? -22.906 24.453 9.266 1 48.19 17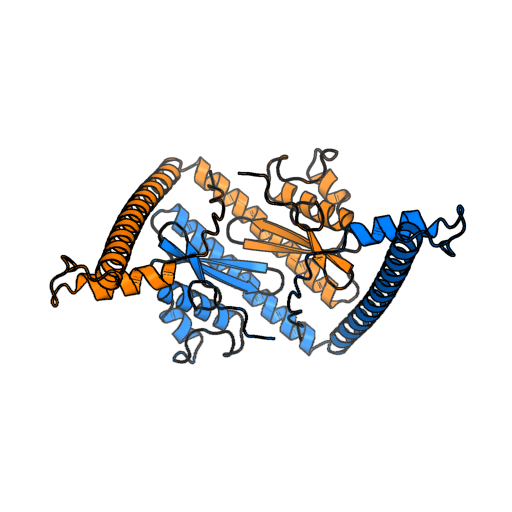3 TRP B CA 1
ATOM 3009 C C . TRP B 1 173 ? -22.062 23.922 8.109 1 48.19 173 TRP B C 1
ATOM 3011 O O . TRP B 1 173 ? -22.062 22.719 7.84 1 48.19 173 TRP B O 1
ATOM 3021 N N . LEU B 1 174 ? -21.484 24.75 7.336 1 47.78 174 LEU B N 1
ATOM 3022 C CA . LEU B 1 174 ? -20.734 24.312 6.164 1 47.78 174 LEU B CA 1
ATOM 3023 C C . LEU B 1 174 ? -19.516 23.5 6.578 1 47.78 174 LEU B C 1
ATOM 3025 O O . LEU B 1 174 ? -19.141 22.547 5.891 1 47.78 174 LEU B O 1
ATOM 3029 N N . SER B 1 175 ? -18.844 24 7.594 1 47.38 175 SER B N 1
ATOM 3030 C CA . SER B 1 175 ? -17.641 23.234 7.941 1 47.38 175 SER B CA 1
ATOM 3031 C C . SER B 1 175 ? -18.016 21.875 8.539 1 47.38 175 SER B C 1
ATOM 3033 O O . SER B 1 175 ? -17.203 20.938 8.508 1 47.38 175 SER B O 1
ATOM 3035 N N . THR B 1 176 ? -19.125 21.812 9.305 1 43.97 176 THR B N 1
ATOM 3036 C CA . THR B 1 176 ? -19.484 20.578 9.969 1 43.97 176 THR B CA 1
ATOM 3037 C C . THR B 1 176 ? -20.078 19.578 8.984 1 43.97 176 THR B C 1
ATOM 3039 O O . THR B 1 176 ? -20.125 18.375 9.258 1 43.97 176 THR B O 1
ATOM 3042 N N . SER B 1 177 ? -20.844 20.078 8.055 1 41.91 177 SER B N 1
ATOM 3043 C CA . SER B 1 177 ? -21.547 19.109 7.219 1 41.91 177 SER B CA 1
ATOM 3044 C C . SER B 1 177 ? -20.578 18.203 6.477 1 41.91 177 SER B C 1
ATOM 3046 O O . SER B 1 177 ? -20.953 17.141 6.004 1 41.91 177 SER B O 1
ATOM 3048 N N . ASP B 1 178 ? -19.531 18.75 5.996 1 39.75 178 ASP B N 1
ATOM 3049 C CA . ASP B 1 178 ? -18.766 17.875 5.129 1 39.75 178 ASP B CA 1
ATOM 3050 C C . ASP B 1 178 ? -18.109 16.75 5.934 1 39.75 178 ASP B C 1
ATOM 3052 O O . ASP B 1 178 ? -17.609 15.781 5.363 1 39.75 178 ASP B O 1
ATOM 3056 N N . ASP B 1 179 ? -17.703 17.047 7.227 1 39.59 179 ASP B N 1
ATOM 3057 C CA . ASP B 1 179 ? -16.859 16.078 7.91 1 39.59 179 ASP B CA 1
ATOM 3058 C C . ASP B 1 179 ? -17.703 15 8.594 1 39.59 179 ASP B C 1
ATOM 3060 O O . ASP B 1 179 ? -17.219 14.312 9.5 1 39.59 179 ASP B O 1
ATOM 3064 N N . THR B 1 180 ? -19 14.992 8.461 1 34.97 180 THR B N 1
ATOM 3065 C CA . THR B 1 180 ? -19.688 14.062 9.359 1 34.97 180 THR B CA 1
ATOM 3066 C C . THR B 1 180 ? -18.969 12.719 9.383 1 34.97 180 THR B C 1
ATOM 3068 O O . THR B 1 180 ? -18.641 12.203 10.461 1 34.97 180 THR B O 1
ATOM 3071 N N . ASP B 1 181 ? -19.547 11.633 8.625 1 33.47 181 ASP B N 1
ATOM 3072 C CA . ASP B 1 181 ? -19.797 10.289 9.133 1 33.47 181 ASP B CA 1
ATOM 3073 C C . ASP B 1 181 ? -18.5 9.484 9.227 1 33.47 181 ASP B C 1
ATOM 3075 O O . ASP B 1 181 ? -18.5 8.367 9.742 1 33.47 181 ASP B O 1
ATOM 3079 N N . GLU B 1 182 ? -17.578 9.477 8.195 1 32.97 182 GLU B N 1
ATOM 3080 C CA . GLU B 1 182 ? -16.922 8.18 8.281 1 32.97 182 GLU B CA 1
ATOM 3081 C C . GLU B 1 182 ? -15.93 8.141 9.445 1 32.97 182 GLU B C 1
ATOM 3083 O O . GLU B 1 182 ? -14.898 8.812 9.414 1 32.97 182 GLU B O 1
ATOM 3088 N N . ASP B 1 183 ? -16.344 8.156 10.688 1 31.55 183 ASP B N 1
ATOM 3089 C CA . ASP B 1 183 ? -15.586 7.68 11.844 1 31.55 183 ASP B CA 1
ATOM 3090 C C . ASP B 1 183 ? -14.711 6.488 11.461 1 31.55 183 ASP B C 1
ATOM 3092 O O . ASP B 1 183 ? -15.148 5.34 11.539 1 31.55 183 ASP B O 1
ATOM 3096 N N . ASP B 1 184 ? -14.156 6.406 10.305 1 30.22 184 ASP B N 1
ATOM 3097 C CA . ASP B 1 184 ? -13.266 5.246 10.328 1 30.22 184 ASP B CA 1
ATOM 3098 C C . ASP B 1 184 ? -12.188 5.406 11.398 1 30.22 184 ASP B C 1
ATOM 3100 O O . ASP B 1 184 ? -11.375 6.332 11.328 1 30.22 184 ASP B O 1
ATOM 3104 N N . ASP B 1 185 ? -12.469 5.121 12.656 1 28.94 185 ASP B N 1
ATOM 3105 C CA . ASP B 1 185 ? -11.492 4.816 13.695 1 28.94 185 ASP B CA 1
ATOM 3106 C C . ASP B 1 185 ? -10.273 4.102 13.102 1 28.94 185 ASP B C 1
ATOM 3108 O O . ASP B 1 185 ? -10.25 2.871 13.031 1 28.94 185 ASP B O 1
ATOM 3112 N N . GLY B 1 186 ? -9.812 4.551 11.969 1 29.14 186 GLY B N 1
ATOM 3113 C CA . GLY B 1 186 ? -8.562 3.895 11.625 1 29.14 186 GLY B CA 1
ATOM 3114 C C . GLY B 1 186 ? -7.531 3.959 12.734 1 29.14 186 GLY B C 1
ATOM 3115 O O . GLY B 1 186 ? -7.324 5.012 13.336 1 29.14 186 GLY B O 1
ATOM 3116 N N . ASP B 1 187 ? -7.336 2.861 13.453 1 28.66 187 ASP B N 1
ATOM 3117 C CA . ASP B 1 187 ? -6.344 2.496 14.461 1 28.66 187 ASP B CA 1
ATOM 3118 C C . ASP B 1 187 ? -4.961 3.025 14.086 1 28.66 187 ASP B C 1
ATOM 3120 O O . ASP B 1 187 ? -4.48 2.789 12.977 1 28.66 187 ASP B O 1
ATOM 3124 N N . GLY B 1 188 ? -4.625 4.273 14.477 1 28.02 188 GLY B N 1
ATOM 3125 C CA . GLY B 1 188 ? -3.281 4.82 14.609 1 28.02 188 GLY B CA 1
ATOM 3126 C C . GLY B 1 188 ? -2.262 3.791 15.062 1 28.02 188 GLY B C 1
ATOM 3127 O O . GLY B 1 188 ? -2.27 3.369 16.219 1 28.02 188 GLY B O 1
ATOM 3128 N N . SER B 1 189 ? -2.002 2.754 14.258 1 30.27 189 SER B N 1
ATOM 3129 C CA . SER B 1 189 ? -0.776 2.076 14.664 1 30.27 189 SER B CA 1
ATOM 3130 C C . SER B 1 189 ? 0.353 3.072 14.906 1 30.27 189 SER B C 1
ATOM 3132 O O . SER B 1 189 ? 0.732 3.82 14.008 1 30.27 189 SER B O 1
ATOM 3134 N N . ASP B 1 190 ? 0.404 3.656 16.109 1 26.14 190 ASP B N 1
ATOM 3135 C CA . ASP B 1 190 ? 1.567 4.301 16.719 1 26.14 190 ASP B CA 1
ATOM 3136 C C . ASP B 1 190 ? 2.857 3.578 16.328 1 26.14 190 ASP B C 1
ATOM 3138 O O . ASP B 1 190 ? 2.975 2.365 16.516 1 26.14 190 ASP B O 1
ATOM 3142 N N . LEU B 1 191 ? 3.475 3.98 15.273 1 25.83 191 LEU B N 1
ATOM 3143 C CA . LEU B 1 191 ? 4.914 3.742 15.227 1 25.83 191 LEU B CA 1
ATOM 3144 C C . LEU B 1 191 ? 5.559 4.043 16.578 1 25.83 191 LEU B C 1
ATOM 3146 O O . LEU B 1 191 ? 5.574 5.195 17.016 1 25.83 191 LEU B O 1
ATOM 3150 N N . GLU B 1 192 ? 5.184 3.287 17.656 1 22.94 192 GLU B N 1
ATOM 3151 C CA . GLU B 1 192 ? 6.25 3.264 18.656 1 22.94 192 GLU B CA 1
ATOM 3152 C C . GLU B 1 192 ? 7.566 2.783 18.047 1 22.94 192 GLU B C 1
ATOM 3154 O O . GLU B 1 192 ? 7.57 1.888 17.203 1 22.94 192 GLU B O 1
#

Radius of gyration: 26.07 Å; Cα contacts (8 Å, |Δi|>4): 419; chains: 2; bounding box: 64×79×49 Å

Secondary structure (DSSP, 8-state):
-------TTSSTTEEE-TTS-EEEEEEETTEEEEEEEESSHHHHHHHHHHHHHHTT--GGG-S-TT--SHHHHHHHPPPPP--SHHHHHHHHHHHHHHHHHHHHHHHHHHHHHH-HHHHHHHHHHHHHHHHHHHHHHHHHHHHHHHHHHHHHHHHTTPPPSS-TT-THHHHHHHHHHTT-S-----------/-------TTSSTTEEE-TTS-EEEEEEETTEEEEEEEESSHHHHHHHHHHHHHHTT--GGG-S-TT--SHHHHHHHPPPPP--SHHHHHHHHHHHHHHHHHHHHHHHHHHHHHH-HHHHHHHHHHHHHHHHHHHHHHHHHHHHHHHHHHHHHHHHTTPPPSS-TT-THHHHHHHHHHTT-S-----------

Solvent-accessible surface area (backbone atoms only — not comparable to full-atom values): 21413 Å² total; per-residue (Å²): 122,78,75,74,73,48,42,99,58,68,29,59,48,24,41,73,43,92,56,60,36,12,36,14,34,48,76,58,89,62,30,36,39,42,70,43,41,26,82,36,62,67,48,15,27,32,38,32,36,26,52,35,46,65,61,67,53,61,74,89,74,44,71,65,85,90,57,90,44,58,69,56,27,50,70,67,25,58,80,48,69,62,86,47,71,63,38,48,54,50,49,53,50,39,52,50,52,50,51,51,49,32,51,49,52,52,52,50,52,50,49,48,69,74,35,52,67,56,54,50,52,50,50,51,50,50,50,51,42,35,51,51,40,51,51,52,49,50,50,47,51,49,51,34,50,51,50,52,50,35,49,52,36,38,76,70,70,44,81,47,88,66,55,94,79,47,62,64,52,62,52,38,50,58,62,45,62,76,67,59,73,86,74,69,79,69,78,76,76,69,84,116,121,78,76,73,75,49,42,98,56,68,29,58,48,23,41,73,41,92,57,60,34,12,36,14,35,47,76,56,88,61,28,36,39,41,69,44,41,24,81,37,63,66,48,16,27,32,38,31,36,25,53,35,42,65,62,66,54,60,73,89,75,45,71,66,85,90,58,88,45,58,67,57,28,50,69,68,26,58,80,47,70,62,86,46,72,64,39,48,53,50,49,52,50,40,52,49,51,50,51,52,49,32,52,50,52,52,52,50,52,50,48,50,70,74,36,54,66,57,53,51,52,50,52,52,52,50,51,51,42,35,51,52,38,51,52,53,48,50,51,46,49,48,50,34,50,50,48,51,50,35,48,51,36,38,74,68,70,44,82,50,87,67,56,95,79,50,62,65,52,62,53,38,51,56,61,43,63,75,66,57,75,85,74,67,79,68,77,75,76,70,83,119

pLDDT: mean 79.56, std 20.67, range [22.44, 98.06]

Nearest PDB structures (foldseek):
  7et4-assembly2_D  TM=5.835E-01  e=1.082E-03  Arabidopsis thaliana
  7et4-assembly3_G  TM=5.747E-01  e=1.540E-03  Arabidopsis thaliana
  7et4-assembly2_D  TM=5.834E-01  e=1.082E-03  Arabidopsis thaliana
  7et4-assembly3_G  TM=5.748E-01  e=1.540E-03  Arabidopsis thaliana

Organism: Triticum aestivum (NCBI:txid4565)